Protein AF-0000000069713323 (afdb_homodimer)

Sequence (556 aa):
MNSSYRNFIFTSAILLILSALQPVSAADTAATATKAMDDVRQESQIATSYALSPYLRANDLKVTVQKGKAVLTGKVDEKISKELAGEIALGVSGIKDVDNKIVVDANYIPKANSNSFGDKFDDTNITAAIRSKLQWNKDVDDVVTEVITKSGRVTLNGIAENQNAKNVIHRLALNTRGVKSVTNNLKVESSAINKEEKEKRKNETEIHNISDSWITAKIKSSFMYSNNINGSDIDVSTNNGVVILTGKVNSGIEQSLAVETAQNIRGVKSVISKSLTFMNSSYRNFIFTSAILLILSALQPVSAADTAATATKAMDDVRQESQIATSYALSPYLRANDLKVTVQKGKAVLTGKVDEKISKELAGEIALGVSGIKDVDNKIVVDANYIPKANSNSFGDKFDDTNITAAIRSKLQWNKDVDDVVTEVITKSGRVTLNGIAENQNAKNVIHRLALNTRGVKSVTNNLKVESSAINKEEKEKRKNETEIHNISDSWITAKIKSSFMYSNNINGSDIDVSTNNGVVILTGKVNSGIEQSLAVETAQNIRGVKSVISKSLTF

Structure (mmCIF, N/CA/C/O backbone):
data_AF-0000000069713323-model_v1
#
loop_
_entity.id
_entity.type
_entity.pdbx_description
1 polymer 'Bon domain-containing protein'
#
loop_
_atom_site.group_PDB
_atom_site.id
_atom_site.type_symbol
_atom_site.label_atom_id
_atom_site.label_alt_id
_atom_site.label_comp_id
_atom_site.label_asym_id
_atom_site.label_entity_id
_atom_site.label_seq_id
_atom_site.pdbx_PDB_ins_code
_atom_site.Cartn_x
_atom_site.Cartn_y
_atom_site.Cartn_z
_atom_site.occupancy
_atom_site.B_iso_or_equiv
_atom_site.auth_seq_id
_atom_site.auth_comp_id
_atom_site.auth_asym_id
_atom_site.auth_atom_id
_atom_site.pdbx_PDB_model_num
ATOM 1 N N . MET A 1 1 ? -94.812 17.25 40.156 1 27.72 1 MET A N 1
ATOM 2 C CA . MET A 1 1 ? -94.75 16.766 38.781 1 27.72 1 MET A CA 1
ATOM 3 C C . MET A 1 1 ? -93.375 16.25 38.438 1 27.72 1 MET A C 1
ATOM 5 O O . MET A 1 1 ? -92.375 16.984 38.562 1 27.72 1 MET A O 1
ATOM 9 N N . ASN A 1 2 ? -93.188 14.883 38.562 1 29.31 2 ASN A N 1
ATOM 10 C CA . ASN A 1 2 ? -92 13.977 38.594 1 29.31 2 ASN A CA 1
ATOM 11 C C . ASN A 1 2 ? -91.312 13.922 37.219 1 29.31 2 ASN A C 1
ATOM 13 O O . ASN A 1 2 ? -91.875 13.328 36.281 1 29.31 2 ASN A O 1
ATOM 17 N N . SER A 1 3 ? -90.875 15.055 36.719 1 32.66 3 SER A N 1
ATOM 18 C CA . SER A 1 3 ? -90.25 15.07 35.375 1 32.66 3 SER A CA 1
ATOM 19 C C . SER A 1 3 ? -89.062 14.125 35.312 1 32.66 3 SER A C 1
ATOM 21 O O . SER A 1 3 ? -88.188 14.188 36.156 1 32.66 3 SER A O 1
ATOM 23 N N . SER A 1 4 ? -89.312 12.906 34.906 1 32.66 4 SER A N 1
ATOM 24 C CA . SER A 1 4 ? -88.438 11.75 34.594 1 32.66 4 SER A CA 1
ATOM 25 C C . SER A 1 4 ? -87.375 12.102 33.594 1 32.66 4 SER A C 1
ATOM 27 O O . SER A 1 4 ? -87.688 12.469 32.438 1 32.66 4 SER A O 1
ATOM 29 N N . TYR A 1 5 ? -86.438 12.977 33.969 1 30.39 5 TYR A N 1
ATOM 30 C CA . TYR A 1 5 ? -85.375 13.289 33.031 1 30.39 5 TYR A CA 1
ATOM 31 C C . TYR A 1 5 ? -84.688 12.016 32.531 1 30.39 5 TYR A C 1
ATOM 33 O O . TYR A 1 5 ? -84.312 11.156 33.312 1 30.39 5 TYR A O 1
ATOM 41 N N . ARG A 1 6 ? -85.188 11.438 31.391 1 32.41 6 ARG A N 1
ATOM 42 C CA . ARG A 1 6 ? -84.688 10.32 30.609 1 32.41 6 ARG A CA 1
ATOM 43 C C . ARG A 1 6 ? -83.188 10.508 30.281 1 32.41 6 ARG A C 1
ATOM 45 O O . ARG A 1 6 ? -82.812 11.508 29.672 1 32.41 6 ARG A O 1
ATOM 52 N N . ASN A 1 7 ? -82.375 9.969 31.141 1 29.03 7 ASN A N 1
ATOM 53 C CA . ASN A 1 7 ? -80.875 9.914 30.969 1 29.03 7 ASN A CA 1
ATOM 54 C C . ASN A 1 7 ? -80.5 9.375 29.594 1 29.03 7 ASN A C 1
ATOM 56 O O . ASN A 1 7 ? -80.875 8.258 29.234 1 29.03 7 ASN A O 1
ATOM 60 N N . PHE A 1 8 ? -80.625 10.164 28.531 1 35.12 8 PHE A N 1
ATOM 61 C CA . PHE A 1 8 ? -80.125 9.75 27.219 1 35.12 8 PHE A CA 1
ATOM 62 C C . PHE A 1 8 ? -78.75 9.25 27.297 1 35.12 8 PHE A C 1
ATOM 64 O O . PHE A 1 8 ? -77.812 9.953 27.797 1 35.12 8 PHE A O 1
ATOM 71 N N . ILE A 1 9 ? -78.562 7.949 27.562 1 36.25 9 ILE A N 1
ATOM 72 C CA . ILE A 1 9 ? -77.312 7.223 27.5 1 36.25 9 ILE A CA 1
ATOM 73 C C . ILE A 1 9 ? -76.688 7.418 26.125 1 36.25 9 ILE A C 1
ATOM 75 O O . ILE A 1 9 ? -77.312 7.172 25.094 1 36.25 9 ILE A O 1
ATOM 79 N N . PHE A 1 10 ? -75.938 8.531 25.875 1 35.97 10 PHE A N 1
ATOM 80 C CA . PHE A 1 10 ? -75.188 8.695 24.656 1 35.97 10 PHE A CA 1
ATOM 81 C C . PHE A 1 10 ? -74.188 7.531 24.484 1 35.97 10 PHE A C 1
ATOM 83 O O . PHE A 1 10 ? -73.375 7.262 25.375 1 35.97 10 PHE A O 1
ATOM 90 N N . THR A 1 11 ? -74.688 6.391 23.938 1 38.31 11 THR A N 1
ATOM 91 C CA . THR A 1 11 ? -73.75 5.324 23.5 1 38.31 11 THR A CA 1
ATOM 92 C C . THR A 1 11 ? -72.75 5.855 22.531 1 38.31 11 THR A C 1
ATOM 94 O O . THR A 1 11 ? -73.062 6.41 21.484 1 38.31 11 THR A O 1
ATOM 97 N N . SER A 1 12 ? -71.625 6.523 23.016 1 36.91 12 SER A N 1
ATOM 98 C CA . SER A 1 12 ? -70.5 6.887 22.156 1 36.91 12 SER A CA 1
ATOM 99 C C . SER A 1 12 ? -70.062 5.688 21.359 1 36.91 12 SER A C 1
ATOM 101 O O . SER A 1 12 ? -69.688 4.641 21.922 1 36.91 12 SER A O 1
ATOM 103 N N . ALA A 1 13 ? -70.625 5.477 20.172 1 35.19 13 ALA A N 1
ATOM 104 C CA . ALA A 1 13 ? -70.125 4.523 19.172 1 35.19 13 ALA A CA 1
ATOM 105 C C . ALA A 1 13 ? -68.625 4.73 18.922 1 35.19 13 ALA A C 1
ATOM 107 O O . ALA A 1 13 ? -68.188 5.82 18.531 1 35.19 13 ALA A O 1
ATOM 108 N N . ILE A 1 14 ? -67.75 4.156 19.75 1 36.88 14 ILE A N 1
ATOM 109 C CA . ILE A 1 14 ? -66.312 4.059 19.422 1 36.88 14 ILE A CA 1
ATOM 110 C C . ILE A 1 14 ? -66.125 3.492 18.016 1 36.88 14 ILE A C 1
ATOM 112 O O . ILE A 1 14 ? -66.562 2.371 17.734 1 36.88 14 ILE A O 1
ATOM 116 N N . LEU A 1 15 ? -66.312 4.332 16.953 1 35 15 LEU A N 1
ATOM 117 C CA . LEU A 1 15 ? -65.875 3.936 15.602 1 35 15 LEU A CA 1
ATOM 118 C C . LEU A 1 15 ? -64.5 3.365 15.617 1 35 15 LEU A C 1
ATOM 120 O O . LEU A 1 15 ? -63.531 4.062 15.969 1 35 15 LEU A O 1
ATOM 124 N N . LEU A 1 16 ? -64.375 2.068 15.938 1 35.75 16 LEU A N 1
ATOM 125 C CA . LEU A 1 16 ? -63.125 1.343 15.648 1 35.75 16 LEU A CA 1
ATOM 126 C C . LEU A 1 16 ? -62.625 1.636 14.234 1 35.75 16 LEU A C 1
ATOM 128 O O . LEU A 1 16 ? -63.344 1.356 13.266 1 35.75 16 LEU A O 1
ATOM 132 N N . ILE A 1 17 ? -61.938 2.768 14.07 1 38.16 17 ILE A N 1
ATOM 133 C CA . ILE A 1 17 ? -61.188 2.955 12.844 1 38.16 17 ILE A CA 1
ATOM 134 C C . ILE A 1 17 ? -60.375 1.7 12.539 1 38.16 17 ILE A C 1
ATOM 136 O O . ILE A 1 17 ? -59.469 1.331 13.312 1 38.16 17 ILE A O 1
ATOM 140 N N . LEU A 1 18 ? -60.969 0.642 12.047 1 38.53 18 LEU A N 1
ATOM 141 C CA . LEU A 1 18 ? -60.156 -0.36 11.336 1 38.53 18 LEU A CA 1
ATOM 142 C C . LEU A 1 18 ? -59.219 0.3 10.336 1 38.53 18 LEU A C 1
ATOM 144 O O . LEU A 1 18 ? -59.656 0.833 9.32 1 38.53 18 LEU A O 1
ATOM 148 N N . SER A 1 19 ? -58.25 1.02 10.828 1 39.44 19 SER A N 1
ATOM 149 C CA . SER A 1 19 ? -57.219 1.297 9.844 1 39.44 19 SER A CA 1
ATOM 150 C C . SER A 1 19 ? -56.875 0.054 9.031 1 39.44 19 SER A C 1
ATOM 152 O O . SER A 1 19 ? -56.625 -1.011 9.594 1 39.44 19 SER A O 1
ATOM 154 N N . ALA A 1 20 ? -57.438 -0.11 7.922 1 41.62 20 ALA A N 1
ATOM 155 C CA . ALA A 1 20 ? -57 -1.045 6.887 1 41.62 20 ALA A CA 1
ATOM 156 C C . ALA A 1 20 ? -55.469 -1.206 6.883 1 41.62 20 ALA A C 1
ATOM 158 O O . ALA A 1 20 ? -54.75 -0.247 6.625 1 41.62 20 ALA A O 1
ATOM 159 N N . LEU A 1 21 ? -54.906 -2.051 7.656 1 42.88 21 LEU A N 1
ATOM 160 C CA . LEU A 1 21 ? -53.562 -2.525 7.324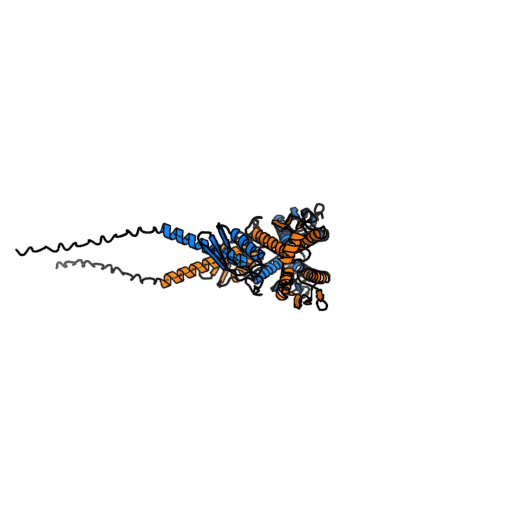 1 42.88 21 LEU A CA 1
ATOM 161 C C . LEU A 1 21 ? -53.375 -2.625 5.816 1 42.88 21 LEU A C 1
ATOM 163 O O . LEU A 1 21 ? -54 -3.48 5.168 1 42.88 21 LEU A O 1
ATOM 167 N N . GLN A 1 22 ? -53.25 -1.558 5.18 1 47.12 22 GLN A N 1
ATOM 168 C CA . GLN A 1 22 ? -52.812 -1.763 3.812 1 47.12 22 GLN A CA 1
ATOM 169 C C . GLN A 1 22 ? -51.719 -2.848 3.754 1 47.12 22 GLN A C 1
ATOM 171 O O . GLN A 1 22 ? -50.781 -2.838 4.547 1 47.12 22 GLN A O 1
ATOM 176 N N . PRO A 1 23 ? -51.969 -3.945 3.27 1 46.84 23 PRO A N 1
ATOM 177 C CA . PRO A 1 23 ? -50.875 -4.891 3.076 1 46.84 23 PRO A CA 1
ATOM 178 C C . PRO A 1 23 ? -49.625 -4.223 2.539 1 46.84 23 PRO A C 1
ATOM 180 O O . PRO A 1 23 ? -49.656 -3.531 1.519 1 46.84 23 PRO A O 1
ATOM 183 N N . VAL A 1 24 ? -48.75 -3.672 3.418 1 51.72 24 VAL A N 1
ATOM 184 C CA . VAL A 1 24 ? -47.469 -3.385 2.836 1 51.72 24 VAL A CA 1
ATOM 185 C C . VAL A 1 24 ? -47.094 -4.465 1.817 1 51.72 24 VAL A C 1
ATOM 187 O O . VAL A 1 24 ? -47.031 -5.648 2.154 1 51.72 24 VAL A O 1
ATOM 190 N N . SER A 1 25 ? -47.281 -4.172 0.635 1 56.41 25 SER A N 1
ATOM 191 C CA . SER A 1 25 ? -47.031 -5.145 -0.419 1 56.41 25 SER A CA 1
ATOM 192 C C . SER A 1 25 ? -45.656 -5.801 -0.235 1 56.41 25 SER A C 1
ATOM 194 O O . SER A 1 25 ? -44.719 -5.156 0.234 1 56.41 25 SER A O 1
ATOM 196 N N . ALA A 1 26 ? -45.625 -7.09 -0.403 1 54.28 26 ALA A N 1
ATOM 197 C CA . ALA A 1 26 ? -44.375 -7.875 -0.389 1 54.28 26 ALA A CA 1
ATOM 198 C C . ALA A 1 26 ? -43.25 -7.148 -1.125 1 54.28 26 ALA A C 1
ATOM 200 O O . ALA A 1 26 ? -42.094 -7.266 -0.755 1 54.28 26 ALA A O 1
ATOM 201 N N . ALA A 1 27 ? -43.656 -6.141 -1.991 1 55.81 27 ALA A N 1
ATOM 202 C CA . ALA A 1 27 ? -42.688 -5.398 -2.783 1 55.81 27 ALA A CA 1
ATOM 203 C C . ALA A 1 27 ? -42.031 -4.289 -1.959 1 55.81 27 ALA A C 1
ATOM 205 O O . ALA A 1 27 ? -40.844 -4.043 -2.072 1 55.81 27 ALA A O 1
ATOM 206 N N . ASP A 1 28 ? -42.812 -3.539 -1.155 1 53.47 28 ASP A N 1
ATOM 207 C CA . ASP A 1 28 ? -42.281 -2.484 -0.297 1 53.47 28 ASP A CA 1
ATOM 208 C C . ASP A 1 28 ? -41.375 -3.057 0.771 1 53.47 28 ASP A C 1
ATOM 210 O O . ASP A 1 28 ? -40.344 -2.455 1.097 1 53.47 28 ASP A O 1
ATOM 214 N N . THR A 1 29 ? -41.688 -4.262 1.23 1 53.16 29 THR A N 1
ATOM 215 C CA . THR A 1 29 ? -40.844 -4.926 2.23 1 53.16 29 THR A CA 1
ATOM 216 C C . THR A 1 29 ? -39.531 -5.402 1.614 1 53.16 29 THR A C 1
ATOM 218 O O . THR A 1 29 ? -38.469 -5.27 2.223 1 53.16 29 THR A O 1
ATOM 221 N N . ALA A 1 30 ? -39.719 -5.875 0.404 1 52.19 30 ALA A N 1
ATOM 222 C CA . ALA A 1 30 ? -38.531 -6.336 -0.283 1 52.19 30 ALA A CA 1
ATOM 223 C C . ALA A 1 30 ? -37.594 -5.164 -0.608 1 52.19 30 ALA A C 1
ATOM 225 O O . ALA A 1 30 ? -36.375 -5.273 -0.467 1 52.19 30 ALA A O 1
ATOM 226 N N . ALA A 1 31 ? -38.125 -4.008 -1.025 1 54.66 31 ALA A N 1
ATOM 227 C CA . ALA A 1 31 ? -37.344 -2.82 -1.333 1 54.66 31 ALA A CA 1
ATOM 228 C C . ALA A 1 31 ? -36.656 -2.285 -0.083 1 54.66 31 ALA A C 1
ATOM 230 O O . ALA A 1 31 ? -35.469 -1.885 -0.135 1 54.66 31 ALA A O 1
ATOM 231 N N . THR A 1 32 ? -37.406 -2.359 0.979 1 61.12 32 THR A N 1
ATOM 232 C CA . THR A 1 32 ? -36.812 -1.907 2.232 1 61.12 32 THR A CA 1
ATOM 233 C C . THR A 1 32 ? -35.688 -2.846 2.67 1 61.12 32 THR A C 1
ATOM 235 O O . THR A 1 32 ? -34.656 -2.395 3.15 1 61.12 32 THR A O 1
ATOM 238 N N . ALA A 1 33 ? -35.875 -4.137 2.439 1 64.38 33 ALA A N 1
ATOM 239 C CA . ALA A 1 33 ? -34.875 -5.125 2.805 1 64.38 33 ALA A CA 1
ATOM 240 C C . ALA A 1 33 ? -33.625 -4.965 1.946 1 64.38 33 ALA A C 1
ATOM 242 O O . ALA A 1 33 ? -32.5 -5.051 2.451 1 64.38 33 ALA A O 1
ATOM 243 N N . THR A 1 34 ? -33.844 -4.68 0.69 1 70.94 34 THR A N 1
ATOM 244 C CA . THR A 1 34 ? -32.688 -4.512 -0.214 1 70.94 34 THR A CA 1
ATOM 245 C C . THR A 1 34 ? -31.891 -3.266 0.148 1 70.94 34 THR A C 1
ATOM 247 O O . THR A 1 34 ? -30.672 -3.291 0.143 1 70.94 34 THR A O 1
ATOM 250 N N . LYS A 1 35 ? -32.656 -2.268 0.487 1 75.5 35 LYS A N 1
ATOM 251 C CA . LYS A 1 35 ? -31.984 -1.035 0.884 1 75.5 35 LYS A CA 1
ATOM 252 C C . LYS A 1 35 ? -31.172 -1.238 2.16 1 75.5 35 LYS A C 1
ATOM 254 O O . LYS A 1 35 ? -30.062 -0.71 2.289 1 75.5 35 LYS A O 1
ATOM 259 N N . ALA A 1 36 ? -31.703 -2.068 3.02 1 79.94 36 ALA A N 1
ATOM 260 C CA . ALA A 1 36 ? -31 -2.367 4.266 1 79.94 36 ALA A CA 1
ATOM 261 C C . ALA A 1 36 ? -29.719 -3.154 3.998 1 79.94 36 ALA A C 1
ATOM 263 O O . ALA A 1 36 ? -28.703 -2.912 4.633 1 79.94 36 ALA A O 1
ATOM 264 N N . MET A 1 37 ? -29.766 -3.941 2.992 1 87.94 37 MET A N 1
ATOM 265 C CA . MET A 1 37 ? -28.578 -4.723 2.66 1 87.94 37 MET A CA 1
ATOM 266 C C . MET A 1 37 ? -27.516 -3.844 2.01 1 87.94 37 MET A C 1
ATOM 268 O O . MET A 1 37 ? -26.328 -4.051 2.223 1 87.94 37 MET A O 1
ATOM 272 N N . ASP A 1 38 ? -27.969 -2.877 1.253 1 91.81 38 ASP A N 1
ATOM 273 C CA . ASP A 1 38 ? -27.031 -1.951 0.625 1 91.81 38 ASP A CA 1
ATOM 274 C C . ASP A 1 38 ? -26.297 -1.115 1.674 1 91.81 38 ASP A C 1
ATOM 276 O O . ASP A 1 38 ? -25.094 -0.855 1.543 1 91.81 38 ASP A O 1
ATOM 280 N N . ASP A 1 39 ? -27.016 -0.728 2.66 1 94.62 39 ASP A N 1
ATOM 281 C CA . ASP A 1 39 ? -26.406 0.046 3.732 1 94.62 39 ASP A CA 1
ATOM 282 C C . ASP A 1 39 ? -25.328 -0.771 4.453 1 94.62 39 ASP A C 1
ATOM 284 O O . ASP A 1 39 ? -24.266 -0.253 4.781 1 94.62 39 ASP A O 1
ATOM 288 N N . VAL A 1 40 ? -25.641 -2.027 4.695 1 94.38 40 VAL A N 1
ATOM 289 C CA . VAL A 1 40 ? -24.688 -2.906 5.359 1 94.38 40 VAL A CA 1
ATOM 290 C C . VAL A 1 40 ? -23.453 -3.086 4.484 1 94.38 40 VAL A C 1
ATOM 292 O O . VAL A 1 40 ? -22.328 -3.094 4.984 1 94.38 40 VAL A O 1
ATOM 295 N N . ARG A 1 41 ? -23.672 -3.199 3.207 1 95.88 41 ARG A N 1
ATOM 296 C CA . ARG A 1 41 ? -22.562 -3.346 2.271 1 95.88 41 ARG A CA 1
ATOM 297 C C . ARG A 1 41 ? -21.672 -2.107 2.275 1 95.88 41 ARG A C 1
ATOM 299 O O . ARG A 1 41 ? -20.453 -2.217 2.344 1 95.88 41 ARG A O 1
ATOM 306 N N . GLN A 1 42 ? -22.312 -0.999 2.215 1 97.12 42 GLN A N 1
ATOM 307 C CA . GLN A 1 42 ? -21.562 0.256 2.201 1 97.12 42 GLN A CA 1
ATOM 308 C C . GLN A 1 42 ? -20.812 0.463 3.514 1 97.12 42 GLN A C 1
ATOM 310 O O . GLN A 1 42 ? -19.656 0.866 3.51 1 97.12 42 GLN A O 1
ATOM 315 N N . GLU A 1 43 ? -21.438 0.15 4.574 1 97.62 43 GLU A N 1
ATOM 316 C CA . GLU A 1 43 ? -20.797 0.236 5.883 1 97.62 43 GLU A CA 1
ATOM 317 C C . GLU A 1 43 ? -19.562 -0.657 5.953 1 97.62 43 GLU A C 1
ATOM 319 O O . GLU A 1 43 ? -18.516 -0.228 6.418 1 97.62 43 GLU A O 1
ATOM 324 N N . SER A 1 44 ? -19.734 -1.835 5.504 1 97.25 44 SER A N 1
ATOM 325 C CA . SER A 1 44 ? -18.625 -2.787 5.527 1 97.25 44 SER A CA 1
ATOM 326 C C . SER A 1 44 ? -17.5 -2.34 4.609 1 97.25 44 SER A C 1
ATOM 328 O O . SER A 1 44 ? -16.328 -2.504 4.941 1 97.25 44 SER A O 1
ATOM 330 N N . GLN A 1 45 ? -17.828 -1.817 3.5 1 97.88 45 GLN A N 1
ATOM 331 C CA . GLN A 1 45 ? -16.812 -1.336 2.572 1 97.88 45 GLN A CA 1
ATOM 332 C C . GLN A 1 45 ? -15.992 -0.203 3.191 1 97.88 45 GLN A C 1
ATOM 334 O O . GLN A 1 45 ? -14.766 -0.2 3.111 1 97.88 45 GLN A O 1
ATOM 339 N N . ILE A 1 46 ? -16.656 0.71 3.828 1 98.62 46 ILE A N 1
ATOM 340 C CA . ILE A 1 46 ? -15.969 1.83 4.461 1 98.62 46 ILE A CA 1
ATOM 341 C C . ILE A 1 46 ? -15.102 1.319 5.609 1 98.62 46 ILE A C 1
ATOM 343 O O . ILE A 1 46 ? -13.914 1.644 5.691 1 98.62 46 ILE A O 1
ATOM 347 N N . ALA A 1 47 ? -15.648 0.477 6.434 1 97.75 47 ALA A N 1
ATOM 348 C CA . ALA A 1 47 ? -14.922 -0.05 7.582 1 97.75 47 ALA A CA 1
ATOM 349 C C . ALA A 1 47 ? -13.695 -0.842 7.137 1 97.75 47 ALA A C 1
ATOM 351 O O . ALA A 1 47 ? -12.625 -0.729 7.734 1 97.75 47 ALA A O 1
ATOM 352 N N . THR A 1 48 ? -13.883 -1.621 6.133 1 97.88 48 THR A N 1
ATOM 353 C CA . THR A 1 48 ? -12.766 -2.393 5.609 1 97.88 48 THR A CA 1
ATOM 354 C C . THR A 1 48 ? -11.688 -1.47 5.043 1 97.88 48 THR A C 1
ATOM 356 O O . THR A 1 48 ? -10.492 -1.71 5.23 1 97.88 48 THR A O 1
ATOM 359 N N . SER A 1 49 ? -12.117 -0.436 4.355 1 98.31 49 SER A N 1
ATOM 360 C CA . SER A 1 49 ? -11.164 0.534 3.826 1 98.31 49 SER A CA 1
ATOM 361 C C . SER A 1 49 ? -10.336 1.163 4.941 1 98.31 49 SER A C 1
ATOM 363 O O . SER A 1 49 ? -9.125 1.328 4.801 1 98.31 49 SER A O 1
ATOM 365 N N . TYR A 1 50 ? -10.977 1.483 6.023 1 97.69 50 TYR A N 1
ATOM 366 C CA . TYR A 1 50 ? -10.242 2.02 7.164 1 97.69 50 TYR A CA 1
ATOM 367 C C . TYR A 1 50 ? -9.242 0.998 7.699 1 97.69 50 TYR A C 1
ATOM 369 O O . TYR A 1 50 ? -8.102 1.339 8 1 97.69 50 TYR A O 1
ATOM 377 N N . ALA A 1 51 ? -9.688 -0.24 7.754 1 95.56 51 ALA A N 1
ATOM 378 C CA . ALA A 1 51 ? -8.836 -1.305 8.289 1 95.56 51 ALA A CA 1
ATOM 379 C C . ALA A 1 51 ? -7.617 -1.532 7.398 1 95.56 51 ALA A C 1
ATOM 381 O O . ALA A 1 51 ? -6.582 -2.008 7.867 1 95.56 51 ALA A O 1
ATOM 382 N N . LEU A 1 52 ? -7.781 -1.154 6.145 1 96 52 LEU A N 1
ATOM 383 C CA . LEU A 1 52 ? -6.703 -1.438 5.199 1 96 52 LEU A CA 1
ATOM 384 C C . LEU A 1 52 ? -5.887 -0.182 4.914 1 96 52 LEU A C 1
ATOM 386 O O . LEU A 1 52 ? -4.871 -0.242 4.219 1 96 52 LEU A O 1
ATOM 390 N N . SER A 1 53 ? -6.328 0.902 5.434 1 94.62 53 SER A N 1
ATOM 391 C CA . SER A 1 53 ? -5.543 2.127 5.336 1 94.62 53 SER A CA 1
ATOM 392 C C . SER A 1 53 ? -4.41 2.141 6.355 1 94.62 53 SER A C 1
ATOM 394 O O . SER A 1 53 ? -4.648 2.064 7.562 1 94.62 53 SER A O 1
ATOM 396 N N . PRO A 1 54 ? -3.205 2.301 5.898 1 88.12 54 PRO A N 1
ATOM 397 C CA . PRO A 1 54 ? -2.092 2.32 6.852 1 88.12 54 PRO A CA 1
ATOM 398 C C . PRO A 1 54 ? -2.158 3.506 7.812 1 88.12 54 PRO A C 1
ATOM 400 O O . PRO A 1 54 ? -1.516 3.49 8.867 1 88.12 54 PRO A O 1
ATOM 403 N N . TYR A 1 55 ? -2.971 4.414 7.527 1 89.25 55 TYR A N 1
ATOM 404 C CA . TYR A 1 55 ? -2.98 5.652 8.297 1 89.25 55 TYR A CA 1
ATOM 405 C C . TYR A 1 55 ? -4.184 5.703 9.234 1 89.25 55 TYR A C 1
ATOM 407 O O . TYR A 1 55 ? -4.227 6.516 10.156 1 89.25 55 TYR A O 1
ATOM 415 N N . LEU A 1 56 ? -5.086 4.832 8.945 1 94.5 56 LEU A N 1
ATOM 416 C CA . LEU A 1 56 ? -6.297 4.895 9.75 1 94.5 56 LEU A CA 1
ATOM 417 C C . LEU A 1 56 ? -6.469 3.621 10.578 1 94.5 56 LEU A C 1
ATOM 419 O O . LEU A 1 56 ? -7.223 3.604 11.555 1 94.5 56 LEU A O 1
ATOM 423 N N . ARG A 1 57 ? -5.805 2.555 10.211 1 92.38 57 ARG A N 1
ATOM 424 C CA . ARG A 1 57 ? -6.125 1.224 10.719 1 92.38 57 ARG A CA 1
ATOM 425 C C . ARG A 1 57 ? -5.852 1.126 12.219 1 92.38 57 ARG A C 1
ATOM 427 O O . ARG A 1 57 ? -6.41 0.267 12.898 1 92.38 57 ARG A O 1
ATOM 434 N N . ALA A 1 58 ? -5.031 1.987 12.68 1 89.25 58 ALA A N 1
ATOM 435 C CA . ALA A 1 58 ? -4.711 1.923 14.102 1 89.25 58 ALA A CA 1
ATOM 436 C C . ALA A 1 58 ? -5.797 2.59 14.945 1 89.25 58 ALA A C 1
ATOM 438 O O . ALA A 1 58 ? -5.836 2.43 16.172 1 89.25 58 ALA A O 1
ATOM 439 N N . ASN A 1 59 ? -6.633 3.346 14.273 1 92.56 59 ASN A N 1
ATOM 440 C CA . ASN A 1 59 ? -7.684 4.078 14.977 1 92.56 59 ASN A CA 1
ATOM 441 C C . ASN A 1 59 ? -8.969 3.266 15.062 1 92.56 59 ASN A C 1
ATOM 443 O O . ASN A 1 59 ? -9.289 2.496 14.156 1 92.56 59 ASN A O 1
ATOM 447 N N . ASP A 1 60 ? -9.672 3.35 16.125 1 92.25 60 ASP A N 1
ATOM 448 C CA . ASP A 1 60 ? -10.945 2.654 16.312 1 92.25 60 ASP A CA 1
ATOM 449 C C . ASP A 1 60 ? -12.109 3.484 15.766 1 92.25 60 ASP A C 1
ATOM 451 O O . ASP A 1 60 ? -12.938 3.977 16.531 1 92.25 60 ASP A O 1
ATOM 455 N N . LEU A 1 61 ? -12.172 3.543 14.484 1 97.12 61 LEU A N 1
ATOM 456 C CA . LEU A 1 61 ? -13.219 4.316 13.836 1 97.12 61 LEU A CA 1
ATOM 457 C C . LEU A 1 61 ? -14.453 3.455 13.578 1 97.12 61 LEU A C 1
ATOM 459 O O . LEU A 1 61 ? -14.328 2.283 13.211 1 97.12 61 LEU A O 1
ATOM 463 N N . LYS A 1 62 ? -15.625 4.023 13.82 1 97.88 62 LYS A N 1
ATOM 464 C CA . LYS A 1 62 ? -16.891 3.354 13.578 1 97.88 62 LYS A CA 1
ATOM 465 C C . LYS A 1 62 ? -17.688 4.047 12.469 1 97.88 62 LYS A C 1
ATOM 467 O O . LYS A 1 62 ? -17.609 5.27 12.32 1 97.88 62 LYS A O 1
ATOM 472 N N . VAL A 1 63 ? -18.406 3.215 11.758 1 98.31 63 VAL A N 1
ATOM 473 C CA . VAL A 1 63 ? -19.172 3.725 10.633 1 98.31 63 VAL A CA 1
ATOM 474 C C . VAL A 1 63 ? -20.594 3.158 10.664 1 98.31 63 VAL A C 1
ATOM 476 O O . VAL A 1 63 ? -20.781 1.98 10.977 1 98.31 63 VAL A O 1
ATOM 479 N N . THR A 1 64 ? -21.562 3.998 10.438 1 97.81 64 THR A N 1
ATOM 480 C CA . THR A 1 64 ? -22.938 3.59 10.172 1 97.81 64 THR A CA 1
ATOM 481 C C . THR A 1 64 ? -23.453 4.238 8.898 1 97.81 64 THR A C 1
ATOM 483 O O . THR A 1 64 ? -23.094 5.375 8.578 1 97.81 64 THR A O 1
ATOM 486 N N . VAL A 1 65 ? -24.234 3.469 8.195 1 97.62 65 VAL A N 1
ATOM 487 C CA . VAL A 1 65 ? -24.828 3.994 6.969 1 97.62 65 VAL A CA 1
ATOM 488 C C . VAL A 1 65 ? -26.344 3.791 6.996 1 97.62 65 VAL A C 1
ATOM 490 O O . VAL A 1 65 ? -26.828 2.705 7.324 1 97.62 65 VAL A O 1
ATOM 493 N N . GLN A 1 66 ? -27.016 4.852 6.715 1 95.56 66 GLN A N 1
ATOM 494 C CA . GLN A 1 66 ? -28.469 4.809 6.547 1 95.56 66 GLN A CA 1
ATOM 495 C C . GLN A 1 66 ? -28.891 5.582 5.301 1 95.56 66 GLN A C 1
ATOM 497 O O . GLN A 1 66 ? -28.719 6.801 5.227 1 95.56 66 GLN A O 1
ATOM 502 N N . LYS A 1 67 ? -29.453 4.855 4.34 1 94.5 67 LYS A N 1
ATOM 503 C CA . LYS A 1 67 ? -29.953 5.426 3.092 1 94.5 67 LYS A CA 1
ATOM 504 C C . LYS A 1 67 ? -28.875 6.246 2.391 1 94.5 67 LYS A C 1
ATOM 506 O O . LYS A 1 67 ? -29.125 7.379 1.975 1 94.5 67 LYS A O 1
ATOM 511 N N . GLY A 1 68 ? -27.672 5.777 2.447 1 94.5 68 GLY A N 1
ATOM 512 C CA . GLY A 1 68 ? -26.578 6.387 1.707 1 94.5 68 GLY A CA 1
ATOM 513 C C . GLY A 1 68 ? -25.906 7.516 2.459 1 94.5 68 GLY A C 1
ATOM 514 O O . GLY A 1 68 ? -25.016 8.188 1.923 1 94.5 68 GLY A O 1
ATOM 515 N N . LYS A 1 69 ? -26.375 7.746 3.637 1 97.44 69 LYS A N 1
ATOM 516 C CA . LYS A 1 69 ? -25.703 8.727 4.492 1 97.44 69 LYS A CA 1
ATOM 517 C C . LYS A 1 69 ? -24.797 8.039 5.512 1 97.44 69 LYS A C 1
ATOM 519 O O . LYS A 1 69 ? -25.266 7.242 6.324 1 97.44 69 LYS A O 1
ATOM 524 N N . ALA A 1 70 ? -23.547 8.398 5.504 1 98.5 70 ALA A N 1
ATOM 525 C CA . ALA A 1 70 ? -22.594 7.781 6.418 1 98.5 70 ALA A CA 1
ATOM 526 C C . ALA A 1 70 ? -22.328 8.68 7.625 1 98.5 70 ALA A C 1
ATOM 528 O O . ALA A 1 70 ? -22.188 9.891 7.484 1 98.5 70 ALA A O 1
ATOM 529 N N . VAL A 1 71 ? -22.312 8.086 8.742 1 98.81 71 VAL A N 1
ATOM 530 C CA . VAL A 1 71 ? -21.922 8.758 9.969 1 98.81 71 VAL A CA 1
ATOM 531 C C . VAL A 1 71 ? -20.641 8.117 10.516 1 98.81 71 VAL A C 1
ATOM 533 O O . VAL A 1 71 ? -20.594 6.906 10.742 1 98.81 71 VAL A O 1
ATOM 536 N N . LEU A 1 72 ? -19.641 8.93 10.664 1 98.81 72 LEU A N 1
ATOM 537 C CA . LEU A 1 72 ? -18.344 8.469 11.148 1 98.81 72 LEU A CA 1
ATOM 538 C C . LEU A 1 72 ? -18.094 8.922 12.578 1 98.81 72 LEU A C 1
ATOM 540 O O . LEU A 1 72 ? -18.281 10.102 12.898 1 98.81 72 LEU A O 1
ATOM 544 N N . THR A 1 73 ? -17.672 7.992 13.438 1 98.62 73 THR A N 1
ATOM 545 C CA . THR A 1 73 ? -17.359 8.336 14.82 1 98.62 73 THR A CA 1
ATOM 546 C C . THR A 1 73 ? -16.047 7.691 15.25 1 98.62 73 THR A C 1
ATOM 548 O O . THR A 1 73 ? -15.539 6.793 14.578 1 98.62 73 THR A O 1
ATOM 551 N N . GLY A 1 74 ? -15.539 8.234 16.375 1 97.94 74 GLY A N 1
ATOM 552 C CA . GLY A 1 74 ? -14.258 7.801 16.906 1 97.94 74 GLY A CA 1
ATOM 553 C C . GLY A 1 74 ? -13.305 8.953 17.172 1 97.94 74 GLY A C 1
ATOM 554 O O . GLY A 1 74 ? -13.727 10.109 17.25 1 97.94 74 GLY A O 1
ATOM 555 N N . LYS A 1 75 ? -12.055 8.578 17.453 1 96.19 75 LYS A N 1
ATOM 556 C CA . LYS A 1 75 ? -11.055 9.586 17.781 1 96.19 75 LYS A CA 1
ATOM 557 C C . LYS A 1 75 ? -9.805 9.406 16.922 1 96.19 75 LYS A C 1
ATOM 559 O O . LYS A 1 75 ? -9.414 8.281 16.594 1 96.19 75 LYS A O 1
ATOM 564 N N . VAL A 1 76 ? -9.297 10.508 16.5 1 94.56 76 VAL A N 1
ATOM 565 C CA . VAL A 1 76 ? -8.008 10.555 15.82 1 94.56 76 VAL A CA 1
ATOM 566 C C . VAL A 1 76 ? -7.129 11.633 16.453 1 94.56 76 VAL A C 1
ATOM 568 O O . VAL A 1 76 ? -7.617 12.492 17.188 1 94.56 76 VAL A O 1
ATOM 571 N N . ASP A 1 77 ? -5.875 11.562 16.094 1 89.06 77 ASP A N 1
ATOM 572 C CA . ASP A 1 77 ? -4.949 12.5 16.734 1 89.06 77 ASP A CA 1
ATOM 573 C C . ASP A 1 77 ? -4.754 13.742 15.859 1 89.06 77 ASP A C 1
ATOM 575 O O . ASP A 1 77 ? -4.285 14.773 16.344 1 89.06 77 ASP A O 1
ATOM 579 N N . GLU A 1 78 ? -5.148 13.648 14.586 1 89.69 78 GLU A N 1
ATOM 580 C CA . GLU A 1 78 ? -4.906 14.758 13.672 1 89.69 78 GLU A CA 1
ATOM 581 C C . GLU A 1 78 ? -6.129 15.031 12.797 1 89.69 78 GLU A C 1
ATOM 583 O O . GLU A 1 78 ? -6.848 14.102 12.422 1 89.69 78 GLU A O 1
ATOM 588 N N . LYS A 1 79 ? -6.223 16.25 12.453 1 92.88 79 LYS A N 1
ATOM 589 C CA . LYS A 1 79 ? -7.312 16.672 11.57 1 92.88 79 LYS A CA 1
ATOM 590 C C . LYS A 1 79 ? -7.215 15.984 10.211 1 92.88 79 LYS A C 1
ATOM 592 O O . LYS A 1 79 ? -8.234 15.656 9.602 1 92.88 79 LYS A O 1
ATOM 597 N N . ILE A 1 80 ? -6.031 15.805 9.758 1 92.94 80 ILE A N 1
ATOM 598 C CA . ILE A 1 80 ? -5.816 15.195 8.453 1 92.94 80 ILE A CA 1
ATOM 599 C C . ILE A 1 80 ? -6.414 13.789 8.438 1 92.94 80 ILE A C 1
ATOM 601 O O . ILE A 1 80 ? -6.98 13.367 7.426 1 92.94 80 ILE A O 1
ATOM 605 N N . SER A 1 81 ? -6.281 13.055 9.5 1 95.31 81 SER A N 1
ATOM 606 C CA . SER A 1 81 ? -6.859 11.719 9.586 1 95.31 81 SER A CA 1
ATOM 607 C C . SER A 1 81 ? -8.383 11.766 9.5 1 95.31 81 SER A C 1
ATOM 609 O O . SER A 1 81 ? -9 10.898 8.883 1 95.31 81 SER A O 1
ATOM 611 N N . LYS A 1 82 ? -8.977 12.758 10.172 1 97.44 82 LYS A N 1
ATOM 612 C CA . LYS A 1 82 ? -10.414 12.969 10.086 1 97.44 82 LYS A CA 1
ATOM 613 C C . LYS A 1 82 ? -10.844 13.234 8.641 1 97.44 82 LYS A C 1
ATOM 615 O O . LYS A 1 82 ? -11.812 12.641 8.156 1 97.44 82 LYS A O 1
ATOM 620 N N . GLU A 1 83 ? -10.141 14.055 8 1 96.75 83 GLU A N 1
ATOM 621 C CA . GLU A 1 83 ? -10.43 14.391 6.609 1 96.75 83 GLU A CA 1
ATOM 622 C C . GLU A 1 83 ? -10.266 13.172 5.703 1 96.75 83 GLU A C 1
ATOM 624 O O . GLU A 1 83 ? -11.07 12.938 4.805 1 96.75 83 GLU A O 1
ATOM 629 N N . LEU A 1 84 ? -9.18 12.422 5.969 1 97.12 84 LEU A N 1
ATOM 630 C CA . LEU A 1 84 ? -8.93 11.203 5.203 1 97.12 84 LEU A CA 1
ATOM 631 C C . LEU A 1 84 ? -10.102 10.234 5.324 1 97.12 84 LEU A C 1
ATOM 633 O O . LEU A 1 84 ? -10.578 9.695 4.32 1 97.12 84 LEU A O 1
ATOM 637 N N . ALA A 1 85 ? -10.57 10.07 6.527 1 98.56 85 ALA A N 1
ATOM 638 C CA . ALA A 1 85 ? -11.703 9.188 6.758 1 98.56 85 ALA A CA 1
ATOM 639 C C . ALA A 1 85 ? -12.922 9.641 5.961 1 98.56 85 ALA A C 1
ATOM 641 O O . ALA A 1 85 ? -13.617 8.82 5.352 1 98.56 85 ALA A O 1
ATOM 642 N N . GLY A 1 86 ? -13.141 10.883 5.984 1 98.5 86 GLY A N 1
ATOM 643 C CA . GLY A 1 86 ? -14.258 11.422 5.223 1 98.5 86 GLY A CA 1
ATOM 644 C C . GLY A 1 86 ? -14.125 11.188 3.73 1 98.5 86 GLY A C 1
ATOM 645 O O . GLY A 1 86 ? -15.094 10.805 3.068 1 98.5 86 GLY A O 1
ATOM 646 N N . GLU A 1 87 ? -12.977 11.414 3.197 1 97.38 87 GLU A N 1
ATOM 647 C CA . GLU A 1 87 ? -12.734 11.25 1.768 1 97.38 87 GLU A CA 1
ATOM 648 C C . GLU A 1 87 ? -12.898 9.789 1.347 1 97.38 87 GLU A C 1
ATOM 650 O O . GLU A 1 87 ? -13.453 9.508 0.285 1 97.38 87 GLU A O 1
ATOM 655 N N . ILE A 1 88 ? -12.359 8.898 2.148 1 97.81 88 ILE A N 1
ATOM 656 C CA . ILE A 1 88 ? -12.492 7.477 1.849 1 97.81 88 ILE A CA 1
ATOM 657 C C . ILE A 1 88 ? -13.961 7.09 1.817 1 97.81 88 ILE A C 1
ATOM 659 O O . ILE A 1 88 ? -14.414 6.402 0.895 1 97.81 88 ILE A O 1
ATOM 663 N N . ALA A 1 89 ? -14.727 7.566 2.809 1 98.38 89 ALA A N 1
ATOM 664 C CA . ALA A 1 89 ? -16.156 7.25 2.863 1 98.38 89 ALA A CA 1
ATOM 665 C C . ALA A 1 89 ? -16.875 7.789 1.636 1 98.38 89 ALA A C 1
ATOM 667 O O . ALA A 1 89 ? -17.703 7.098 1.044 1 98.38 89 ALA A O 1
ATOM 668 N N . LEU A 1 90 ? -16.562 8.945 1.233 1 96.38 90 LEU A N 1
ATOM 669 C CA . LEU A 1 90 ? -17.219 9.586 0.095 1 96.38 90 LEU A CA 1
ATOM 670 C C . LEU A 1 90 ? -16.891 8.844 -1.199 1 96.38 90 LEU A C 1
ATOM 672 O O . LEU A 1 90 ? -17.641 8.953 -2.182 1 96.38 90 LEU A O 1
ATOM 676 N N . GLY A 1 91 ? -15.781 8.172 -1.188 1 94.94 91 GLY A N 1
ATOM 677 C CA . GLY A 1 91 ? -15.367 7.441 -2.373 1 94.94 91 GLY A CA 1
ATOM 678 C C . GLY A 1 91 ? -16.156 6.168 -2.6 1 94.94 91 GLY A C 1
ATOM 679 O O . GLY A 1 91 ? -16.078 5.562 -3.672 1 94.94 91 GLY A O 1
ATOM 680 N N . VAL A 1 92 ? -16.906 5.746 -1.64 1 96.56 92 VAL A N 1
ATOM 681 C CA . VAL A 1 92 ? -17.688 4.52 -1.751 1 96.56 92 VAL A CA 1
ATOM 682 C C . VAL A 1 92 ? -18.953 4.781 -2.57 1 96.56 92 VAL A C 1
ATOM 684 O O . VAL A 1 92 ? -19.703 5.715 -2.283 1 96.56 92 VAL A O 1
ATOM 687 N N . SER A 1 93 ? -19.156 3.932 -3.596 1 94.5 93 SER A N 1
ATOM 688 C CA . SER A 1 93 ? -20.328 4.098 -4.465 1 94.5 93 SER A CA 1
ATOM 689 C C . SER A 1 93 ? -21.625 4.047 -3.668 1 94.5 93 SER A C 1
ATOM 691 O O . SER A 1 93 ? -21.797 3.174 -2.814 1 94.5 93 SER A O 1
ATOM 693 N N . GLY A 1 94 ? -22.516 5.008 -3.898 1 95.19 94 GLY A N 1
ATOM 694 C CA . GLY A 1 94 ? -23.812 5.035 -3.234 1 95.19 94 GLY A CA 1
ATOM 695 C C . GLY A 1 94 ? -23.859 5.988 -2.057 1 95.19 94 GLY A C 1
ATOM 696 O O . GLY A 1 94 ? -24.938 6.332 -1.572 1 95.19 94 GLY A O 1
ATOM 697 N N . ILE A 1 95 ? -22.688 6.316 -1.538 1 97.25 95 ILE A N 1
ATOM 698 C CA . ILE A 1 95 ? -22.656 7.277 -0.439 1 97.25 95 ILE A CA 1
ATOM 699 C C . ILE A 1 95 ? -22.844 8.695 -0.981 1 97.25 95 ILE A C 1
ATOM 701 O O . ILE A 1 95 ? -22.062 9.148 -1.821 1 97.25 95 ILE A O 1
ATOM 705 N N . LYS A 1 96 ? -23.781 9.352 -0.441 1 95.12 96 LYS A N 1
ATOM 706 C CA . LYS A 1 96 ? -24.141 10.68 -0.945 1 95.12 96 LYS A CA 1
ATOM 707 C C . LYS A 1 96 ? -23.688 11.773 0.02 1 95.12 96 LYS A C 1
ATOM 709 O O . LYS A 1 96 ? -23.453 12.914 -0.389 1 95.12 96 LYS A O 1
ATOM 714 N N . ASP A 1 97 ? -23.703 11.43 1.235 1 96.81 97 ASP A N 1
ATOM 715 C CA . ASP A 1 97 ? -23.359 12.391 2.275 1 96.81 97 ASP A CA 1
ATOM 716 C C . ASP A 1 97 ? -22.594 11.711 3.412 1 96.81 97 ASP A C 1
ATOM 718 O O . ASP A 1 97 ? -22.797 10.531 3.691 1 96.81 97 ASP A O 1
ATOM 722 N N . VAL A 1 98 ? -21.719 12.492 3.988 1 98.62 98 VAL A N 1
ATOM 723 C CA . VAL A 1 98 ? -20.938 11.984 5.109 1 98.62 98 VAL A CA 1
ATOM 724 C C . VAL A 1 98 ? -21.031 12.953 6.289 1 98.62 98 VAL A C 1
ATOM 726 O O . VAL A 1 98 ? -20.703 14.133 6.156 1 98.62 98 VAL A O 1
ATOM 729 N N . ASP A 1 99 ? -21.547 12.555 7.355 1 98.62 99 ASP A N 1
ATOM 730 C CA . ASP A 1 99 ? -21.5 13.273 8.625 1 98.62 99 ASP A CA 1
ATOM 731 C C . ASP A 1 99 ? -20.281 12.836 9.445 1 98.62 99 ASP A C 1
ATOM 733 O O . ASP A 1 99 ? -20.359 11.875 10.211 1 98.62 99 ASP A O 1
ATOM 737 N N . ASN A 1 100 ? -19.266 13.516 9.359 1 98.75 100 ASN A N 1
ATOM 738 C CA . ASN A 1 100 ? -18.016 13.156 10.008 1 98.75 100 ASN A CA 1
ATOM 739 C C . ASN A 1 100 ? -17.953 13.688 11.438 1 98.75 100 ASN A C 1
ATOM 741 O O . ASN A 1 100 ? -17.547 14.828 11.664 1 98.75 100 ASN A O 1
ATOM 745 N N . LYS A 1 101 ? -18.203 12.922 12.383 1 98.62 101 LYS A N 1
ATOM 746 C CA . LYS A 1 101 ? -18.25 13.289 13.797 1 98.62 101 LYS A CA 1
ATOM 747 C C . LYS A 1 101 ? -17.016 12.789 14.531 1 98.62 101 LYS A C 1
ATOM 749 O O . LYS A 1 101 ? -17 12.711 15.766 1 98.62 101 LYS A O 1
ATOM 754 N N . ILE A 1 102 ? -16.094 12.383 13.797 1 98.56 102 ILE A N 1
ATOM 755 C CA . ILE A 1 102 ? -14.82 11.977 14.398 1 98.56 102 ILE A CA 1
ATOM 756 C C . ILE A 1 102 ? -14.234 13.133 15.203 1 98.56 102 ILE A C 1
ATOM 758 O O . ILE A 1 102 ? -14.25 14.281 14.758 1 98.56 102 ILE A O 1
ATOM 762 N N . VAL A 1 103 ? -13.766 12.867 16.359 1 98.06 103 VAL A N 1
ATOM 763 C CA . VAL A 1 103 ? -13.195 13.883 17.234 1 98.06 103 VAL A CA 1
ATOM 764 C C . VAL A 1 103 ? -11.672 13.898 17.094 1 98.06 103 VAL A C 1
ATOM 766 O O . VAL A 1 103 ? -11.031 12.852 17.141 1 98.06 103 VAL A O 1
ATOM 769 N N . VAL A 1 104 ? -11.172 15.062 16.875 1 95.44 104 VAL A N 1
ATOM 770 C CA . VAL A 1 104 ? -9.719 15.234 16.812 1 95.44 104 VAL A CA 1
ATOM 771 C C . VAL A 1 104 ? -9.18 15.57 18.188 1 95.44 104 VAL A C 1
ATOM 773 O O . VAL A 1 104 ? -9.57 16.578 18.781 1 95.44 104 VAL A O 1
ATOM 776 N N . ASP A 1 105 ? -8.383 14.648 18.672 1 92.19 105 ASP A N 1
ATOM 777 C CA . ASP A 1 105 ? -7.75 14.812 19.984 1 92.19 105 ASP A CA 1
ATOM 778 C C . ASP A 1 105 ? -6.238 14.609 19.875 1 92.19 105 ASP A C 1
ATOM 780 O O . ASP A 1 105 ? -5.77 13.477 19.766 1 92.19 105 ASP A O 1
ATOM 784 N N . ALA A 1 106 ? -5.516 15.68 20.031 1 82.5 106 ALA A N 1
ATOM 785 C CA . ALA A 1 106 ? -4.062 15.656 19.859 1 82.5 106 ALA A CA 1
ATOM 786 C C . ALA A 1 106 ? -3.416 14.719 20.875 1 82.5 106 ALA A C 1
ATOM 788 O O . ALA A 1 106 ? -2.297 14.242 20.672 1 82.5 106 ALA A O 1
ATOM 789 N N . ASN A 1 107 ? -4.121 14.43 21.922 1 82.38 107 ASN A N 1
ATOM 790 C CA . ASN A 1 107 ? -3.572 13.586 22.969 1 82.38 107 ASN A CA 1
ATOM 791 C C . ASN A 1 107 ? -3.984 12.125 22.781 1 82.38 107 ASN A C 1
ATOM 793 O O . ASN A 1 107 ? -3.562 11.25 23.547 1 82.38 107 ASN A O 1
ATOM 797 N N . TYR A 1 108 ? -4.766 11.977 21.75 1 86.62 108 TYR A N 1
ATOM 798 C CA . TYR A 1 108 ? -5.199 10.617 21.453 1 86.62 108 TYR A CA 1
ATOM 799 C C . TYR A 1 108 ? -4.039 9.773 20.938 1 86.62 108 TYR A C 1
ATOM 801 O O . TYR A 1 108 ? -3.268 10.219 20.094 1 86.62 108 TYR A O 1
ATOM 809 N N . ILE A 1 109 ? -3.846 8.586 21.547 1 78.81 109 ILE A N 1
ATOM 810 C CA . ILE A 1 109 ? -2.832 7.645 21.094 1 78.81 109 ILE A CA 1
ATOM 811 C C . ILE A 1 109 ? -3.504 6.402 20.516 1 78.81 109 ILE A C 1
ATOM 813 O O . ILE A 1 109 ? -4.113 5.621 21.25 1 78.81 109 ILE A O 1
ATOM 817 N N . PRO A 1 110 ? -3.338 6.281 19.234 1 81.5 110 PRO A N 1
ATOM 818 C CA . PRO A 1 110 ? -3.938 5.086 18.625 1 81.5 110 PRO A CA 1
ATOM 819 C C . PRO A 1 110 ? -3.312 3.791 19.141 1 81.5 110 PRO A C 1
ATOM 821 O O . PRO A 1 110 ? -2.164 3.787 19.578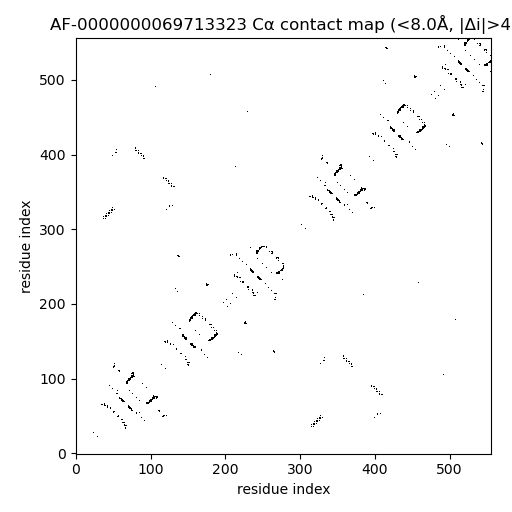 1 81.5 110 PRO A O 1
ATOM 824 N N . LYS A 1 111 ? -4.051 2.82 19.234 1 76.75 111 LYS A N 1
ATOM 825 C CA . LYS A 1 111 ? -3.561 1.502 19.625 1 76.75 111 LYS A CA 1
ATOM 826 C C . LYS A 1 111 ? -3.289 0.63 18.406 1 76.75 111 LYS A C 1
ATOM 828 O O . LYS A 1 111 ? -4.195 -0.021 17.891 1 76.75 111 LYS A O 1
ATOM 833 N N . ALA A 1 112 ? -2 0.721 17.984 1 69.19 112 ALA A N 1
ATOM 834 C CA . ALA A 1 112 ? -1.653 -0.061 16.797 1 69.19 112 ALA A CA 1
ATOM 835 C C . ALA A 1 112 ? -1.55 -1.546 17.141 1 69.19 112 ALA A C 1
ATOM 837 O O . ALA A 1 112 ? -1.069 -1.915 18.203 1 69.19 112 ALA A O 1
ATOM 838 N N . ASN A 1 113 ? -2.232 -2.387 16.375 1 69.19 113 ASN A N 1
ATOM 839 C CA . ASN A 1 113 ? -2.135 -3.838 16.484 1 69.19 113 ASN A CA 1
ATOM 840 C C . ASN A 1 113 ? -1.324 -4.43 15.328 1 69.19 113 ASN A C 1
ATOM 842 O O . ASN A 1 113 ? -1.633 -4.188 14.156 1 69.19 113 ASN A O 1
ATOM 846 N N . SER A 1 114 ? -0.251 -5.102 15.672 1 66.75 114 SER A N 1
ATOM 847 C CA . SER A 1 114 ? 0.644 -5.652 14.656 1 66.75 114 SER A CA 1
ATOM 848 C C . SER A 1 114 ? 0.017 -6.855 13.961 1 66.75 114 SER A C 1
ATOM 850 O O . SER A 1 114 ? 0.509 -7.305 12.922 1 66.75 114 SER A O 1
ATOM 852 N N . ASN A 1 115 ? -1.01 -7.293 14.398 1 74.5 115 ASN A N 1
ATOM 853 C CA . ASN A 1 115 ? -1.644 -8.453 13.781 1 74.5 115 ASN A CA 1
ATOM 854 C C . ASN A 1 115 ? -3.061 -8.133 13.312 1 74.5 115 ASN A C 1
ATOM 856 O O . ASN A 1 115 ? -3.938 -8.992 13.336 1 74.5 115 ASN A O 1
ATOM 860 N N . SER A 1 116 ? -3.123 -6.992 12.875 1 87.31 116 SER A N 1
ATOM 861 C CA . SER A 1 116 ? -4.438 -6.57 12.398 1 87.31 116 SER A CA 1
ATOM 862 C C . SER A 1 116 ? -4.762 -7.188 11.039 1 87.31 116 SER A C 1
ATOM 864 O O . SER A 1 116 ? -3.891 -7.781 10.406 1 87.31 116 SER A O 1
ATOM 866 N N . PHE A 1 117 ? -5.984 -7.176 10.68 1 93.38 117 PHE A N 1
ATOM 867 C CA . PHE A 1 117 ? -6.418 -7.613 9.359 1 93.38 117 PHE A CA 1
ATOM 868 C C . PHE A 1 117 ? -5.645 -6.883 8.266 1 93.38 117 PHE A C 1
ATOM 870 O O . PHE A 1 117 ? -5.23 -7.492 7.281 1 93.38 117 PHE A O 1
ATOM 877 N N . GLY A 1 118 ? -5.441 -5.625 8.453 1 93.81 118 GLY A N 1
ATOM 878 C CA . GLY A 1 118 ? -4.68 -4.84 7.492 1 93.81 118 GLY A CA 1
ATOM 879 C C . GLY A 1 118 ? -3.25 -5.32 7.332 1 93.81 118 GLY A C 1
ATOM 880 O O . GLY A 1 118 ? -2.738 -5.395 6.211 1 93.81 118 GLY A O 1
ATOM 881 N N . ASP A 1 119 ? -2.617 -5.656 8.422 1 90.81 119 ASP A N 1
ATOM 882 C CA . ASP A 1 119 ? -1.248 -6.156 8.375 1 90.81 119 ASP A CA 1
ATOM 883 C C . ASP A 1 119 ? -1.176 -7.484 7.621 1 90.81 119 ASP A C 1
ATOM 885 O O . ASP A 1 119 ? -0.285 -7.688 6.797 1 90.81 119 ASP A O 1
ATOM 889 N N . LYS A 1 120 ? -2.064 -8.297 7.949 1 93.44 120 LYS A N 1
ATOM 890 C CA . LYS A 1 120 ? -2.109 -9.594 7.285 1 93.44 120 LYS A CA 1
ATOM 891 C C . LYS A 1 120 ? -2.398 -9.445 5.793 1 93.44 120 LYS A C 1
ATOM 893 O O . LYS A 1 120 ? -1.81 -10.141 4.969 1 93.44 120 LYS A O 1
ATOM 898 N N . PHE A 1 121 ? -3.299 -8.586 5.477 1 96.19 121 PHE A N 1
ATOM 899 C CA . PHE A 1 121 ? -3.633 -8.273 4.094 1 96.19 121 PHE A CA 1
ATOM 900 C C . PHE A 1 121 ? -2.396 -7.824 3.324 1 96.19 121 PHE A C 1
ATOM 902 O O . PHE A 1 121 ? -2.125 -8.32 2.229 1 96.19 121 PHE A O 1
ATOM 909 N N . ASP A 1 122 ? -1.647 -6.906 3.9 1 94.12 122 ASP A N 1
ATOM 910 C CA . ASP A 1 122 ? -0.434 -6.41 3.258 1 94.12 122 ASP A CA 1
ATOM 911 C C . ASP A 1 122 ? 0.579 -7.535 3.057 1 94.12 122 ASP A C 1
ATOM 913 O O . ASP A 1 122 ? 1.143 -7.684 1.97 1 94.12 122 ASP A O 1
ATOM 917 N N . ASP A 1 123 ? 0.789 -8.312 4.078 1 95.5 123 ASP A N 1
ATOM 918 C CA . ASP A 1 123 ? 1.776 -9.383 4.02 1 95.5 123 ASP A CA 1
ATOM 919 C C . ASP A 1 123 ? 1.382 -10.438 2.986 1 95.5 123 ASP A C 1
ATOM 921 O O . ASP A 1 123 ? 2.238 -10.977 2.281 1 95.5 123 ASP A O 1
ATOM 925 N N . THR A 1 124 ? 0.153 -10.75 2.932 1 97.06 124 THR A N 1
ATOM 926 C CA . THR A 1 124 ? -0.337 -11.711 1.951 1 97.06 124 THR A CA 1
ATOM 927 C C . THR A 1 124 ? -0.094 -11.203 0.532 1 97.06 124 THR A C 1
ATOM 929 O O . THR A 1 124 ? 0.319 -11.969 -0.342 1 97.06 124 THR A O 1
ATOM 932 N N . ASN A 1 125 ? -0.349 -9.953 0.312 1 96.75 125 ASN A N 1
ATOM 933 C CA . ASN A 1 125 ? -0.082 -9.352 -0.99 1 96.75 125 ASN A CA 1
ATOM 934 C C . ASN A 1 125 ? 1.405 -9.383 -1.331 1 96.75 125 ASN A C 1
ATOM 936 O O . ASN A 1 125 ? 1.779 -9.711 -2.459 1 96.75 125 ASN A O 1
ATOM 940 N N . ILE A 1 126 ? 2.225 -9.047 -0.388 1 96 126 ILE A N 1
ATOM 941 C CA . ILE A 1 126 ? 3.67 -9.055 -0.595 1 96 126 ILE A CA 1
ATOM 942 C C . ILE A 1 126 ? 4.125 -10.453 -0.986 1 96 126 ILE A C 1
ATOM 944 O O . ILE A 1 126 ? 4.871 -10.625 -1.956 1 96 126 ILE A O 1
ATOM 948 N N . THR A 1 127 ? 3.67 -11.43 -0.251 1 97.12 127 THR A N 1
ATOM 949 C CA . THR A 1 127 ? 4.027 -12.82 -0.531 1 97.12 127 THR A CA 1
ATOM 950 C C . THR A 1 127 ? 3.619 -13.203 -1.949 1 97.12 127 THR A C 1
ATOM 952 O O . THR A 1 127 ? 4.414 -13.781 -2.693 1 97.12 127 THR A O 1
ATOM 955 N N . ALA A 1 128 ? 2.482 -12.82 -2.301 1 96 128 ALA A N 1
ATOM 956 C CA . ALA A 1 128 ? 1.994 -13.148 -3.639 1 96 128 ALA A CA 1
ATOM 957 C C . ALA A 1 128 ? 2.842 -12.477 -4.711 1 96 128 ALA A C 1
ATOM 959 O O . ALA A 1 128 ? 3.18 -13.094 -5.727 1 96 128 ALA A O 1
ATOM 960 N N . ALA A 1 129 ? 3.158 -11.273 -4.488 1 95.31 129 ALA A N 1
ATOM 961 C CA . ALA A 1 129 ? 3.957 -10.523 -5.457 1 95.31 129 ALA A CA 1
ATOM 962 C C . ALA A 1 129 ? 5.324 -11.172 -5.66 1 95.31 129 ALA A C 1
ATOM 964 O O . ALA A 1 129 ? 5.773 -11.344 -6.793 1 95.31 129 ALA A O 1
ATOM 965 N N . ILE A 1 130 ? 5.934 -11.508 -4.574 1 95.94 130 ILE A N 1
ATOM 966 C CA . ILE A 1 130 ? 7.25 -12.125 -4.652 1 95.94 130 ILE A CA 1
ATOM 967 C C . ILE A 1 130 ? 7.152 -13.453 -5.395 1 95.94 130 ILE A C 1
ATOM 969 O O . ILE A 1 130 ? 7.941 -13.727 -6.305 1 95.94 130 ILE A O 1
ATOM 973 N N . ARG A 1 131 ? 6.207 -14.234 -5.062 1 94.81 131 ARG A N 1
ATOM 974 C CA . ARG A 1 131 ? 6.031 -15.523 -5.719 1 94.81 131 ARG A CA 1
ATOM 975 C C . ARG A 1 131 ? 5.797 -15.352 -7.215 1 94.81 131 ARG A C 1
ATOM 977 O O . ARG A 1 131 ? 6.32 -16.125 -8.023 1 94.81 131 ARG A O 1
ATOM 984 N N . SER A 1 132 ? 5.047 -14.383 -7.562 1 93.31 132 SER A N 1
ATOM 985 C CA . SER A 1 132 ? 4.801 -14.102 -8.977 1 93.31 132 SER A CA 1
ATOM 986 C C . SER A 1 132 ? 6.094 -13.727 -9.695 1 93.31 132 SER A C 1
ATOM 988 O O . SER A 1 132 ? 6.398 -14.273 -10.758 1 93.31 132 SER A O 1
ATOM 990 N N . LYS A 1 133 ? 6.793 -12.875 -9.094 1 93.12 133 LYS A N 1
ATOM 991 C CA . LYS A 1 133 ? 8.055 -12.438 -9.688 1 93.12 133 LYS A CA 1
ATOM 992 C C . LYS A 1 133 ? 9.008 -13.609 -9.883 1 93.12 133 LYS A C 1
ATOM 994 O O . LYS A 1 133 ? 9.68 -13.703 -10.906 1 93.12 133 LYS A O 1
ATOM 999 N N . LEU A 1 134 ? 9.055 -14.445 -8.922 1 92.56 134 LEU A N 1
ATOM 1000 C CA . LEU A 1 134 ? 9.914 -15.625 -9.016 1 92.56 134 LEU A CA 1
ATOM 1001 C C . LEU A 1 134 ? 9.469 -16.531 -10.156 1 92.56 134 LEU A C 1
ATOM 1003 O O . LEU A 1 134 ? 10.297 -17.047 -10.906 1 92.56 134 LEU A O 1
ATOM 1007 N N . GLN A 1 135 ? 8.219 -16.672 -10.273 1 89.88 135 GLN A N 1
ATOM 1008 C CA . GLN A 1 135 ? 7.652 -17.562 -11.281 1 89.88 135 GLN A CA 1
ATOM 1009 C C . GLN A 1 135 ? 7.945 -17.047 -12.688 1 89.88 135 GLN A C 1
ATOM 1011 O O . GLN A 1 135 ? 8.141 -17.844 -13.617 1 89.88 135 GLN A O 1
ATOM 1016 N N . TRP A 1 136 ? 8.016 -15.758 -12.867 1 90.88 136 TRP A N 1
ATOM 1017 C CA . TRP A 1 136 ? 8.156 -15.156 -14.188 1 90.88 136 TRP A CA 1
ATOM 1018 C C . TRP A 1 136 ? 9.625 -15.023 -14.562 1 90.88 136 TRP A C 1
ATOM 1020 O O . TRP A 1 136 ? 9.953 -14.75 -15.727 1 90.88 136 TRP A O 1
ATOM 1030 N N . ASN A 1 137 ? 10.445 -15.219 -13.672 1 91.94 137 ASN A N 1
ATOM 1031 C CA . ASN A 1 137 ? 11.859 -14.953 -13.914 1 91.94 137 ASN A CA 1
ATOM 1032 C C . ASN A 1 137 ? 12.539 -16.125 -14.617 1 91.94 137 ASN A C 1
ATOM 1034 O O . ASN A 1 137 ? 12.312 -17.281 -14.258 1 91.94 137 ASN A O 1
ATOM 1038 N N . LYS A 1 138 ? 13.406 -15.867 -15.57 1 88.25 138 LYS A N 1
ATOM 1039 C CA . LYS A 1 138 ? 14.016 -16.906 -16.391 1 88.25 138 LYS A CA 1
ATOM 1040 C C . LYS A 1 138 ? 15.156 -17.594 -15.633 1 88.25 138 LYS A C 1
ATOM 1042 O O . LYS A 1 138 ? 15.547 -18.719 -15.977 1 88.25 138 LYS A O 1
ATOM 1047 N N . ASP A 1 139 ? 15.719 -16.875 -14.727 1 83.94 139 ASP A N 1
ATOM 1048 C CA . ASP A 1 139 ? 16.891 -17.406 -14.047 1 83.94 139 ASP A CA 1
ATOM 1049 C C . ASP A 1 139 ? 16.5 -18.25 -12.828 1 83.94 139 ASP A C 1
ATOM 1051 O O . ASP A 1 139 ? 17.344 -18.812 -12.156 1 83.94 139 ASP A O 1
ATOM 1055 N N . VAL A 1 140 ? 15.297 -18.141 -12.5 1 82.75 140 VAL A N 1
ATOM 1056 C CA . VAL A 1 140 ? 14.812 -18.859 -11.328 1 82.75 140 VAL A CA 1
ATOM 1057 C C . VAL A 1 140 ? 13.969 -20.047 -11.766 1 82.75 140 VAL A C 1
ATOM 1059 O O . VAL A 1 140 ? 13.023 -19.891 -12.555 1 82.75 140 VAL A O 1
ATOM 1062 N N . ASP A 1 141 ? 14.523 -21.172 -11.633 1 67.62 141 ASP A N 1
ATOM 1063 C CA . ASP A 1 141 ? 13.789 -22.375 -12.008 1 67.62 141 ASP A CA 1
ATOM 1064 C C . ASP A 1 141 ? 12.719 -22.719 -10.969 1 67.62 141 ASP A C 1
ATOM 1066 O O . ASP A 1 141 ? 12.617 -22.047 -9.93 1 67.62 141 ASP A O 1
ATOM 1070 N N . ASP A 1 142 ? 11.914 -23.734 -11.312 1 58.31 142 ASP A N 1
ATOM 1071 C CA . ASP A 1 142 ? 10.836 -24.25 -10.469 1 58.31 142 ASP A CA 1
ATOM 1072 C C . ASP A 1 142 ? 11.312 -24.453 -9.031 1 58.31 142 ASP A C 1
ATOM 1074 O O . ASP A 1 142 ? 11.188 -25.547 -8.477 1 58.31 142 ASP A O 1
ATOM 1078 N N . VAL A 1 143 ? 12.25 -23.672 -8.664 1 57.97 143 VAL A N 1
ATOM 1079 C CA . VAL A 1 143 ? 12.773 -23.781 -7.309 1 57.97 143 VAL A CA 1
ATOM 1080 C C . VAL A 1 143 ? 11.648 -23.562 -6.301 1 57.97 143 VAL A C 1
ATOM 1082 O O . VAL A 1 143 ? 10.812 -22.672 -6.469 1 57.97 143 VAL A O 1
ATOM 1085 N N . VAL A 1 144 ? 11.633 -24.547 -5.492 1 67.25 144 VAL A N 1
ATOM 1086 C CA . VAL A 1 144 ? 10.672 -24.516 -4.391 1 67.25 144 VAL A CA 1
ATOM 1087 C C . VAL A 1 144 ? 11.094 -23.469 -3.363 1 67.25 144 VAL A C 1
ATOM 1089 O O . VAL A 1 144 ? 12.016 -23.703 -2.572 1 67.25 144 VAL A O 1
ATOM 1092 N N . THR A 1 145 ? 10.727 -22.344 -3.625 1 86.88 145 THR A N 1
ATOM 1093 C CA . THR A 1 145 ? 11 -21.281 -2.666 1 86.88 145 THR A CA 1
ATOM 1094 C C . THR A 1 145 ? 9.758 -20.969 -1.838 1 86.88 145 THR A C 1
ATOM 1096 O O . THR A 1 145 ? 8.688 -20.688 -2.391 1 86.88 145 THR A O 1
ATOM 1099 N N . GLU A 1 146 ? 9.93 -21.234 -0.601 1 94.44 146 GLU A N 1
ATOM 1100 C CA . GLU A 1 146 ? 8.883 -20.797 0.326 1 94.44 146 GLU A CA 1
ATOM 1101 C C . GLU A 1 146 ? 9.086 -19.344 0.737 1 94.44 146 GLU A C 1
ATOM 1103 O O . GLU A 1 146 ? 10.164 -18.969 1.194 1 94.44 146 GLU A O 1
ATOM 1108 N N . VAL A 1 147 ? 8.047 -18.609 0.546 1 97 147 VAL A N 1
ATOM 1109 C CA . VAL A 1 147 ? 8.086 -17.188 0.887 1 97 147 VAL A CA 1
ATOM 1110 C C . VAL A 1 147 ? 7.168 -16.922 2.074 1 97 147 VAL A C 1
ATOM 1112 O O . VAL A 1 147 ? 5.961 -17.156 2 1 97 147 VAL A O 1
ATOM 1115 N N . ILE A 1 148 ? 7.738 -16.438 3.182 1 97.12 148 ILE A N 1
ATOM 1116 C CA . ILE A 1 148 ? 6.977 -16.047 4.367 1 97.12 148 ILE A CA 1
ATOM 1117 C C . ILE A 1 148 ? 7.184 -14.57 4.66 1 97.12 148 ILE A C 1
ATOM 1119 O O . ILE A 1 148 ? 8.32 -14.094 4.734 1 97.12 148 ILE A O 1
ATOM 1123 N N . THR A 1 149 ? 6.082 -13.914 4.797 1 96.5 149 THR A N 1
ATOM 1124 C CA . THR A 1 149 ? 6.152 -12.484 5.078 1 96.5 149 THR A CA 1
ATOM 1125 C C . THR A 1 149 ? 5.48 -12.164 6.41 1 96.5 149 THR A C 1
ATOM 1127 O O . THR A 1 149 ? 4.352 -12.586 6.66 1 96.5 149 THR A O 1
ATOM 1130 N N . LYS A 1 150 ? 6.121 -11.445 7.27 1 92.56 150 LYS A N 1
ATOM 1131 C CA . LYS A 1 150 ? 5.594 -10.914 8.523 1 92.56 150 LYS A CA 1
ATOM 1132 C C . LYS A 1 150 ? 5.957 -9.445 8.703 1 92.56 150 LYS A C 1
ATOM 1134 O O . LYS A 1 150 ? 7.129 -9.109 8.906 1 92.56 150 LYS A O 1
ATOM 1139 N N . SER A 1 151 ? 4.98 -8.57 8.641 1 87.75 151 SER A N 1
ATOM 1140 C CA . SER A 1 151 ? 5.164 -7.129 8.789 1 87.75 151 SER A CA 1
ATOM 1141 C C . SER A 1 151 ? 6.18 -6.602 7.781 1 87.75 151 SER A C 1
ATOM 1143 O O . SER A 1 151 ? 7.078 -5.832 8.141 1 87.75 151 SER A O 1
ATOM 1145 N N . GLY A 1 152 ? 6.098 -7.148 6.586 1 89.88 152 GLY A N 1
ATOM 1146 C CA . GLY A 1 152 ? 6.949 -6.688 5.5 1 89.88 152 GLY A CA 1
ATOM 1147 C C . GLY A 1 152 ? 8.328 -7.316 5.512 1 89.88 152 GLY A C 1
ATOM 1148 O O . GLY A 1 152 ? 9.148 -7.047 4.633 1 89.88 152 GLY A O 1
ATOM 1149 N N . ARG A 1 153 ? 8.656 -8.094 6.516 1 91.38 153 ARG A N 1
ATOM 1150 C CA . ARG A 1 153 ? 9.922 -8.82 6.566 1 91.38 153 ARG A CA 1
ATOM 1151 C C . ARG A 1 153 ? 9.781 -10.203 5.945 1 91.38 153 ARG A C 1
ATOM 1153 O O . ARG A 1 153 ? 8.984 -11.023 6.414 1 91.38 153 ARG A O 1
ATOM 1160 N N . VAL A 1 154 ? 10.625 -10.484 4.949 1 96.62 154 VAL A N 1
ATOM 1161 C CA . VAL A 1 154 ? 10.453 -11.672 4.121 1 96.62 154 VAL A CA 1
ATOM 1162 C C . VAL A 1 154 ? 11.516 -12.711 4.473 1 96.62 154 VAL A C 1
ATOM 1164 O O . VAL A 1 154 ? 12.695 -12.367 4.613 1 96.62 154 VAL A O 1
ATOM 1167 N N . THR A 1 155 ? 11.055 -13.867 4.637 1 97.94 155 THR A N 1
ATOM 1168 C CA . THR A 1 155 ? 11.945 -15 4.797 1 97.94 155 THR A CA 1
ATOM 1169 C C . THR A 1 155 ? 11.805 -15.977 3.627 1 97.94 155 THR A C 1
ATOM 1171 O O . THR A 1 155 ? 10.688 -16.375 3.275 1 97.94 155 THR A O 1
ATOM 1174 N N . LEU A 1 156 ? 12.961 -16.281 3.094 1 96.94 156 LEU A N 1
ATOM 1175 C CA . LEU A 1 156 ? 13.023 -17.234 1.988 1 96.94 156 LEU A CA 1
ATOM 1176 C C . LEU A 1 156 ? 13.625 -18.562 2.441 1 96.94 156 LEU A C 1
ATOM 1178 O O . LEU A 1 156 ? 14.727 -18.594 2.994 1 96.94 156 LEU A O 1
ATOM 1182 N N . ASN A 1 157 ? 12.812 -19.578 2.221 1 96.38 157 ASN A N 1
ATOM 1183 C CA . ASN A 1 157 ? 13.281 -20.922 2.529 1 96.38 157 ASN A CA 1
ATOM 1184 C C . ASN A 1 157 ? 13.188 -21.844 1.314 1 96.38 157 ASN A C 1
ATOM 1186 O O . ASN A 1 157 ? 12.336 -21.656 0.451 1 96.38 157 ASN A O 1
ATOM 1190 N N . GLY A 1 158 ? 14.125 -22.844 1.283 1 93.5 158 GLY A N 1
ATOM 1191 C CA . GLY A 1 158 ? 14.117 -23.812 0.208 1 93.5 158 GLY A CA 1
ATOM 1192 C C . GLY A 1 158 ? 15.469 -24 -0.449 1 93.5 158 GLY A C 1
ATOM 1193 O O . GLY A 1 158 ? 16.5 -24 0.228 1 93.5 158 GLY A O 1
ATOM 1194 N N . ILE A 1 159 ? 15.422 -24.25 -1.798 1 89.62 159 ILE A N 1
ATOM 1195 C CA . ILE A 1 159 ? 16.641 -24.594 -2.516 1 89.62 159 ILE A CA 1
ATOM 1196 C C . ILE A 1 159 ? 16.797 -23.703 -3.74 1 89.62 159 ILE A C 1
ATOM 1198 O O . ILE A 1 159 ? 15.82 -23.422 -4.441 1 89.62 159 ILE A O 1
ATOM 1202 N N . ALA A 1 160 ? 17.984 -23.25 -3.91 1 90.19 160 ALA A N 1
ATOM 1203 C CA . ALA A 1 160 ? 18.375 -22.578 -5.141 1 90.19 160 ALA A CA 1
ATOM 1204 C C . ALA A 1 160 ? 19.344 -23.422 -5.965 1 90.19 160 ALA A C 1
ATOM 1206 O O . ALA A 1 160 ? 20.203 -24.109 -5.41 1 90.19 160 ALA A O 1
ATOM 1207 N N . GLU A 1 161 ? 19.188 -23.328 -7.219 1 85.81 161 GLU A N 1
ATOM 1208 C CA . GLU A 1 161 ? 19.969 -24.172 -8.109 1 85.81 161 GLU A CA 1
ATOM 1209 C C . GLU A 1 161 ? 21.453 -23.844 -8.008 1 85.81 161 GLU A C 1
ATOM 1211 O O . GLU A 1 161 ? 22.312 -24.719 -8.188 1 85.81 161 GLU A O 1
ATOM 1216 N N . ASN A 1 162 ? 21.812 -22.625 -7.883 1 89.31 162 ASN A N 1
ATOM 1217 C CA . ASN A 1 162 ? 23.172 -22.125 -7.746 1 89.31 162 ASN A CA 1
ATOM 1218 C C . ASN A 1 162 ? 23.203 -20.781 -7.012 1 89.31 162 ASN A C 1
ATOM 1220 O O . ASN A 1 162 ? 22.156 -20.25 -6.641 1 89.31 162 ASN A O 1
ATOM 1224 N N . GLN A 1 163 ? 24.359 -20.375 -6.82 1 91.5 163 GLN A N 1
ATOM 1225 C CA . GLN A 1 163 ? 24.531 -19.156 -6.051 1 91.5 163 GLN A CA 1
ATOM 1226 C C . GLN A 1 163 ? 23.906 -17.953 -6.777 1 91.5 163 GLN A C 1
ATOM 1228 O O . GLN A 1 163 ? 23.359 -17.062 -6.148 1 91.5 163 GLN A O 1
ATOM 1233 N N . ASN A 1 164 ? 24.031 -17.984 -8.039 1 90.19 164 ASN A N 1
ATOM 1234 C CA . ASN A 1 164 ? 23.438 -16.891 -8.812 1 90.19 164 ASN A CA 1
ATOM 1235 C C . ASN A 1 164 ? 21.922 -16.844 -8.641 1 90.19 164 ASN A C 1
ATOM 1237 O O . ASN A 1 164 ? 21.344 -15.773 -8.453 1 90.19 164 ASN A O 1
ATOM 1241 N N . ALA A 1 165 ? 21.359 -17.938 -8.719 1 89.88 165 ALA A N 1
ATOM 1242 C CA . ALA A 1 165 ? 19.906 -18.016 -8.523 1 89.88 165 ALA A CA 1
ATOM 1243 C C . ALA A 1 165 ? 19.516 -17.5 -7.141 1 89.88 165 ALA A C 1
ATOM 1245 O O . ALA A 1 165 ? 18.547 -16.75 -7.004 1 89.88 165 ALA A O 1
ATOM 1246 N N . LYS A 1 166 ? 20.234 -17.906 -6.156 1 93.19 166 LYS A N 1
ATOM 1247 C CA . LYS A 1 166 ? 19.984 -17.438 -4.797 1 93.19 166 LYS A CA 1
ATOM 1248 C C . LYS A 1 166 ? 20.047 -15.914 -4.719 1 93.19 166 LYS A C 1
ATOM 1250 O O . LYS A 1 166 ? 19.188 -15.281 -4.094 1 93.19 166 LYS A O 1
ATOM 1255 N N . ASN A 1 167 ? 21.062 -15.375 -5.41 1 93 167 ASN A N 1
ATOM 1256 C CA . ASN A 1 167 ? 21.219 -13.93 -5.406 1 93 167 ASN A CA 1
ATOM 1257 C C . ASN A 1 167 ? 20.078 -13.234 -6.145 1 93 167 ASN A C 1
ATOM 1259 O O . ASN A 1 167 ? 19.594 -12.188 -5.707 1 93 167 ASN A O 1
ATOM 1263 N N . VAL A 1 168 ? 19.688 -13.805 -7.211 1 91.38 168 VAL A N 1
ATOM 1264 C CA . VAL A 1 168 ? 18.609 -13.234 -8.008 1 91.38 168 VAL A CA 1
ATOM 1265 C C . VAL A 1 168 ? 17.312 -13.266 -7.211 1 91.38 168 VAL A C 1
ATOM 1267 O O . VAL A 1 168 ? 16.578 -12.281 -7.176 1 91.38 168 VAL A O 1
ATOM 1270 N N . ILE A 1 169 ? 17.094 -14.367 -6.574 1 93.69 169 ILE A N 1
ATOM 1271 C CA . ILE A 1 169 ? 15.883 -14.516 -5.77 1 93.69 169 ILE A CA 1
ATOM 1272 C C . ILE A 1 169 ? 15.867 -13.469 -4.656 1 93.69 169 ILE A C 1
ATOM 1274 O O . ILE A 1 169 ? 14.844 -12.828 -4.41 1 93.69 169 ILE A O 1
ATOM 1278 N N . HIS A 1 170 ? 16.969 -13.281 -4.082 1 93.75 170 HIS A N 1
ATOM 1279 C CA . HIS A 1 170 ? 17.094 -12.289 -3.025 1 93.75 170 HIS A CA 1
ATOM 1280 C C . HIS A 1 170 ? 16.766 -10.891 -3.541 1 93.75 170 HIS A C 1
ATOM 1282 O O . HIS A 1 170 ? 16 -10.156 -2.914 1 93.75 170 HIS A O 1
ATOM 1288 N N . ARG A 1 171 ? 17.297 -10.578 -4.645 1 91.19 171 ARG A N 1
ATOM 1289 C CA . ARG A 1 171 ? 17.109 -9.25 -5.215 1 91.19 171 ARG A CA 1
ATOM 1290 C C . ARG A 1 171 ? 15.656 -9.039 -5.629 1 91.19 171 ARG A C 1
ATOM 1292 O O . ARG A 1 171 ? 15.102 -7.945 -5.449 1 91.19 171 ARG A O 1
ATOM 1299 N N . LEU A 1 172 ? 15.094 -10.031 -6.176 1 91.94 172 LEU A N 1
ATOM 1300 C CA . LEU A 1 172 ? 13.695 -9.938 -6.586 1 91.94 172 LEU A CA 1
ATOM 1301 C C . LEU A 1 172 ? 12.797 -9.664 -5.383 1 91.94 172 LEU A C 1
ATOM 1303 O O . LEU A 1 172 ? 11.898 -8.828 -5.453 1 91.94 172 LEU A O 1
ATOM 1307 N N . ALA A 1 173 ? 13.07 -10.367 -4.305 1 94.5 173 ALA A N 1
ATOM 1308 C CA . ALA A 1 173 ? 12.297 -10.172 -3.086 1 94.5 173 ALA A CA 1
ATOM 1309 C C . ALA A 1 173 ? 12.523 -8.781 -2.51 1 94.5 173 ALA A C 1
ATOM 1311 O O . ALA A 1 173 ? 11.57 -8.07 -2.189 1 94.5 173 ALA A O 1
ATOM 1312 N N . LEU A 1 174 ? 13.773 -8.406 -2.531 1 89.88 174 LEU A N 1
ATOM 1313 C CA . LEU A 1 174 ? 14.148 -7.133 -1.921 1 89.88 174 LEU A CA 1
ATOM 1314 C C . LEU A 1 174 ? 13.531 -5.961 -2.676 1 89.88 174 LEU A C 1
ATOM 1316 O O . LEU A 1 174 ? 13.172 -4.949 -2.07 1 89.88 174 LEU A O 1
ATOM 1320 N N . ASN A 1 175 ? 13.406 -6.113 -3.961 1 88.12 175 ASN A N 1
ATOM 1321 C CA . ASN A 1 175 ? 12.914 -5.023 -4.801 1 88.12 175 ASN A CA 1
ATOM 1322 C C . ASN A 1 175 ? 11.414 -5.117 -5.023 1 88.12 175 ASN A C 1
ATOM 1324 O O . ASN A 1 175 ? 10.898 -4.648 -6.043 1 88.12 175 ASN A O 1
ATOM 1328 N N . THR A 1 176 ? 10.797 -5.746 -4.117 1 91.56 176 THR A N 1
ATOM 1329 C CA . THR A 1 176 ? 9.336 -5.828 -4.172 1 91.56 176 THR A CA 1
ATOM 1330 C C . THR A 1 176 ? 8.703 -4.781 -3.264 1 91.56 176 THR A C 1
ATOM 1332 O O . THR A 1 176 ? 9.172 -4.555 -2.145 1 91.56 176 THR A O 1
ATOM 1335 N N . ARG A 1 177 ? 7.641 -4.188 -3.77 1 88 177 ARG A N 1
ATOM 1336 C CA . ARG A 1 177 ? 6.961 -3.133 -3.025 1 88 177 ARG A CA 1
ATOM 1337 C C . ARG A 1 177 ? 6.477 -3.641 -1.67 1 88 177 ARG A C 1
ATOM 1339 O O . ARG A 1 177 ? 5.84 -4.691 -1.586 1 88 177 ARG A O 1
ATOM 1346 N N . GLY A 1 178 ? 6.82 -2.873 -0.628 1 86.75 178 GLY A N 1
ATOM 1347 C CA . GLY A 1 178 ? 6.348 -3.215 0.705 1 86.75 178 GLY A CA 1
ATOM 1348 C C . GLY A 1 178 ? 7.359 -4.008 1.51 1 86.75 178 GLY A C 1
ATOM 1349 O O . GLY A 1 178 ? 7.223 -4.145 2.727 1 86.75 178 GLY A O 1
ATOM 1350 N N . VAL A 1 179 ? 8.391 -4.559 0.847 1 90.69 179 VAL A N 1
ATOM 1351 C CA . VAL A 1 179 ? 9.391 -5.367 1.541 1 90.69 179 VAL A CA 1
ATOM 1352 C C . VAL A 1 179 ? 10.352 -4.461 2.305 1 90.69 179 VAL A C 1
ATOM 1354 O O . VAL A 1 179 ? 10.867 -3.49 1.749 1 90.69 179 VAL A O 1
ATOM 1357 N N . LYS A 1 180 ? 10.57 -4.891 3.52 1 84.12 180 LYS A N 1
ATOM 1358 C CA . LYS A 1 180 ? 11.453 -4.109 4.379 1 84.12 180 LYS A CA 1
ATOM 1359 C C . LYS A 1 180 ? 12.82 -4.773 4.516 1 84.12 180 LYS A C 1
ATOM 1361 O O . LYS A 1 180 ? 13.836 -4.09 4.633 1 84.12 180 LYS A O 1
ATOM 1366 N N . SER A 1 181 ? 12.758 -6.035 4.551 1 87 181 SER A N 1
ATOM 1367 C CA . SER A 1 181 ? 13.984 -6.82 4.645 1 87 181 SER A CA 1
ATOM 1368 C C . SER A 1 181 ? 13.773 -8.242 4.137 1 87 181 SER A C 1
ATOM 1370 O O . SER A 1 181 ? 12.641 -8.703 4.023 1 87 181 SER A O 1
ATOM 1372 N N . VAL A 1 182 ? 14.938 -8.844 3.803 1 93.75 182 VAL A N 1
ATOM 1373 C CA . VAL A 1 182 ? 14.875 -10.211 3.307 1 93.75 182 VAL A CA 1
ATOM 1374 C C . VAL A 1 182 ? 15.891 -11.078 4.047 1 93.75 182 VAL A C 1
ATOM 1376 O O . VAL A 1 182 ? 17.078 -10.734 4.117 1 93.75 182 VAL A O 1
ATOM 1379 N N . THR A 1 183 ? 15.383 -12.031 4.703 1 95.12 183 THR A N 1
ATOM 1380 C CA . THR A 1 183 ? 16.219 -13.117 5.203 1 95.12 183 THR A CA 1
ATOM 1381 C C . THR A 1 183 ? 16.25 -14.281 4.219 1 95.12 183 THR A C 1
ATOM 1383 O O . THR A 1 183 ? 15.234 -14.961 4.027 1 95.12 183 THR A O 1
ATOM 1386 N N . ASN A 1 184 ? 17.422 -14.516 3.658 1 96.12 184 ASN A N 1
ATOM 1387 C CA . ASN A 1 184 ? 17.562 -15.523 2.615 1 96.12 184 ASN A CA 1
ATOM 1388 C C . ASN A 1 184 ? 18.203 -16.797 3.15 1 96.12 184 ASN A C 1
ATOM 1390 O O . ASN A 1 184 ? 19.422 -16.906 3.215 1 96.12 184 ASN A O 1
ATOM 1394 N N . ASN A 1 185 ? 17.359 -17.812 3.408 1 96.38 185 ASN A N 1
ATOM 1395 C CA . ASN A 1 185 ? 17.812 -19.094 3.941 1 96.38 185 ASN A CA 1
ATOM 1396 C C . ASN A 1 185 ? 17.922 -20.156 2.85 1 96.38 185 ASN A C 1
ATOM 1398 O O . ASN A 1 185 ? 17.969 -21.344 3.143 1 96.38 185 ASN A O 1
ATOM 1402 N N . LEU A 1 186 ? 17.938 -19.75 1.69 1 94.25 186 LEU A N 1
ATOM 1403 C CA . LEU A 1 186 ? 18.016 -20.703 0.591 1 94.25 186 LEU A CA 1
ATOM 1404 C C . LEU A 1 186 ? 19.328 -21.469 0.623 1 94.25 186 LEU A C 1
ATOM 1406 O O . LEU A 1 186 ? 20.391 -20.875 0.857 1 94.25 186 LEU A O 1
ATOM 1410 N N . LYS A 1 187 ? 19.25 -22.734 0.469 1 93.56 187 LYS A N 1
ATOM 1411 C CA . LYS A 1 187 ? 20.422 -23.578 0.338 1 93.56 187 LYS A CA 1
ATOM 1412 C C . LYS A 1 187 ? 20.766 -23.844 -1.13 1 93.56 187 LYS A C 1
ATOM 1414 O O . LYS A 1 187 ? 19.875 -24.141 -1.93 1 93.56 187 LYS A O 1
ATOM 1419 N N . VAL A 1 188 ? 22.047 -23.734 -1.399 1 91.38 188 VAL A N 1
ATOM 1420 C CA . VAL A 1 188 ? 22.469 -23.969 -2.777 1 91.38 188 VAL A CA 1
ATOM 1421 C C . VAL A 1 188 ? 22.719 -25.453 -3 1 91.38 188 VAL A C 1
ATOM 1423 O O . VAL A 1 188 ? 23.609 -26.031 -2.375 1 91.38 188 VAL A O 1
ATOM 1426 N N . GLU A 1 189 ? 21.906 -25.984 -3.629 1 83.25 189 GLU A N 1
ATOM 1427 C CA . GLU A 1 189 ? 22.094 -27.391 -3.99 1 83.25 189 GLU A CA 1
ATOM 1428 C C . GLU A 1 189 ? 21.906 -27.594 -5.492 1 83.25 189 GLU A C 1
ATOM 1430 O O . GLU A 1 189 ? 20.922 -27.125 -6.074 1 83.25 189 GLU A O 1
ATOM 1435 N N . SER A 1 190 ? 23.047 -27.844 -6.047 1 66.38 190 SER A N 1
ATOM 1436 C CA . SER A 1 190 ? 23 -28.125 -7.477 1 66.38 190 SER A CA 1
ATOM 1437 C C . SER A 1 190 ? 21.969 -29.203 -7.781 1 66.38 190 SER A C 1
ATOM 1439 O O . SER A 1 190 ? 21.922 -30.234 -7.109 1 66.38 190 SER A O 1
ATOM 1441 N N . SER A 1 191 ? 20.891 -28.812 -7.824 1 55.44 191 SER A N 1
ATOM 1442 C CA . SER A 1 191 ? 19.938 -29.859 -8.195 1 55.44 191 SER A CA 1
ATOM 1443 C C . SER A 1 191 ? 20.562 -30.875 -9.133 1 55.44 191 SER A C 1
ATOM 1445 O O . SER A 1 191 ? 20.953 -30.547 -10.25 1 55.44 191 SER A O 1
ATOM 1447 N N . ALA A 1 192 ? 21.422 -31.844 -8.688 1 48.72 192 ALA A N 1
ATOM 1448 C CA . ALA A 1 192 ? 21.438 -33.062 -9.469 1 48.72 192 ALA A CA 1
ATOM 1449 C C . ALA A 1 192 ? 20.062 -33.375 -10.039 1 48.72 192 ALA A C 1
ATOM 1451 O O . ALA A 1 192 ? 19.359 -34.281 -9.547 1 48.72 192 ALA A O 1
ATOM 1452 N N . ILE A 1 193 ? 19.203 -32.469 -9.969 1 47.81 193 ILE A N 1
ATOM 1453 C CA . ILE A 1 193 ? 17.984 -32.844 -10.641 1 47.81 193 ILE A CA 1
ATOM 1454 C C . ILE A 1 193 ? 18.312 -33.625 -11.922 1 47.81 193 ILE A C 1
ATOM 1456 O O . ILE A 1 193 ? 19.141 -33.188 -12.719 1 47.81 193 ILE A O 1
ATOM 1460 N N . ASN A 1 194 ? 18.125 -34.781 -11.914 1 44.62 194 ASN A N 1
ATOM 1461 C CA . ASN A 1 194 ? 18.297 -35.688 -13.047 1 44.62 194 ASN A CA 1
ATOM 1462 C C . ASN A 1 194 ? 17.891 -35.031 -14.359 1 44.62 194 ASN A C 1
ATOM 1464 O O . ASN A 1 194 ? 16.891 -34.344 -14.422 1 44.62 194 ASN A O 1
ATOM 1468 N N . LYS A 1 195 ? 18.812 -34.688 -15.289 1 48.84 195 LYS A N 1
ATOM 1469 C CA . LYS A 1 195 ? 18.625 -34.281 -16.672 1 48.84 195 LYS A CA 1
ATOM 1470 C C . LYS A 1 195 ? 17.203 -34.625 -17.156 1 48.84 195 LYS A C 1
ATOM 1472 O O . LYS A 1 195 ? 16.641 -33.906 -17.969 1 48.84 195 LYS A O 1
ATOM 1477 N N . GLU A 1 196 ? 16.703 -35.656 -16.672 1 47.53 196 GLU A N 1
ATOM 1478 C CA . GLU A 1 196 ? 15.438 -36.188 -17.172 1 47.53 196 GLU A CA 1
ATOM 1479 C C . GLU A 1 196 ? 14.258 -35.344 -16.719 1 47.53 196 GLU A C 1
ATOM 1481 O O . GLU A 1 196 ? 13.328 -35.094 -17.484 1 47.53 196 GLU A O 1
ATOM 1486 N N . GLU A 1 197 ? 14.273 -34.812 -15.398 1 48.25 197 GLU A N 1
ATOM 1487 C CA . GLU A 1 197 ? 13.102 -34.062 -14.914 1 48.25 197 GLU A CA 1
ATOM 1488 C C . GLU A 1 197 ? 13.094 -32.625 -15.438 1 48.25 197 GLU A C 1
ATOM 1490 O O . GLU A 1 197 ? 12.031 -32.062 -15.695 1 48.25 197 GLU A O 1
ATOM 1495 N N . LYS A 1 198 ? 14.273 -32.094 -15.555 1 51.75 198 LYS A N 1
ATOM 1496 C CA . LYS A 1 198 ? 14.406 -30.797 -16.234 1 51.75 198 LYS A CA 1
ATOM 1497 C C . LYS A 1 198 ? 13.93 -30.875 -17.672 1 51.75 198 LYS A C 1
ATOM 1499 O O . LYS A 1 198 ? 13.297 -29.953 -18.188 1 51.75 198 LYS A O 1
ATOM 1504 N N . GLU A 1 199 ? 14.398 -31.953 -18.281 1 48.16 199 GLU A N 1
ATOM 1505 C CA . GLU A 1 199 ? 13.969 -32.188 -19.656 1 48.16 199 GLU A CA 1
ATOM 1506 C C . GLU A 1 199 ? 12.453 -32.344 -19.75 1 48.16 199 GLU A C 1
ATOM 1508 O O . GLU A 1 199 ? 11.836 -31.891 -20.719 1 48.16 199 GLU A O 1
ATOM 1513 N N . LYS A 1 200 ? 11.852 -33.031 -18.797 1 46.38 200 LYS A N 1
ATOM 1514 C CA . LYS A 1 200 ? 10.398 -33.188 -18.734 1 46.38 200 LYS A CA 1
ATOM 1515 C C . LYS A 1 200 ? 9.703 -31.875 -18.438 1 46.38 200 LYS A C 1
ATOM 1517 O O . LYS A 1 200 ? 8.648 -31.578 -19 1 46.38 200 LYS A O 1
ATOM 1522 N N . ARG A 1 201 ? 10.242 -31.094 -17.516 1 48.22 201 ARG A N 1
ATOM 1523 C CA . ARG A 1 201 ? 9.602 -29.812 -17.188 1 48.22 201 ARG A CA 1
ATOM 1524 C C . ARG A 1 201 ? 9.844 -28.781 -18.281 1 48.22 201 ARG A C 1
ATOM 1526 O O . ARG A 1 201 ? 9.016 -27.891 -18.5 1 48.22 201 ARG A O 1
ATOM 1533 N N . LYS A 1 202 ? 11.086 -28.703 -18.75 1 49.19 202 LYS A N 1
ATOM 1534 C CA . LYS A 1 202 ? 11.305 -27.891 -19.938 1 49.19 202 LYS A CA 1
ATOM 1535 C C . LYS A 1 202 ? 10.312 -28.266 -21.047 1 49.19 202 LYS A C 1
ATOM 1537 O O . LYS A 1 202 ? 9.828 -27.391 -21.766 1 49.19 202 LYS A O 1
ATOM 1542 N N . ASN A 1 203 ? 10.195 -29.562 -21.156 1 44.16 203 ASN A N 1
ATOM 1543 C CA . ASN A 1 203 ? 9.211 -30 -22.125 1 44.16 203 ASN A CA 1
ATOM 1544 C C . ASN A 1 203 ? 7.793 -29.594 -21.734 1 44.16 203 ASN A C 1
ATOM 1546 O O . ASN A 1 203 ? 6.961 -29.297 -22.594 1 44.16 203 ASN A O 1
ATOM 1550 N N . GLU A 1 204 ? 7.473 -29.703 -20.469 1 42.5 204 GLU A N 1
ATOM 1551 C CA . GLU A 1 204 ? 6.145 -29.281 -20.031 1 42.5 204 GLU A CA 1
ATOM 1552 C C . GLU A 1 204 ? 6.039 -27.766 -19.984 1 42.5 204 GLU A C 1
ATOM 1554 O O . GLU A 1 204 ? 4.934 -27.219 -20 1 42.5 204 GLU A O 1
ATOM 1559 N N . THR A 1 205 ? 6.977 -27.047 -19.312 1 47.34 205 THR A N 1
ATOM 1560 C CA . THR A 1 205 ? 6.926 -25.594 -19.359 1 47.34 205 THR A CA 1
ATOM 1561 C C . THR A 1 205 ? 7.059 -25.094 -20.797 1 47.34 205 THR A C 1
ATOM 1563 O O . THR A 1 205 ? 8.117 -25.219 -21.406 1 47.34 205 THR A O 1
ATOM 1566 N N . GLU A 1 206 ? 6.418 -25.469 -21.734 1 42.59 206 GLU A N 1
ATOM 1567 C CA . GLU A 1 206 ? 6.168 -25 -23.094 1 42.59 206 GLU A CA 1
ATOM 1568 C C . GLU A 1 206 ? 6.613 -23.547 -23.25 1 42.59 206 GLU A C 1
ATOM 1570 O O . GLU A 1 206 ? 5.93 -22.625 -22.812 1 42.59 206 GLU A O 1
ATOM 1575 N N . ILE A 1 207 ? 7.816 -23.188 -23.062 1 47.66 207 ILE A N 1
ATOM 1576 C CA . ILE A 1 207 ? 8.375 -21.969 -23.656 1 47.66 207 ILE A CA 1
ATOM 1577 C C . ILE A 1 207 ? 7.555 -21.562 -24.875 1 47.66 207 ILE A C 1
ATOM 1579 O O . ILE A 1 207 ? 7.316 -20.375 -25.109 1 47.66 207 ILE A O 1
ATOM 1583 N N . HIS A 1 208 ? 7.316 -22.672 -25.734 1 49.09 208 HIS A N 1
ATOM 1584 C CA . HIS A 1 208 ? 6.816 -22.406 -27.078 1 49.09 208 HIS A CA 1
ATOM 1585 C C . HIS A 1 208 ? 5.52 -21.609 -27.047 1 49.09 208 HIS A C 1
ATOM 1587 O O . HIS A 1 208 ? 5.109 -21.031 -28.062 1 49.09 208 HIS A O 1
ATOM 1593 N N . ASN A 1 209 ? 4.934 -21.453 -25.828 1 61.47 209 ASN A N 1
ATOM 1594 C CA . ASN A 1 209 ? 3.58 -20.922 -25.953 1 61.47 209 ASN A CA 1
ATOM 1595 C C . ASN A 1 209 ? 3.4 -19.656 -25.125 1 61.47 209 ASN A C 1
ATOM 1597 O O . ASN A 1 209 ? 2.277 -19.297 -24.766 1 61.47 209 ASN A O 1
ATOM 1601 N N . ILE A 1 210 ? 4.707 -19.078 -24.938 1 80.19 210 ILE A N 1
ATOM 1602 C CA . ILE A 1 210 ? 4.547 -17.797 -24.266 1 80.19 210 ILE A CA 1
ATOM 1603 C C . ILE A 1 210 ? 4.238 -16.719 -25.312 1 80.19 210 ILE A C 1
ATOM 1605 O O . ILE A 1 210 ? 5.062 -16.438 -26.188 1 80.19 210 ILE A O 1
ATOM 1609 N N . SER A 1 211 ? 3.166 -16.156 -25.266 1 87.25 211 SER A N 1
ATOM 1610 C CA . SER A 1 211 ? 2.713 -15.141 -26.203 1 87.25 211 SER A CA 1
ATOM 1611 C C . SER A 1 211 ? 3.287 -13.773 -25.844 1 87.25 211 SER A C 1
ATOM 1613 O O . SER A 1 211 ? 3.727 -13.555 -24.719 1 87.25 211 SER A O 1
ATOM 1615 N N . ASP A 1 212 ? 3.389 -12.977 -26.859 1 93.06 212 ASP A N 1
ATOM 1616 C CA . ASP A 1 212 ? 3.852 -11.609 -26.656 1 93.06 212 ASP A CA 1
ATOM 1617 C C . ASP A 1 212 ? 2.949 -10.859 -25.672 1 93.06 212 ASP A C 1
ATOM 1619 O O . ASP A 1 212 ? 3.418 -10.016 -24.906 1 93.06 212 ASP A O 1
ATOM 1623 N N . SER A 1 213 ? 1.723 -11.227 -25.734 1 88.94 213 SER A N 1
ATOM 1624 C CA . SER A 1 213 ? 0.782 -10.602 -24.812 1 88.94 213 SER A CA 1
ATOM 1625 C C . SER A 1 213 ? 1.091 -10.984 -23.359 1 88.94 213 SER A C 1
ATOM 1627 O O . SER A 1 213 ? 0.984 -10.156 -22.453 1 88.94 213 SER A O 1
ATOM 1629 N N . TRP A 1 214 ? 1.458 -12.164 -23.219 1 89.12 214 TRP A N 1
ATOM 1630 C CA . TRP A 1 214 ? 1.845 -12.617 -21.891 1 89.12 214 TRP A CA 1
ATOM 1631 C C . TRP A 1 214 ? 3.092 -11.891 -21.391 1 89.12 214 TRP A C 1
ATOM 1633 O O . TRP A 1 214 ? 3.123 -11.391 -20.266 1 89.12 214 TRP A O 1
ATOM 1643 N N . ILE A 1 215 ? 4.039 -11.867 -22.25 1 92.88 215 ILE A N 1
ATOM 1644 C CA . ILE A 1 215 ? 5.293 -11.203 -21.906 1 92.88 215 ILE A CA 1
ATOM 1645 C C . ILE A 1 215 ? 5.016 -9.75 -21.5 1 92.88 215 ILE A C 1
ATOM 1647 O O . ILE A 1 215 ? 5.461 -9.297 -20.453 1 92.88 215 ILE A O 1
ATOM 1651 N N . THR A 1 216 ? 4.238 -9.078 -22.312 1 92.69 216 THR A N 1
ATOM 1652 C CA . THR A 1 216 ? 3.912 -7.68 -22.047 1 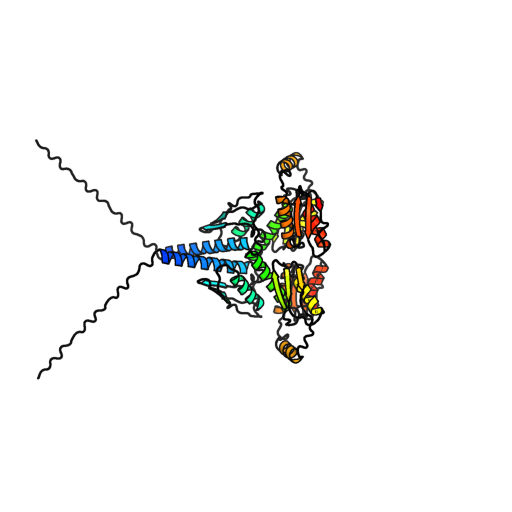92.69 216 THR A CA 1
ATOM 1653 C C . THR A 1 216 ? 3.207 -7.531 -20.703 1 92.69 216 THR A C 1
ATOM 1655 O O . THR A 1 216 ? 3.562 -6.664 -19.906 1 92.69 216 THR A O 1
ATOM 1658 N N . ALA A 1 217 ? 2.34 -8.383 -20.469 1 87.94 217 ALA A N 1
ATOM 1659 C CA . ALA A 1 217 ? 1.572 -8.328 -19.234 1 87.94 217 ALA A CA 1
ATOM 1660 C C . ALA A 1 217 ? 2.471 -8.555 -18.016 1 87.94 217 ALA A C 1
ATOM 1662 O O . ALA A 1 217 ? 2.342 -7.867 -17 1 87.94 217 ALA A O 1
ATOM 1663 N N . LYS A 1 218 ? 3.354 -9.438 -18.172 1 91.38 218 LYS A N 1
ATOM 1664 C CA . LYS A 1 218 ? 4.195 -9.781 -17.031 1 91.38 218 LYS A CA 1
ATOM 1665 C C . LYS A 1 218 ? 5.25 -8.711 -16.781 1 91.38 218 LYS A C 1
ATOM 1667 O O . LYS A 1 218 ? 5.598 -8.438 -15.633 1 91.38 218 LYS A O 1
ATOM 1672 N N . ILE A 1 219 ? 5.719 -8.133 -17.828 1 94 219 ILE A N 1
ATOM 1673 C CA . ILE A 1 219 ? 6.641 -7.016 -17.656 1 94 219 ILE A CA 1
ATOM 1674 C C . ILE A 1 219 ? 5.934 -5.867 -16.938 1 94 219 ILE A C 1
ATOM 1676 O O . ILE A 1 219 ? 6.453 -5.324 -15.953 1 94 219 ILE A O 1
ATOM 1680 N N . LYS A 1 220 ? 4.777 -5.551 -17.344 1 89.44 220 LYS A N 1
ATOM 1681 C CA . LYS A 1 220 ? 4.012 -4.48 -16.703 1 89.44 220 LYS A CA 1
ATOM 1682 C C . LYS A 1 220 ? 3.727 -4.801 -15.242 1 89.44 220 LYS A C 1
ATOM 1684 O O . LYS A 1 220 ? 3.85 -3.93 -14.383 1 89.44 220 LYS A O 1
ATOM 1689 N N . SER A 1 221 ? 3.387 -5.98 -15.016 1 89.12 221 SER A N 1
ATOM 1690 C CA . SER A 1 221 ? 3.137 -6.402 -13.648 1 89.12 221 SER A CA 1
ATOM 1691 C C . SER A 1 221 ? 4.406 -6.32 -12.805 1 89.12 221 SER A C 1
ATOM 1693 O O . SER A 1 221 ? 4.363 -5.906 -11.641 1 89.12 221 SER A O 1
ATOM 1695 N N . SER A 1 222 ? 5.438 -6.75 -13.383 1 92 222 SER A N 1
ATOM 1696 C CA . SER A 1 222 ? 6.707 -6.699 -12.664 1 92 222 SER A CA 1
ATOM 1697 C C . SER A 1 222 ? 7.059 -5.266 -12.266 1 92 222 SER A C 1
ATOM 1699 O O . SER A 1 222 ? 7.551 -5.023 -11.164 1 92 222 SER A O 1
ATOM 1701 N N . PHE A 1 223 ? 6.809 -4.367 -13.172 1 91 223 PHE A N 1
ATOM 1702 C CA . PHE A 1 223 ? 7.027 -2.961 -12.852 1 91 223 PHE A CA 1
ATOM 1703 C C . PHE A 1 223 ? 6.109 -2.516 -11.719 1 91 223 PHE A C 1
ATOM 1705 O O . PHE A 1 223 ? 6.547 -1.828 -10.789 1 91 223 PHE A O 1
ATOM 1712 N N . MET A 1 224 ? 4.938 -2.965 -11.75 1 83.81 224 MET A N 1
ATOM 1713 C CA . MET A 1 224 ? 3.945 -2.586 -10.75 1 83.81 224 MET A CA 1
ATOM 1714 C C . MET A 1 224 ? 4.324 -3.125 -9.375 1 83.81 224 MET A C 1
ATOM 1716 O O . MET A 1 224 ? 4.074 -2.477 -8.359 1 83.81 224 MET A O 1
ATOM 1720 N N . TYR A 1 225 ? 4.906 -4.25 -9.367 1 88.31 225 TYR A N 1
ATOM 1721 C CA . TYR A 1 225 ? 5.23 -4.922 -8.117 1 88.31 225 TYR A CA 1
ATOM 1722 C C . TYR A 1 225 ? 6.547 -4.41 -7.543 1 88.31 225 TYR A C 1
ATOM 1724 O O . TYR A 1 225 ? 6.871 -4.676 -6.383 1 88.31 225 TYR A O 1
ATOM 1732 N N . SER A 1 226 ? 7.199 -3.643 -8.336 1 88.44 226 SER A N 1
ATOM 1733 C CA . SER A 1 226 ? 8.531 -3.207 -7.945 1 88.44 226 SER A CA 1
ATOM 1734 C C . SER A 1 226 ? 8.477 -1.937 -7.102 1 88.44 226 SER A C 1
ATOM 1736 O O . SER A 1 226 ? 7.637 -1.067 -7.34 1 88.44 226 SER A O 1
ATOM 1738 N N . ASN A 1 227 ? 9.391 -1.826 -6.168 1 81.81 227 ASN A N 1
ATOM 1739 C CA . ASN A 1 227 ? 9.445 -0.641 -5.316 1 81.81 227 ASN A CA 1
ATOM 1740 C C . ASN A 1 227 ? 10.281 0.466 -5.953 1 81.81 227 ASN A C 1
ATOM 1742 O O . ASN A 1 227 ? 10.234 1.617 -5.516 1 81.81 227 ASN A O 1
ATOM 1746 N N . ASN A 1 228 ? 10.969 0.167 -7.031 1 78.94 228 ASN A N 1
ATOM 1747 C CA . ASN A 1 228 ? 11.922 1.148 -7.539 1 78.94 228 ASN A CA 1
ATOM 1748 C C . ASN A 1 228 ? 11.656 1.482 -9 1 78.94 228 ASN A C 1
ATOM 1750 O O . ASN A 1 228 ? 12.5 2.084 -9.672 1 78.94 228 ASN A O 1
ATOM 1754 N N . ILE A 1 229 ? 10.578 0.965 -9.5 1 84.69 229 ILE A N 1
ATOM 1755 C CA . ILE A 1 229 ? 10.188 1.258 -10.875 1 84.69 229 ILE A CA 1
ATOM 1756 C C . ILE A 1 229 ? 8.773 1.833 -10.898 1 84.69 229 ILE A C 1
ATOM 1758 O O . ILE A 1 229 ? 7.852 1.259 -10.312 1 84.69 229 ILE A O 1
ATOM 1762 N N . ASN A 1 230 ? 8.672 2.912 -11.555 1 81.69 230 ASN A N 1
ATOM 1763 C CA . ASN A 1 230 ? 7.336 3.447 -11.805 1 81.69 230 ASN A CA 1
ATOM 1764 C C . ASN A 1 230 ? 6.781 2.959 -13.141 1 81.69 230 ASN A C 1
ATOM 1766 O O . ASN A 1 230 ? 6.965 3.609 -14.172 1 81.69 230 ASN A O 1
ATOM 1770 N N . GLY A 1 231 ? 6.051 1.973 -13.125 1 82.56 231 GLY A N 1
ATOM 1771 C CA . GLY A 1 231 ? 5.59 1.299 -14.328 1 82.56 231 GLY A CA 1
ATOM 1772 C C . GLY A 1 231 ? 4.707 2.174 -15.195 1 82.56 231 GLY A C 1
ATOM 1773 O O . GLY A 1 231 ? 4.625 1.968 -16.406 1 82.56 231 GLY A O 1
ATOM 1774 N N . SER A 1 232 ? 4.062 3.15 -14.578 1 78.06 232 SER A N 1
ATOM 1775 C CA . SER A 1 232 ? 3.143 4 -15.328 1 78.06 232 SER A CA 1
ATOM 1776 C C . SER A 1 232 ? 3.889 4.875 -16.328 1 78.06 232 SER A C 1
ATOM 1778 O O . SER A 1 232 ? 3.295 5.383 -17.281 1 78.06 232 SER A O 1
ATOM 1780 N N . ASP A 1 233 ? 5.117 5 -16.141 1 86.56 233 ASP A N 1
ATOM 1781 C CA . ASP A 1 233 ? 5.918 5.871 -17 1 86.56 233 ASP A CA 1
ATOM 1782 C C . ASP A 1 233 ? 6.547 5.086 -18.156 1 86.56 233 ASP A C 1
ATOM 1784 O O . ASP A 1 233 ? 7.254 5.656 -18.984 1 86.56 233 ASP A O 1
ATOM 1788 N N . ILE A 1 234 ? 6.266 3.85 -18.141 1 92.5 234 ILE A N 1
ATOM 1789 C CA . ILE A 1 234 ? 6.938 2.994 -19.109 1 92.5 234 ILE A CA 1
ATOM 1790 C C . ILE A 1 234 ? 5.902 2.273 -19.969 1 92.5 234 ILE A C 1
ATOM 1792 O O . ILE A 1 234 ? 5.082 1.51 -19.453 1 92.5 234 ILE A O 1
ATOM 1796 N N . ASP A 1 235 ? 5.934 2.521 -21.203 1 94.88 235 ASP A N 1
ATOM 1797 C CA . ASP A 1 235 ? 5.145 1.74 -22.156 1 94.88 235 ASP A CA 1
ATOM 1798 C C . ASP A 1 235 ? 5.898 0.487 -22.594 1 94.88 235 ASP A C 1
ATOM 1800 O O . ASP A 1 235 ? 7.102 0.539 -22.844 1 94.88 235 ASP A O 1
ATOM 1804 N N . VAL A 1 236 ? 5.188 -0.578 -22.656 1 96.44 236 VAL A N 1
ATOM 1805 C CA . VAL A 1 236 ? 5.793 -1.865 -23 1 96.44 236 VAL A CA 1
ATOM 1806 C C . VAL A 1 236 ? 5.125 -2.445 -24.234 1 96.44 236 VAL A C 1
ATOM 1808 O O . VAL A 1 236 ? 3.898 -2.551 -24.297 1 96.44 236 VAL A O 1
ATOM 1811 N N . SER A 1 237 ? 5.902 -2.775 -25.203 1 96.81 237 SER A N 1
ATOM 1812 C CA . SER A 1 237 ? 5.453 -3.521 -26.375 1 96.81 237 SER A CA 1
ATOM 1813 C C . SER A 1 237 ? 6.383 -4.695 -26.672 1 96.81 237 SER A C 1
ATOM 1815 O O . SER A 1 237 ? 7.59 -4.609 -26.438 1 96.81 237 SER A O 1
ATOM 1817 N N . THR A 1 238 ? 5.73 -5.75 -27.109 1 96.56 238 THR A N 1
ATOM 1818 C CA . THR A 1 238 ? 6.504 -6.953 -27.391 1 96.56 238 THR A CA 1
ATOM 1819 C C . THR A 1 238 ? 6.168 -7.488 -28.781 1 96.56 238 THR A C 1
ATOM 1821 O O . THR A 1 238 ? 5 -7.516 -29.188 1 96.56 238 THR A O 1
ATOM 1824 N N . ASN A 1 239 ? 7.199 -7.812 -29.516 1 96.25 239 ASN A N 1
ATOM 1825 C CA . ASN A 1 239 ? 7.078 -8.469 -30.812 1 96.25 239 ASN A CA 1
ATOM 1826 C C . ASN A 1 239 ? 8.055 -9.641 -30.938 1 96.25 239 ASN A C 1
ATOM 1828 O O . ASN A 1 239 ? 9.258 -9.438 -31.125 1 96.25 239 ASN A O 1
ATOM 1832 N N . ASN A 1 240 ? 7.531 -10.82 -30.953 1 94.88 240 ASN A N 1
ATOM 1833 C CA . ASN A 1 240 ? 8.305 -12.055 -31.062 1 94.88 240 ASN A CA 1
ATOM 1834 C C . ASN A 1 240 ? 9.43 -12.094 -30.016 1 94.88 240 ASN A C 1
ATOM 1836 O O . ASN A 1 240 ? 10.586 -12.336 -30.359 1 94.88 240 ASN A O 1
ATOM 1840 N N . GLY A 1 241 ? 9.062 -11.719 -28.828 1 95.06 241 GLY A N 1
ATOM 1841 C CA . GLY A 1 241 ? 9.984 -11.82 -27.719 1 95.06 241 GLY A CA 1
ATOM 1842 C C . GLY A 1 241 ? 10.914 -10.625 -27.594 1 95.06 241 GLY A C 1
ATOM 1843 O O . GLY A 1 241 ? 11.688 -10.531 -26.641 1 95.06 241 GLY A O 1
ATOM 1844 N N . VAL A 1 242 ? 10.867 -9.766 -28.594 1 97.38 242 VAL A N 1
ATOM 1845 C CA . VAL A 1 242 ? 11.656 -8.539 -28.516 1 97.38 242 VAL A CA 1
ATOM 1846 C C . VAL A 1 242 ? 10.836 -7.434 -27.859 1 97.38 242 VAL A C 1
ATOM 1848 O O . VAL A 1 242 ? 9.805 -7.012 -28.391 1 97.38 242 VAL A O 1
ATOM 1851 N N . VAL A 1 243 ? 11.305 -6.891 -26.719 1 98.12 243 VAL A N 1
ATOM 1852 C CA . VAL A 1 243 ? 10.562 -5.941 -25.906 1 98.12 243 VAL A CA 1
ATOM 1853 C C . VAL A 1 243 ? 11.07 -4.523 -26.172 1 98.12 243 VAL A C 1
ATOM 1855 O O . VAL A 1 243 ? 12.273 -4.281 -26.188 1 98.12 243 VAL A O 1
ATOM 1858 N N . ILE A 1 244 ? 10.148 -3.664 -26.422 1 97.94 244 ILE A N 1
ATOM 1859 C CA . ILE A 1 244 ? 10.477 -2.25 -26.562 1 97.94 244 ILE A CA 1
ATOM 1860 C C . ILE A 1 244 ? 9.922 -1.468 -25.375 1 97.94 244 ILE A C 1
ATOM 1862 O O . ILE A 1 244 ? 8.727 -1.528 -25.078 1 97.94 244 ILE A O 1
ATOM 1866 N N . LEU A 1 245 ? 10.82 -0.796 -24.703 1 97.75 245 LEU A N 1
ATOM 1867 C CA . LEU A 1 245 ? 10.453 0.092 -23.609 1 97.75 245 LEU A CA 1
ATOM 1868 C C . LEU A 1 245 ? 10.555 1.553 -24.031 1 97.75 245 LEU A C 1
ATOM 1870 O O . LEU A 1 245 ? 11.594 1.984 -24.531 1 97.75 245 LEU A O 1
ATOM 1874 N N . THR A 1 246 ? 9.453 2.262 -23.828 1 96.94 246 THR A N 1
ATOM 1875 C CA . THR A 1 246 ? 9.438 3.682 -2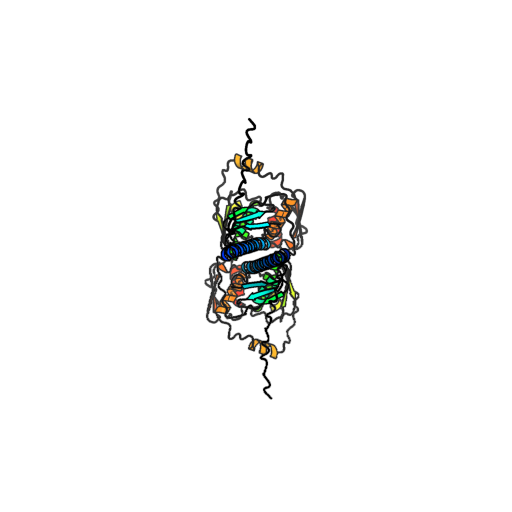4.172 1 96.94 246 THR A CA 1
ATOM 1876 C C . THR A 1 246 ? 8.898 4.508 -23 1 96.94 246 THR A C 1
ATOM 1878 O O . THR A 1 246 ? 8.07 4.031 -22.219 1 96.94 246 THR A O 1
ATOM 1881 N N . GLY A 1 247 ? 9.461 5.691 -22.875 1 94.94 247 GLY A N 1
ATOM 1882 C CA . GLY A 1 247 ? 9.016 6.59 -21.828 1 94.94 247 GLY A CA 1
ATOM 1883 C C . GLY A 1 247 ? 10.141 7.363 -21.188 1 94.94 247 GLY A C 1
ATOM 1884 O O . GLY A 1 247 ? 11.25 7.434 -21.734 1 94.94 247 GLY A O 1
ATOM 1885 N N . LYS A 1 248 ? 9.797 8.086 -20.141 1 90.69 248 LYS A N 1
ATOM 1886 C CA . LYS A 1 248 ? 10.758 8.867 -19.359 1 90.69 248 LYS A CA 1
ATOM 1887 C C . LYS A 1 248 ? 10.727 8.469 -17.891 1 90.69 248 LYS A C 1
ATOM 1889 O O . LYS A 1 248 ? 9.688 8.562 -17.234 1 90.69 248 LYS A O 1
ATOM 1894 N N . VAL A 1 249 ? 11.867 7.984 -17.453 1 89.94 249 VAL A N 1
ATOM 1895 C CA . VAL A 1 249 ? 11.961 7.566 -16.047 1 89.94 249 VAL A CA 1
ATOM 1896 C C . VAL A 1 249 ? 12.758 8.594 -15.258 1 89.94 249 VAL A C 1
ATOM 1898 O O . VAL A 1 249 ? 13.242 9.578 -15.812 1 89.94 249 VAL A O 1
ATOM 1901 N N . ASN A 1 250 ? 12.844 8.359 -13.945 1 80.44 250 ASN A N 1
ATOM 1902 C CA . ASN A 1 250 ? 13.336 9.414 -13.055 1 80.44 250 ASN A CA 1
ATOM 1903 C C . ASN A 1 250 ? 14.859 9.406 -12.961 1 80.44 250 ASN A C 1
ATOM 1905 O O . ASN A 1 250 ? 15.461 10.398 -12.547 1 80.44 250 ASN A O 1
ATOM 1909 N N . SER A 1 251 ? 15.484 8.281 -13.289 1 83.44 251 SER A N 1
ATOM 1910 C CA . SER A 1 251 ? 16.938 8.188 -13.141 1 83.44 251 SER A CA 1
ATOM 1911 C C . SER A 1 251 ? 17.516 7.094 -14.031 1 83.44 251 SER A C 1
ATOM 1913 O O . SER A 1 251 ? 16.766 6.258 -14.555 1 83.44 251 SER A O 1
ATOM 1915 N N . GLY A 1 252 ? 18.828 7.191 -14.164 1 89.75 252 GLY A N 1
ATOM 1916 C CA . GLY A 1 252 ? 19.516 6.145 -14.898 1 89.75 252 GLY A CA 1
ATOM 1917 C C . GLY A 1 252 ? 19.453 4.793 -14.219 1 89.75 252 GLY A C 1
ATOM 1918 O O . GLY A 1 252 ? 19.359 3.76 -14.883 1 89.75 252 GLY A O 1
ATOM 1919 N N . ILE A 1 253 ? 19.469 4.863 -13.008 1 85.94 253 ILE A N 1
ATOM 1920 C CA . ILE A 1 253 ? 19.375 3.637 -12.219 1 85.94 253 ILE A CA 1
ATOM 1921 C C . ILE A 1 253 ? 18.016 2.971 -12.461 1 85.94 253 ILE A C 1
ATOM 1923 O O . ILE A 1 253 ? 17.953 1.759 -12.688 1 85.94 253 ILE A O 1
ATOM 1927 N N . GLU A 1 254 ? 16.953 3.752 -12.445 1 87.75 254 GLU A N 1
ATOM 1928 C CA . GLU A 1 254 ? 15.617 3.217 -12.719 1 87.75 254 GLU A CA 1
ATOM 1929 C C . GLU A 1 254 ? 15.531 2.639 -14.125 1 87.75 254 GLU A C 1
ATOM 1931 O O . GLU A 1 254 ? 14.914 1.596 -14.344 1 87.75 254 GLU A O 1
ATOM 1936 N N . GLN A 1 255 ? 16.125 3.328 -15.055 1 93.19 255 GLN A N 1
ATOM 1937 C CA . GLN A 1 255 ? 16.125 2.854 -16.438 1 93.19 255 GLN A CA 1
ATOM 1938 C C . GLN A 1 255 ? 16.781 1.479 -16.547 1 93.19 255 GLN A C 1
ATOM 1940 O O . GLN A 1 255 ? 16.234 0.566 -17.156 1 93.19 255 GLN A O 1
ATOM 1945 N N . SER A 1 256 ? 17.953 1.383 -15.953 1 92.75 256 SER A N 1
ATOM 1946 C CA . SER A 1 256 ? 18.703 0.128 -16 1 92.75 256 SER A CA 1
ATOM 1947 C C . SER A 1 256 ? 17.938 -0.996 -15.32 1 92.75 256 SER A C 1
ATOM 1949 O O . SER A 1 256 ? 17.938 -2.135 -15.789 1 92.75 256 SER A O 1
ATOM 1951 N N . LEU A 1 257 ? 17.312 -0.625 -14.281 1 90.31 257 LEU A N 1
ATOM 1952 C CA . LEU A 1 257 ? 16.531 -1.614 -13.547 1 90.31 257 LEU A CA 1
ATOM 1953 C C . LEU A 1 257 ? 15.336 -2.094 -14.375 1 90.31 257 LEU A C 1
ATOM 1955 O O . LEU A 1 257 ? 15.016 -3.281 -14.375 1 90.31 257 LEU A O 1
ATOM 1959 N N . ALA A 1 258 ? 14.688 -1.177 -15.008 1 94.62 258 ALA A N 1
ATOM 1960 C CA . ALA A 1 258 ? 13.562 -1.531 -15.867 1 94.62 258 ALA A CA 1
ATOM 1961 C C . ALA A 1 258 ? 14 -2.486 -16.969 1 94.62 258 ALA A C 1
ATOM 1963 O O . ALA A 1 258 ? 13.328 -3.488 -17.234 1 94.62 258 ALA A O 1
ATOM 1964 N N . VAL A 1 259 ? 15.125 -2.191 -17.562 1 95.5 259 VAL A N 1
ATOM 1965 C CA . VAL A 1 259 ? 15.648 -3.02 -18.641 1 95.5 259 VAL A CA 1
ATOM 1966 C C . VAL A 1 259 ? 16 -4.406 -18.109 1 95.5 259 VAL A C 1
ATOM 1968 O O . VAL A 1 259 ? 15.625 -5.422 -18.703 1 95.5 259 VAL A O 1
ATOM 1971 N N . GLU A 1 260 ? 16.625 -4.383 -17.031 1 93.19 260 GLU A N 1
ATOM 1972 C CA . GLU A 1 260 ? 17.016 -5.652 -16.406 1 93.19 260 GLU A CA 1
ATOM 1973 C C . GLU A 1 260 ? 15.797 -6.484 -16.047 1 93.19 260 GLU A C 1
ATOM 1975 O O . GLU A 1 260 ? 15.766 -7.695 -16.281 1 93.19 260 GLU A O 1
ATOM 1980 N N . THR A 1 261 ? 14.852 -5.848 -15.453 1 93.69 261 THR A N 1
ATOM 1981 C CA . THR A 1 261 ? 13.625 -6.527 -15.062 1 93.69 261 THR A CA 1
ATOM 1982 C C . THR A 1 261 ? 12.938 -7.148 -16.281 1 93.69 261 THR A C 1
ATOM 1984 O O . THR A 1 261 ? 12.555 -8.32 -16.25 1 93.69 261 THR A O 1
ATOM 1987 N N . ALA A 1 262 ? 12.875 -6.406 -17.297 1 96.06 262 ALA A N 1
ATOM 1988 C CA . ALA A 1 262 ? 12.242 -6.895 -18.531 1 96.06 262 ALA A CA 1
ATOM 1989 C C . ALA A 1 262 ? 13.047 -8.039 -19.141 1 96.06 262 ALA A C 1
ATOM 1991 O O . ALA A 1 262 ? 12.477 -9.047 -19.562 1 96.06 262 ALA A O 1
ATOM 1992 N N . GLN A 1 263 ? 14.328 -7.91 -19.156 1 95.19 263 GLN A N 1
ATOM 1993 C CA . GLN A 1 263 ? 15.211 -8.883 -19.781 1 95.19 263 GLN A CA 1
ATOM 1994 C C . GLN A 1 263 ? 15.102 -10.25 -19.094 1 95.19 263 GLN A C 1
ATOM 1996 O O . GLN A 1 263 ? 15.312 -11.281 -19.734 1 95.19 263 GLN A O 1
ATOM 2001 N N . ASN A 1 264 ? 14.688 -10.203 -17.859 1 93.06 264 ASN A N 1
ATOM 2002 C CA . ASN A 1 264 ? 14.75 -11.43 -17.078 1 93.06 264 ASN A CA 1
ATOM 2003 C C . ASN A 1 264 ? 13.398 -12.141 -17.031 1 93.06 264 ASN A C 1
ATOM 2005 O O . ASN A 1 264 ? 13.242 -13.141 -16.344 1 93.06 264 ASN A O 1
ATOM 2009 N N . ILE A 1 265 ? 12.492 -11.641 -17.766 1 93.5 265 ILE A N 1
ATOM 2010 C CA . ILE A 1 265 ? 11.195 -12.297 -17.859 1 93.5 265 ILE A CA 1
ATOM 2011 C C . ILE A 1 265 ? 11.273 -13.445 -18.859 1 93.5 265 ILE A C 1
ATOM 2013 O O . ILE A 1 265 ? 11.867 -13.305 -19.938 1 93.5 265 ILE A O 1
ATOM 2017 N N . ARG A 1 266 ? 10.703 -14.547 -18.453 1 91.06 266 ARG A N 1
ATOM 2018 C CA . ARG A 1 266 ? 10.672 -15.688 -19.359 1 91.06 266 ARG A CA 1
ATOM 2019 C C . ARG A 1 266 ? 10.125 -15.297 -20.734 1 91.06 266 ARG A C 1
ATOM 2021 O O . ARG A 1 266 ? 9.156 -14.539 -20.828 1 91.06 266 ARG A O 1
ATOM 2028 N N . GLY A 1 267 ? 10.789 -15.75 -21.781 1 92.06 267 GLY A N 1
ATOM 2029 C CA . GLY A 1 267 ? 10.305 -15.508 -23.125 1 92.06 267 GLY A CA 1
ATOM 2030 C C . GLY A 1 267 ? 10.953 -14.297 -23.781 1 92.06 267 GLY A C 1
ATOM 2031 O O . GLY A 1 267 ? 10.906 -14.141 -25 1 92.06 267 GLY A O 1
ATOM 2032 N N . VAL A 1 268 ? 11.539 -13.477 -22.984 1 95.69 268 VAL A N 1
ATOM 2033 C CA . VAL A 1 268 ? 12.164 -12.281 -23.547 1 95.69 268 VAL A CA 1
ATOM 2034 C C . VAL A 1 268 ? 13.5 -12.641 -24.188 1 95.69 268 VAL A C 1
ATOM 2036 O O . VAL A 1 268 ? 14.336 -13.312 -23.578 1 95.69 268 VAL A O 1
ATOM 2039 N N . LYS A 1 269 ? 13.633 -12.227 -25.406 1 95.62 269 LYS A N 1
ATOM 2040 C CA . LYS A 1 269 ? 14.867 -12.469 -26.141 1 95.62 269 LYS A CA 1
ATOM 2041 C C . LYS A 1 269 ? 15.812 -11.273 -26.047 1 95.62 269 LYS A C 1
ATOM 2043 O O . LYS A 1 269 ? 17.016 -11.445 -25.891 1 95.62 269 LYS A O 1
ATOM 2048 N N . SER A 1 270 ? 15.188 -10.117 -26.203 1 96.44 270 SER A N 1
ATOM 2049 C CA . SER A 1 270 ? 15.961 -8.883 -26.094 1 96.44 270 SER A CA 1
ATOM 2050 C C . SER A 1 270 ? 15.07 -7.703 -25.719 1 96.44 270 SER A C 1
ATOM 2052 O O . SER A 1 270 ? 13.844 -7.781 -25.828 1 96.44 270 SER A O 1
ATOM 2054 N N . VAL A 1 271 ? 15.773 -6.645 -25.188 1 97.69 271 VAL A N 1
ATOM 2055 C CA . VAL A 1 271 ? 15.062 -5.434 -24.797 1 97.69 271 VAL A CA 1
ATOM 2056 C C . VAL A 1 271 ? 15.656 -4.223 -25.5 1 97.69 271 VAL A C 1
ATOM 2058 O O . VAL A 1 271 ? 16.875 -4.016 -25.469 1 97.69 271 VAL A O 1
ATOM 2061 N N . ILE A 1 272 ? 14.844 -3.561 -26.25 1 96 272 ILE A N 1
ATOM 2062 C CA . ILE A 1 272 ? 15.219 -2.299 -26.875 1 96 272 ILE A CA 1
ATOM 2063 C C . ILE A 1 272 ? 14.758 -1.132 -26.016 1 96 272 ILE A C 1
ATOM 2065 O O . ILE A 1 272 ? 13.562 -1 -25.734 1 96 272 ILE A O 1
ATOM 2069 N N . SER A 1 273 ? 15.656 -0.26 -25.594 1 94.44 273 SER A N 1
ATOM 2070 C CA . SER A 1 273 ? 15.305 0.794 -24.641 1 94.44 273 SER A CA 1
ATOM 2071 C C . SER A 1 273 ? 15.805 2.154 -25.125 1 94.44 273 SER A C 1
ATOM 2073 O O . SER A 1 273 ? 16.031 3.057 -24.312 1 94.44 273 SER A O 1
ATOM 2075 N N . LYS A 1 274 ? 16.016 2.375 -26.375 1 92.19 274 LYS A N 1
ATOM 2076 C CA . LYS A 1 274 ? 16.531 3.629 -26.922 1 92.19 274 LYS A CA 1
ATOM 2077 C C . LYS A 1 274 ? 15.586 4.785 -26.641 1 92.19 274 LYS A C 1
ATOM 2079 O O . LYS A 1 274 ? 16.031 5.922 -26.438 1 92.19 274 LYS A O 1
ATOM 2084 N N . SER A 1 275 ? 14.359 4.5 -26.531 1 93.25 275 SER A N 1
ATOM 2085 C CA . SER A 1 275 ? 13.344 5.531 -26.344 1 93.25 275 SER A CA 1
ATOM 2086 C C . SER A 1 275 ? 12.914 5.613 -24.875 1 93.25 275 SER A C 1
ATOM 2088 O O . SER A 1 275 ? 11.914 6.262 -24.562 1 93.25 275 SER A O 1
ATOM 2090 N N . LEU A 1 276 ? 13.602 4.844 -24.062 1 94.06 276 LEU A N 1
ATOM 2091 C CA . LEU A 1 276 ? 13.422 4.984 -22.609 1 94.06 276 LEU A CA 1
ATOM 2092 C C . LEU A 1 276 ? 14.477 5.918 -22.031 1 94.06 276 LEU A C 1
ATOM 2094 O O . LEU A 1 276 ? 15.594 5.492 -21.719 1 94.06 276 LEU A O 1
ATOM 2098 N N . THR A 1 277 ? 14.062 7.148 -21.75 1 91.88 277 THR A N 1
ATOM 2099 C CA . THR A 1 277 ? 15.023 8.18 -21.359 1 91.88 277 THR A CA 1
ATOM 2100 C C . THR A 1 277 ? 14.859 8.555 -19.891 1 91.88 277 THR A C 1
ATOM 2102 O O . THR A 1 277 ? 13.938 8.086 -19.234 1 91.88 277 THR A O 1
ATOM 2105 N N . PHE A 1 278 ? 15.844 9.266 -19.391 1 87.19 278 PHE A N 1
ATOM 2106 C CA . PHE A 1 278 ? 15.758 9.789 -18.031 1 87.19 278 PHE A CA 1
ATOM 2107 C C . PHE A 1 278 ? 16.281 11.227 -17.969 1 87.19 278 PHE A C 1
ATOM 2109 O O . PHE A 1 278 ? 17.047 11.648 -18.844 1 87.19 278 PHE A O 1
ATOM 2116 N N . MET B 1 1 ? -79.625 -66.688 -5.133 1 29.92 1 MET B N 1
ATOM 2117 C CA . MET B 1 1 ? -79.438 -66.062 -3.844 1 29.92 1 MET B CA 1
ATOM 2118 C C . MET B 1 1 ? -78.688 -64.688 -4.02 1 29.92 1 MET B C 1
ATOM 2120 O O . MET B 1 1 ? -77.625 -64.625 -4.629 1 29.92 1 MET B O 1
ATOM 2124 N N . ASN B 1 2 ? -79.5 -63.531 -4.105 1 29.97 2 ASN B N 1
ATOM 2125 C CA . ASN B 1 2 ? -79.312 -62.188 -4.621 1 29.97 2 ASN B CA 1
ATOM 2126 C C . ASN B 1 2 ? -78.25 -61.406 -3.785 1 29.97 2 ASN B C 1
ATOM 2128 O O . ASN B 1 2 ? -78.562 -61.031 -2.643 1 29.97 2 ASN B O 1
ATOM 2132 N N . SER B 1 3 ? -77 -61.75 -3.779 1 34.34 3 SER B N 1
ATOM 2133 C CA . SER B 1 3 ? -75.938 -61.25 -2.959 1 34.34 3 SER B CA 1
ATOM 2134 C C . SER B 1 3 ? -75.625 -59.781 -3.271 1 34.34 3 SER B C 1
ATOM 2136 O O . SER B 1 3 ? -75.312 -59.438 -4.402 1 34.34 3 SER B O 1
ATOM 2138 N N . SER B 1 4 ? -76.5 -58.844 -2.803 1 33.41 4 SER B N 1
ATOM 2139 C CA . SER B 1 4 ? -76.438 -57.406 -2.959 1 33.41 4 SER B CA 1
ATOM 2140 C C . SER B 1 4 ? -75.125 -56.844 -2.43 1 33.41 4 SER B C 1
ATOM 2142 O O . SER B 1 4 ? -74.688 -57.188 -1.313 1 33.41 4 SER B O 1
ATOM 2144 N N . TYR B 1 5 ? -74.125 -56.625 -3.309 1 30.22 5 TYR B N 1
ATOM 2145 C CA . TYR B 1 5 ? -72.812 -56 -3.203 1 30.22 5 TYR B CA 1
ATOM 2146 C C . TYR B 1 5 ? -72.938 -54.625 -2.594 1 30.22 5 TYR B C 1
ATOM 2148 O O . TYR B 1 5 ? -73.5 -53.719 -3.178 1 30.22 5 TYR B O 1
ATOM 2156 N N . ARG B 1 6 ? -73.188 -54.438 -1.274 1 33.28 6 ARG B N 1
ATOM 2157 C CA . ARG B 1 6 ? -73.188 -53.125 -0.605 1 33.28 6 ARG B CA 1
ATOM 2158 C C . ARG B 1 6 ? -71.938 -52.344 -0.844 1 33.28 6 ARG B C 1
ATOM 2160 O O . ARG B 1 6 ? -70.812 -52.844 -0.545 1 33.28 6 ARG B O 1
ATOM 2167 N N . ASN B 1 7 ? -71.938 -51.438 -1.777 1 29.23 7 ASN B N 1
ATOM 2168 C CA . ASN B 1 7 ? -70.875 -50.469 -2.164 1 29.23 7 ASN B CA 1
ATOM 2169 C C . ASN B 1 7 ? -70.375 -49.688 -0.966 1 29.23 7 ASN B C 1
ATOM 2171 O O . ASN B 1 7 ? -71.188 -49 -0.303 1 29.23 7 ASN B O 1
ATOM 2175 N N . PHE B 1 8 ? -69.562 -50.219 -0.072 1 34.66 8 PHE B N 1
ATOM 2176 C CA . PHE B 1 8 ? -68.938 -49.469 1.023 1 34.66 8 PHE B CA 1
ATOM 2177 C C . PHE B 1 8 ? -68.25 -48.25 0.501 1 34.66 8 PHE B C 1
ATOM 2179 O O . PHE B 1 8 ? -67.312 -48.375 -0.33 1 34.66 8 PHE B O 1
ATOM 2186 N N . ILE B 1 9 ? -68.938 -47.125 0.335 1 36.62 9 ILE B N 1
ATOM 2187 C CA . ILE B 1 9 ? -68.375 -45.844 0.01 1 36.62 9 ILE B CA 1
ATOM 2188 C C . ILE B 1 9 ? -67.312 -45.469 1.059 1 36.62 9 ILE B C 1
ATOM 2190 O O . ILE B 1 9 ? -67.562 -45.469 2.258 1 36.62 9 ILE B O 1
ATOM 2194 N N . PHE B 1 10 ? -66 -45.812 0.904 1 35.66 10 PHE B N 1
ATOM 2195 C CA . PHE B 1 10 ? -64.875 -45.406 1.7 1 35.66 10 PHE B CA 1
ATOM 2196 C C . PHE B 1 10 ? -64.75 -43.875 1.695 1 35.66 10 PHE B C 1
ATOM 2198 O O . PHE B 1 10 ? -64.625 -43.281 0.634 1 35.66 10 PHE B O 1
ATOM 2205 N N . THR B 1 11 ? -65.5 -43.188 2.561 1 38.28 11 THR B N 1
ATOM 2206 C CA . THR B 1 11 ? -65.25 -41.75 2.799 1 38.28 11 THR B CA 1
ATOM 2207 C C . THR B 1 11 ? -63.812 -41.5 3.213 1 38.28 11 THR B C 1
ATOM 2209 O O . THR B 1 11 ? -63.344 -42.094 4.195 1 38.28 11 THR B O 1
ATOM 2212 N N . SER B 1 12 ? -62.875 -41.281 2.268 1 36.53 12 SER B N 1
ATOM 2213 C CA . SER B 1 12 ? -61.5 -40.875 2.488 1 36.53 12 SER B CA 1
ATOM 2214 C C . SER B 1 12 ? -61.469 -39.594 3.324 1 36.53 12 SER B C 1
ATOM 2216 O O . SER B 1 12 ? -62.031 -38.562 2.941 1 36.53 12 SER B O 1
ATOM 2218 N N . ALA B 1 13 ? -61.562 -39.688 4.641 1 34.47 13 ALA B N 1
ATOM 2219 C CA . ALA B 1 13 ? -61.312 -38.562 5.547 1 34.47 13 ALA B CA 1
ATOM 2220 C C . ALA B 1 13 ? -59.938 -37.906 5.262 1 34.47 13 ALA B C 1
ATOM 2222 O O . ALA B 1 13 ? -58.906 -38.562 5.332 1 34.47 13 ALA B O 1
ATOM 2223 N N . ILE B 1 14 ? -59.875 -37 4.32 1 36.69 14 ILE B N 1
ATOM 2224 C CA . ILE B 1 14 ? -58.719 -36.125 4.141 1 36.69 14 ILE B CA 1
ATOM 2225 C C . ILE B 1 14 ? -58.375 -35.438 5.469 1 36.69 14 ILE B C 1
ATOM 2227 O O . ILE B 1 14 ? -59.188 -34.719 6.031 1 36.69 14 ILE B O 1
ATOM 2231 N N . LEU B 1 15 ? -57.75 -36.125 6.43 1 35.19 15 LEU B N 1
ATOM 2232 C CA . LEU B 1 15 ? -57.156 -35.5 7.598 1 35.19 15 LEU B CA 1
ATOM 2233 C C . LEU B 1 15 ? -56.281 -34.312 7.184 1 35.19 15 LEU B C 1
ATOM 2235 O O . LEU B 1 15 ? -55.281 -34.5 6.484 1 35.19 15 LEU B O 1
ATOM 2239 N N . LEU B 1 16 ? -56.906 -33.156 6.953 1 36.03 16 LEU B N 1
ATOM 2240 C CA . LEU B 1 16 ? -56.125 -31.906 6.875 1 36.03 16 LEU B CA 1
ATOM 2241 C C . LEU B 1 16 ? -55.156 -31.797 8.031 1 36.03 16 LEU B C 1
ATOM 2243 O O . LEU B 1 16 ? -55.562 -31.797 9.195 1 36.03 16 LEU B O 1
ATOM 2247 N N . ILE B 1 17 ? -53.969 -32.406 7.883 1 38.19 17 ILE B N 1
ATOM 2248 C CA . ILE B 1 17 ? -52.844 -32.125 8.766 1 38.19 17 ILE B CA 1
ATOM 2249 C C . ILE B 1 17 ? -52.688 -30.609 8.914 1 38.19 17 ILE B C 1
ATOM 2251 O O . ILE B 1 17 ? -52.406 -29.906 7.945 1 38.19 17 ILE B O 1
ATOM 2255 N N . LEU B 1 18 ? -53.531 -29.938 9.68 1 39.25 18 LEU B N 1
ATOM 2256 C CA . LEU B 1 18 ? -53.125 -28.625 10.188 1 39.25 18 LEU B CA 1
ATOM 2257 C C . LEU B 1 18 ? -51.688 -28.672 10.75 1 39.25 18 LEU B C 1
ATOM 2259 O O . LEU B 1 18 ? -51.469 -29.281 11.797 1 39.25 18 LEU B O 1
ATOM 2263 N N . SER B 1 19 ? -50.719 -28.859 9.883 1 39.59 19 SER B N 1
ATOM 2264 C CA . SER B 1 19 ? -49.406 -28.531 10.406 1 39.59 19 SER B CA 1
ATOM 2265 C C . SER B 1 19 ? -49.438 -27.234 11.227 1 39.59 19 SER B C 1
ATOM 2267 O O . SER B 1 19 ? -49.938 -26.219 10.758 1 39.59 19 SER B O 1
ATOM 2269 N N . ALA B 1 20 ? -49.531 -27.328 12.469 1 42.25 20 ALA B N 1
ATOM 2270 C CA . ALA B 1 20 ? -49.25 -26.25 13.414 1 42.25 20 ALA B CA 1
ATOM 2271 C C . ALA B 1 20 ? -48.125 -25.359 12.906 1 42.25 20 ALA B C 1
ATOM 2273 O O . ALA B 1 20 ? -46.969 -25.812 12.766 1 42.25 20 ALA B O 1
ATOM 2274 N N . LEU B 1 21 ? -48.375 -24.391 12.117 1 43.84 21 LEU B N 1
ATOM 2275 C CA . LEU B 1 21 ? -47.406 -23.297 12.016 1 43.84 21 LEU B CA 1
ATOM 2276 C C . LEU B 1 21 ? -46.781 -23 13.375 1 43.84 21 LEU B C 1
ATOM 2278 O O . LEU B 1 21 ? -47.438 -22.484 14.273 1 43.84 21 LEU B O 1
ATOM 2282 N N . GLN B 1 22 ? -45.938 -23.828 13.828 1 47.41 22 GLN B N 1
ATOM 2283 C CA . GLN B 1 22 ? -45.188 -23.312 14.953 1 47.41 22 GLN B CA 1
ATOM 2284 C C . GLN B 1 22 ? -44.781 -21.859 14.734 1 47.41 22 GLN B C 1
ATOM 2286 O O . GLN B 1 22 ? -44.281 -21.5 13.656 1 47.41 22 GLN B O 1
ATOM 2291 N N . PRO B 1 23 ? -45.344 -20.969 15.375 1 47.28 23 PRO B N 1
ATOM 2292 C CA . PRO B 1 23 ? -44.812 -19.609 15.25 1 47.28 23 PRO B CA 1
ATOM 2293 C C . PRO B 1 23 ? -43.281 -19.562 15.266 1 47.28 23 PRO B C 1
ATOM 2295 O O . PRO B 1 23 ? -42.656 -20.094 16.188 1 47.28 23 PRO B O 1
ATOM 2298 N N . VAL B 1 24 ? -42.625 -19.719 14.094 1 52.56 24 VAL B N 1
ATOM 2299 C CA . VAL B 1 24 ? -41.219 -19.328 14.156 1 52.56 24 VAL B CA 1
ATOM 2300 C C . VAL B 1 24 ? -41.062 -18.125 15.078 1 52.56 24 VAL B C 1
ATOM 2302 O O . VAL B 1 24 ? -41.688 -17.078 14.852 1 52.56 24 VAL B O 1
ATOM 2305 N N . SER B 1 25 ? -40.688 -18.375 16.234 1 56.72 25 SER B N 1
ATOM 2306 C CA . SER B 1 25 ? -40.531 -17.297 17.203 1 56.72 25 SER B CA 1
ATOM 2307 C C . SER B 1 25 ? -39.781 -16.109 16.609 1 56.72 25 SER B C 1
ATOM 2309 O O . SER B 1 25 ? -38.875 -16.297 15.789 1 56.72 25 SER B O 1
ATOM 2311 N N . ALA B 1 26 ? -40.281 -14.945 16.859 1 54.38 26 ALA B N 1
ATOM 2312 C CA . ALA B 1 26 ? -39.656 -13.688 16.484 1 54.38 26 ALA B CA 1
ATOM 2313 C C . ALA B 1 26 ? -38.156 -13.742 16.719 1 54.38 26 ALA B C 1
ATOM 2315 O O . ALA B 1 26 ? -37.375 -13.141 15.969 1 54.38 26 ALA B O 1
ATOM 2316 N N . ALA B 1 27 ? -37.688 -14.688 17.594 1 55.97 27 ALA B N 1
ATOM 2317 C CA . ALA B 1 27 ? -36.281 -14.828 17.922 1 55.97 27 ALA B CA 1
ATOM 2318 C C . ALA B 1 27 ? -35.531 -15.586 16.828 1 55.97 27 ALA B C 1
ATOM 2320 O O . ALA B 1 27 ? -34.406 -15.234 16.484 1 55.97 27 ALA B O 1
ATOM 2321 N N . ASP B 1 28 ? -36.094 -16.688 16.297 1 53.72 28 ASP B N 1
ATOM 2322 C CA . ASP B 1 28 ? -35.5 -17.453 15.211 1 53.72 28 ASP B CA 1
ATOM 2323 C C . ASP B 1 28 ? -35.375 -16.625 13.938 1 53.72 28 ASP B C 1
ATOM 2325 O O . ASP B 1 28 ? -34.375 -16.703 13.227 1 53.72 28 ASP B O 1
ATOM 2329 N N . THR B 1 29 ? -36.344 -15.742 13.719 1 53.41 29 THR B N 1
ATOM 2330 C CA . THR B 1 29 ? -36.344 -14.867 12.555 1 53.41 29 THR B CA 1
ATOM 2331 C C . THR B 1 29 ? -35.25 -13.789 12.703 1 53.41 29 THR B C 1
ATOM 2333 O O . THR B 1 29 ? -34.562 -13.477 11.75 1 53.41 29 THR B O 1
ATOM 2336 N N . ALA B 1 30 ? -35.188 -13.336 13.945 1 53.69 30 ALA B N 1
ATOM 2337 C CA . ALA B 1 30 ? -34.156 -12.32 14.195 1 53.69 30 ALA B CA 1
ATOM 2338 C C . ALA B 1 30 ? -32.75 -12.914 14.07 1 53.69 30 ALA B C 1
ATOM 2340 O O . ALA B 1 30 ? -31.859 -12.281 13.516 1 53.69 30 ALA B O 1
ATOM 2341 N N . ALA B 1 31 ? -32.531 -14.141 14.562 1 55.5 31 ALA B N 1
ATOM 2342 C CA . ALA B 1 31 ? -31.234 -14.805 14.469 1 55.5 31 ALA B CA 1
ATOM 2343 C C . ALA B 1 31 ? -30.859 -15.07 13.008 1 55.5 31 ALA B C 1
ATOM 2345 O O . ALA B 1 31 ? -29.719 -14.891 12.617 1 55.5 31 ALA B O 1
ATOM 2346 N N . THR B 1 32 ? -31.875 -15.477 12.258 1 61.38 32 THR B N 1
ATOM 2347 C CA . THR B 1 32 ? -31.625 -15.711 10.836 1 61.38 32 THR B CA 1
ATOM 2348 C C . THR B 1 32 ? -31.297 -14.414 10.117 1 61.38 32 THR B C 1
ATOM 2350 O O . THR B 1 32 ? -30.422 -14.375 9.258 1 61.38 32 THR B O 1
ATOM 2353 N N . ALA B 1 33 ? -31.969 -13.359 10.539 1 66.06 33 ALA B N 1
ATOM 2354 C CA . ALA B 1 33 ? -31.719 -12.055 9.938 1 66.06 33 ALA B CA 1
ATOM 2355 C C . ALA B 1 33 ? -30.328 -11.547 10.266 1 66.06 33 ALA B C 1
ATOM 2357 O O . ALA B 1 33 ? -29.625 -11 9.406 1 66.06 33 ALA B O 1
ATOM 2358 N N . THR B 1 34 ? -29.922 -11.789 11.477 1 70.62 34 THR B N 1
ATOM 2359 C CA . THR B 1 34 ? -28.594 -11.344 11.898 1 70.62 34 THR B CA 1
ATOM 2360 C C . THR B 1 34 ? -27.5 -12.117 11.164 1 70.62 34 THR B C 1
ATOM 2362 O O . THR B 1 34 ? -26.5 -11.539 10.742 1 70.62 34 THR B O 1
ATOM 2365 N N . LYS B 1 35 ? -27.812 -13.398 11.039 1 76.06 35 LYS B N 1
ATOM 2366 C CA . LYS B 1 35 ? -26.859 -14.227 10.32 1 76.06 35 LYS B CA 1
ATOM 2367 C C . LYS B 1 35 ? -26.75 -13.797 8.859 1 76.06 35 LYS B C 1
ATOM 2369 O O . LYS B 1 35 ? -25.656 -13.789 8.289 1 76.06 35 LYS B O 1
ATOM 2374 N N . ALA B 1 36 ? -27.812 -13.359 8.344 1 79.31 36 ALA B N 1
ATOM 2375 C CA . ALA B 1 36 ? -27.828 -12.883 6.961 1 79.31 36 ALA B CA 1
ATOM 2376 C C . ALA B 1 36 ? -27.047 -11.586 6.82 1 79.31 36 ALA B C 1
ATOM 2378 O O . ALA B 1 36 ? -26.328 -11.391 5.84 1 79.31 36 ALA B O 1
ATOM 2379 N N . MET B 1 37 ? -27.094 -10.805 7.824 1 88 37 MET B N 1
ATOM 2380 C CA . MET B 1 37 ? -26.359 -9.539 7.777 1 88 37 MET B CA 1
ATOM 2381 C C . MET B 1 37 ? -24.859 -9.773 7.922 1 88 37 MET B C 1
ATOM 2383 O O . MET B 1 37 ? -24.062 -9.062 7.312 1 88 37 MET B O 1
ATOM 2387 N N . ASP B 1 38 ? -24.516 -10.781 8.688 1 91.81 38 ASP B N 1
ATOM 2388 C CA . ASP B 1 38 ? -23.094 -11.117 8.852 1 91.81 38 ASP B CA 1
ATOM 2389 C C . ASP B 1 38 ? -22.5 -11.617 7.543 1 91.81 38 ASP B C 1
ATOM 2391 O O . ASP B 1 38 ? -21.359 -11.297 7.207 1 91.81 38 ASP B O 1
ATOM 2395 N N . ASP B 1 39 ? -23.266 -12.383 6.859 1 94.62 39 ASP B N 1
ATOM 2396 C CA . ASP B 1 39 ? -22.797 -12.883 5.57 1 94.62 39 ASP B CA 1
ATOM 2397 C C . ASP B 1 39 ? -22.562 -11.742 4.59 1 94.62 39 ASP B C 1
ATOM 2399 O O . ASP B 1 39 ? -21.562 -11.742 3.855 1 94.62 39 ASP B O 1
ATOM 2403 N N . VAL B 1 40 ? -23.469 -10.789 4.594 1 94.44 40 VAL B N 1
ATOM 2404 C CA . VAL B 1 40 ? -23.328 -9.641 3.713 1 94.44 40 VAL B CA 1
ATOM 2405 C C . VAL B 1 40 ? -22.094 -8.836 4.102 1 94.44 40 VAL B C 1
ATOM 2407 O O . VAL B 1 40 ? -21.359 -8.359 3.234 1 94.44 40 VAL B O 1
ATOM 2410 N N . ARG B 1 41 ? -21.859 -8.719 5.379 1 95.81 41 ARG B N 1
ATOM 2411 C CA . ARG B 1 41 ? -20.688 -8 5.863 1 95.81 41 ARG B CA 1
ATOM 2412 C C . ARG B 1 41 ? -19.406 -8.695 5.43 1 95.81 41 ARG B C 1
ATOM 2414 O O . ARG B 1 41 ? -18.484 -8.047 4.938 1 95.81 41 ARG B O 1
ATOM 2421 N N . GLN B 1 42 ? -19.391 -9.961 5.609 1 97.19 42 GLN B N 1
ATOM 2422 C CA . GLN B 1 42 ? -18.219 -10.734 5.246 1 97.19 42 GLN B CA 1
ATOM 2423 C C . GLN B 1 42 ? -17.969 -10.695 3.74 1 97.19 42 GLN B C 1
ATOM 2425 O O . GLN B 1 42 ? -16.844 -10.523 3.289 1 97.19 42 GLN B O 1
ATOM 2430 N N . GLU B 1 43 ? -19.016 -10.797 3.004 1 97.62 43 GLU B N 1
ATOM 2431 C CA . GLU B 1 43 ? -18.922 -10.703 1.551 1 97.62 43 GLU B CA 1
ATOM 2432 C C . GLU B 1 43 ? -18.344 -9.359 1.124 1 97.62 43 GLU B C 1
ATOM 2434 O O . GLU B 1 43 ? -17.453 -9.297 0.275 1 97.62 43 GLU B O 1
ATOM 2439 N N . SER B 1 44 ? -18.859 -8.344 1.702 1 97.25 44 SER B N 1
ATOM 2440 C CA . SER B 1 44 ? -18.391 -7 1.374 1 97.25 44 SER B CA 1
ATOM 2441 C C . SER B 1 44 ? -16.938 -6.801 1.782 1 97.25 44 SER B C 1
ATOM 2443 O O . SER B 1 44 ? -16.172 -6.148 1.068 1 97.25 44 SER B O 1
ATOM 2445 N N . GLN B 1 45 ? -16.562 -7.316 2.893 1 97.94 45 GLN B N 1
ATOM 2446 C CA . GLN B 1 45 ? -15.188 -7.195 3.346 1 97.94 45 GLN B CA 1
ATOM 2447 C C . GLN B 1 45 ? -14.227 -7.887 2.381 1 97.94 45 GLN B C 1
ATOM 2449 O O . GLN B 1 45 ? -13.195 -7.324 2.012 1 97.94 45 GLN B O 1
ATOM 2454 N N . ILE B 1 46 ? -14.578 -9.047 1.939 1 98.62 46 ILE B N 1
ATOM 2455 C CA . ILE B 1 46 ? -13.734 -9.781 1.007 1 98.62 46 ILE B CA 1
ATOM 2456 C C . ILE B 1 46 ? -13.672 -9.039 -0.326 1 98.62 46 ILE B C 1
ATOM 2458 O O . ILE B 1 46 ? -12.586 -8.797 -0.855 1 98.62 46 ILE B O 1
ATOM 2462 N N . ALA B 1 47 ? -14.797 -8.625 -0.827 1 97.75 47 ALA B N 1
ATOM 2463 C CA . ALA B 1 47 ? -14.852 -7.934 -2.109 1 97.75 47 ALA B CA 1
ATOM 2464 C C . ALA B 1 47 ? -14.055 -6.633 -2.062 1 97.75 47 ALA B C 1
ATOM 2466 O O . ALA B 1 47 ? -13.344 -6.297 -3.014 1 97.75 47 ALA B O 1
ATOM 2467 N N . THR B 1 48 ? -14.203 -5.934 -0.989 1 97.94 48 THR B N 1
ATOM 2468 C CA . THR B 1 48 ? -13.453 -4.691 -0.832 1 97.94 48 THR B CA 1
ATOM 2469 C C . THR B 1 48 ? -11.953 -4.969 -0.772 1 97.94 48 THR B C 1
ATOM 2471 O O . THR B 1 48 ? -11.156 -4.23 -1.354 1 97.94 48 THR B O 1
ATOM 2474 N N . SER B 1 49 ? -11.586 -6.016 -0.079 1 98.31 49 SER B N 1
ATOM 2475 C CA . SER B 1 49 ? -10.18 -6.395 -0.011 1 98.31 49 SER B CA 1
ATOM 2476 C C . SER B 1 49 ? -9.617 -6.676 -1.398 1 98.31 49 SER B C 1
ATOM 2478 O O . SER B 1 49 ? -8.5 -6.254 -1.72 1 98.31 49 SER B O 1
ATOM 2480 N N . TYR B 1 50 ? -10.391 -7.352 -2.207 1 97.69 50 TYR B N 1
ATOM 2481 C CA . TYR B 1 50 ? -9.945 -7.594 -3.576 1 97.69 50 TYR B CA 1
ATOM 2482 C C . TYR B 1 50 ? -9.789 -6.281 -4.34 1 97.69 50 TYR B C 1
ATOM 2484 O O . TYR B 1 50 ? -8.805 -6.09 -5.059 1 97.69 50 TYR B O 1
ATOM 2492 N N . ALA B 1 51 ? -10.727 -5.395 -4.125 1 95.62 51 ALA B N 1
ATOM 2493 C CA . ALA B 1 51 ? -10.711 -4.113 -4.828 1 95.62 51 ALA B CA 1
ATOM 2494 C C . ALA B 1 51 ? -9.5 -3.277 -4.418 1 95.62 51 ALA B C 1
ATOM 2496 O O . ALA B 1 51 ? -9.039 -2.428 -5.18 1 95.62 51 ALA B O 1
ATOM 2497 N N . LEU B 1 52 ? -9.016 -3.576 -3.215 1 96 52 LEU B N 1
ATOM 2498 C CA . LEU B 1 52 ? -7.934 -2.752 -2.697 1 96 52 LEU B CA 1
ATOM 2499 C C . LEU B 1 52 ? -6.594 -3.469 -2.83 1 96 52 LEU B C 1
ATOM 2501 O O . LEU B 1 52 ? -5.543 -2.898 -2.52 1 96 52 LEU B O 1
ATOM 2505 N N . SER B 1 53 ? -6.648 -4.676 -3.273 1 94.69 53 SER B N 1
ATOM 2506 C CA . SER B 1 53 ? -5.414 -5.395 -3.572 1 94.69 53 SER B CA 1
ATOM 2507 C C . SER B 1 53 ? -4.848 -4.98 -4.926 1 94.69 53 SER B C 1
ATOM 2509 O O . SER B 1 53 ? -5.508 -5.141 -5.957 1 94.69 53 SER B O 1
ATOM 2511 N N . PRO B 1 54 ? -3.631 -4.523 -4.945 1 88.19 54 PRO B N 1
ATOM 2512 C CA . PRO B 1 54 ? -3.059 -4.121 -6.23 1 88.19 54 PRO B CA 1
ATOM 2513 C C . PRO B 1 54 ? -2.912 -5.289 -7.203 1 88.19 54 PRO B C 1
ATOM 2515 O O . PRO B 1 54 ? -2.779 -5.082 -8.414 1 88.19 54 PRO B O 1
ATOM 2518 N N . TYR B 1 55 ? -3.055 -6.441 -6.723 1 89.38 55 TYR B N 1
ATOM 2519 C CA . TYR B 1 55 ? -2.775 -7.613 -7.543 1 89.38 55 TYR B CA 1
ATOM 2520 C C . TYR B 1 55 ? -4.066 -8.289 -7.98 1 89.38 55 TYR B C 1
ATOM 2522 O O . TYR B 1 55 ? -4.059 -9.125 -8.891 1 89.38 55 TYR B O 1
ATOM 2530 N N . LEU B 1 56 ? -5.098 -7.906 -7.324 1 94.56 56 LEU B N 1
ATOM 2531 C CA . LEU B 1 56 ? -6.352 -8.586 -7.645 1 94.56 56 LEU B CA 1
ATOM 2532 C C . LEU B 1 56 ? -7.359 -7.605 -8.242 1 94.56 56 LEU B C 1
ATOM 2534 O O . LEU B 1 56 ? -8.328 -8.023 -8.875 1 94.56 56 LEU B O 1
ATOM 2538 N N . ARG B 1 57 ? -7.176 -6.324 -8.047 1 92.62 57 ARG B N 1
ATOM 2539 C CA . ARG B 1 57 ? -8.219 -5.336 -8.281 1 92.62 57 ARG B CA 1
ATOM 2540 C C . ARG B 1 57 ? -8.578 -5.262 -9.766 1 92.62 57 ARG B C 1
ATOM 2542 O O . ARG B 1 57 ? -9.664 -4.812 -10.125 1 92.62 57 ARG B O 1
ATOM 2549 N N . ALA B 1 58 ? -7.676 -5.695 -10.57 1 89.38 58 ALA B N 1
ATOM 2550 C CA . ALA B 1 58 ? -7.953 -5.621 -12.008 1 89.38 58 ALA B CA 1
ATOM 2551 C C . ALA B 1 58 ? -8.836 -6.781 -12.453 1 89.38 58 ALA B C 1
ATOM 2553 O O . ALA B 1 58 ? -9.375 -6.77 -13.562 1 89.38 58 ALA B O 1
ATOM 2554 N N . ASN B 1 59 ? -8.938 -7.773 -11.594 1 92.69 59 ASN B N 1
ATOM 2555 C CA . ASN B 1 59 ? -9.711 -8.961 -11.938 1 92.69 59 ASN B CA 1
ATOM 2556 C C . ASN B 1 59 ? -11.164 -8.828 -11.484 1 92.69 59 ASN B C 1
ATOM 2558 O O . ASN B 1 59 ? -11.445 -8.219 -10.453 1 92.69 59 ASN B O 1
ATOM 2562 N N . ASP B 1 60 ? -12.078 -9.32 -12.227 1 92.25 60 ASP B N 1
ATOM 2563 C CA . ASP B 1 60 ? -13.5 -9.289 -11.883 1 92.25 60 ASP B CA 1
ATOM 2564 C C . ASP B 1 60 ? -13.875 -10.508 -11.031 1 92.25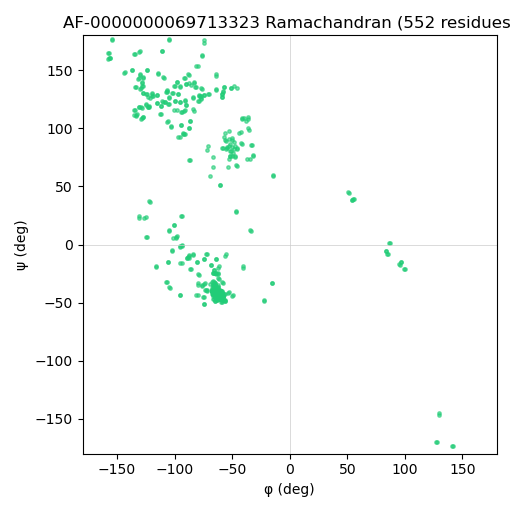 60 ASP B C 1
ATOM 2566 O O . ASP B 1 60 ? -14.609 -11.383 -11.492 1 92.25 60 ASP B O 1
ATOM 2570 N N . LEU B 1 61 ? -13.445 -10.477 -9.828 1 97.12 61 LEU B N 1
ATOM 2571 C CA . LEU B 1 61 ? -13.711 -11.578 -8.914 1 97.12 61 LEU B CA 1
ATOM 2572 C C . LEU B 1 61 ? -15.016 -11.352 -8.156 1 97.12 61 LEU B C 1
ATOM 2574 O O . LEU B 1 61 ? -15.32 -10.227 -7.758 1 97.12 61 LEU B O 1
ATOM 2578 N N . LYS B 1 62 ? -15.797 -12.406 -8.008 1 97.88 62 LYS B N 1
ATOM 2579 C CA . LYS B 1 62 ? -17.062 -12.367 -7.273 1 97.88 62 LYS B CA 1
ATOM 2580 C C . LYS B 1 62 ? -16.984 -13.242 -6.02 1 97.88 62 LYS B C 1
ATOM 2582 O O . LYS B 1 62 ? -16.312 -14.281 -6.016 1 97.88 62 LYS B O 1
ATOM 2587 N N . VAL B 1 63 ? -17.703 -12.773 -5.035 1 98.31 63 VAL B N 1
ATOM 2588 C CA . VAL B 1 63 ? -17.703 -13.477 -3.754 1 98.31 63 VAL B CA 1
ATOM 2589 C C . VAL B 1 63 ? -19.125 -13.617 -3.23 1 98.31 63 VAL B C 1
ATOM 2591 O O . VAL B 1 63 ? -19.922 -12.695 -3.344 1 98.31 63 VAL B O 1
ATOM 2594 N N . THR B 1 64 ? -19.453 -14.789 -2.754 1 97.88 64 THR B N 1
ATOM 2595 C CA . THR B 1 64 ? -20.656 -15.023 -1.979 1 97.88 64 THR B CA 1
ATOM 2596 C C . THR B 1 64 ? -20.328 -15.719 -0.661 1 97.88 64 THR B C 1
ATOM 2598 O O . THR B 1 64 ? -19.406 -16.531 -0.596 1 97.88 64 THR B O 1
ATOM 2601 N N . VAL B 1 65 ? -21.062 -15.336 0.338 1 97.69 65 VAL B N 1
ATOM 2602 C CA . VAL B 1 65 ? -20.875 -15.953 1.644 1 97.69 65 VAL B CA 1
ATOM 2603 C C . VAL B 1 65 ? -22.203 -16.469 2.18 1 97.69 65 VAL B C 1
ATOM 2605 O O . VAL B 1 65 ? -23.203 -15.75 2.145 1 97.69 65 VAL B O 1
ATOM 2608 N N . GLN B 1 66 ? -22.172 -17.672 2.594 1 95.62 66 GLN B N 1
ATOM 2609 C CA . GLN B 1 66 ? -23.312 -18.281 3.27 1 95.62 66 GLN B CA 1
ATOM 2610 C C . GLN B 1 66 ? -22.859 -19.062 4.508 1 95.62 66 GLN B C 1
ATOM 2612 O O . GLN B 1 66 ? -22.141 -20.047 4.402 1 95.62 66 GLN B O 1
ATOM 2617 N N . LYS B 1 67 ? -23.297 -18.594 5.672 1 94.56 67 LYS B N 1
ATOM 2618 C CA . LYS B 1 67 ? -23 -19.219 6.961 1 94.56 67 LYS B CA 1
ATOM 2619 C C . LYS B 1 67 ? -21.5 -19.391 7.148 1 94.56 67 LYS B C 1
ATOM 2621 O O . LYS B 1 67 ? -21.031 -20.469 7.516 1 94.56 67 LYS B O 1
ATOM 2626 N N . GLY B 1 68 ? -20.766 -18.422 6.711 1 94.56 68 GLY B N 1
ATOM 2627 C CA . GLY B 1 68 ? -19.328 -18.406 6.949 1 94.56 68 GLY B CA 1
ATOM 2628 C C . GLY B 1 68 ? -18.531 -19.172 5.906 1 94.56 68 GLY B C 1
ATOM 2629 O O . GLY B 1 68 ? -17.312 -19.312 6.023 1 94.56 68 GLY B O 1
ATOM 2630 N N . LYS B 1 69 ? -19.234 -19.688 4.957 1 97.5 69 LYS B N 1
ATOM 2631 C CA . LYS B 1 69 ? -18.562 -20.328 3.836 1 97.5 69 LYS B CA 1
ATOM 2632 C C . LYS B 1 69 ? -18.5 -19.391 2.627 1 97.5 69 LYS B C 1
ATOM 2634 O O . LYS B 1 69 ? -19.531 -18.969 2.109 1 97.5 69 LYS B O 1
ATOM 2639 N N . ALA B 1 70 ? -17.312 -19.141 2.148 1 98.5 70 ALA B N 1
ATOM 2640 C CA . ALA B 1 70 ? -17.141 -18.25 1.014 1 98.5 70 ALA B CA 1
ATOM 2641 C C . ALA B 1 70 ? -16.953 -19.031 -0.283 1 98.5 70 ALA B C 1
ATOM 2643 O O . ALA B 1 70 ? -16.234 -20.031 -0.31 1 98.5 70 ALA B O 1
ATOM 2644 N N . VAL B 1 71 ? -17.594 -18.609 -1.271 1 98.81 71 VAL B N 1
ATOM 2645 C CA . VAL B 1 71 ? -17.406 -19.125 -2.619 1 98.81 71 VAL B CA 1
ATOM 2646 C C . VAL B 1 71 ? -16.844 -18.031 -3.525 1 98.81 71 VAL B C 1
ATOM 2648 O O . VAL B 1 71 ? -17.438 -16.953 -3.643 1 98.81 71 VAL B O 1
ATOM 2651 N N . LEU B 1 72 ? -15.711 -18.312 -4.102 1 98.81 72 LEU B N 1
ATOM 2652 C CA . LEU B 1 72 ? -15.031 -17.344 -4.969 1 98.81 72 LEU B CA 1
ATOM 2653 C C . LEU B 1 72 ? -15.141 -17.766 -6.43 1 98.81 72 LEU B C 1
ATOM 2655 O O . LEU B 1 72 ? -14.867 -18.922 -6.77 1 98.81 72 LEU B O 1
ATOM 2659 N N . THR B 1 73 ? -15.531 -16.828 -7.293 1 98.62 73 THR B N 1
ATOM 2660 C CA . THR B 1 73 ? -15.617 -17.109 -8.719 1 98.62 73 THR B CA 1
ATOM 2661 C C . THR B 1 73 ? -14.992 -15.984 -9.531 1 98.62 73 THR B C 1
ATOM 2663 O O . THR B 1 73 ? -14.742 -14.891 -9.008 1 98.62 73 THR B O 1
ATOM 2666 N N . GLY B 1 74 ? -14.734 -16.328 -10.805 1 97.94 74 GLY B N 1
ATOM 2667 C CA . GLY B 1 74 ? -14.07 -15.406 -11.727 1 97.94 74 GLY B CA 1
ATOM 2668 C C . GLY B 1 74 ? -12.859 -16.016 -12.406 1 97.94 74 GLY B C 1
ATOM 2669 O O . GLY B 1 74 ? -12.711 -17.234 -12.43 1 97.94 74 GLY B O 1
ATOM 2670 N N . LYS B 1 75 ? -12.117 -15.141 -13.078 1 96.25 75 LYS B N 1
ATOM 2671 C CA . LYS B 1 75 ? -10.953 -15.609 -13.82 1 96.25 75 LYS B CA 1
ATOM 2672 C C . LYS B 1 75 ? -9.703 -14.805 -13.453 1 96.25 75 LYS B C 1
ATOM 2674 O O . LYS B 1 75 ? -9.789 -13.602 -13.195 1 96.25 75 LYS B O 1
ATOM 2679 N N . VAL B 1 76 ? -8.641 -15.531 -13.352 1 94.69 76 VAL B N 1
ATOM 2680 C CA . VAL B 1 76 ? -7.324 -14.922 -13.188 1 94.69 76 VAL B CA 1
ATOM 2681 C C . VAL B 1 76 ? -6.336 -15.531 -14.172 1 94.69 76 VAL B C 1
ATOM 2683 O O . VAL B 1 76 ? -6.605 -16.578 -14.758 1 94.69 76 VAL B O 1
ATOM 2686 N N . ASP B 1 77 ? -5.23 -14.852 -14.305 1 89.25 77 ASP B N 1
ATOM 2687 C CA . ASP B 1 77 ? -4.273 -15.32 -15.305 1 89.25 77 ASP B CA 1
ATOM 2688 C C . ASP B 1 77 ? -3.242 -16.25 -14.68 1 89.25 77 ASP B C 1
ATOM 2690 O O . ASP B 1 77 ? -2.562 -17 -15.391 1 89.25 77 ASP B O 1
ATOM 2694 N N . GLU B 1 78 ? -3.148 -16.234 -13.336 1 89.81 78 GLU B N 1
ATOM 2695 C CA . GLU B 1 78 ? -2.121 -17.031 -12.672 1 89.81 78 GLU B CA 1
ATOM 2696 C C . GLU B 1 78 ? -2.686 -17.75 -11.445 1 89.81 78 GLU B C 1
ATOM 2698 O O . GLU B 1 78 ? -3.561 -17.219 -10.758 1 89.81 78 GLU B O 1
ATOM 2703 N N . LYS B 1 79 ? -2.086 -18.859 -11.203 1 93.06 79 LYS B N 1
ATOM 2704 C CA . LYS B 1 79 ? -2.471 -19.641 -10.031 1 93.06 79 LYS B CA 1
ATOM 2705 C C . LYS B 1 79 ? -2.217 -18.875 -8.742 1 93.06 79 LYS B C 1
ATOM 2707 O O . LYS B 1 79 ? -2.986 -18.984 -7.785 1 93.06 79 LYS B O 1
ATOM 2712 N N . ILE B 1 80 ? -1.169 -18.141 -8.734 1 93.19 80 ILE B N 1
ATOM 2713 C CA . ILE B 1 80 ? -0.803 -17.375 -7.539 1 93.19 80 ILE B CA 1
ATOM 2714 C C . ILE B 1 80 ? -1.924 -16.406 -7.18 1 93.19 80 ILE B C 1
ATOM 2716 O O . ILE B 1 80 ? -2.219 -16.188 -6 1 93.19 80 ILE B O 1
ATOM 2720 N N . SER B 1 81 ? -2.529 -15.781 -8.148 1 95.44 81 SER B N 1
ATOM 2721 C CA . SER B 1 81 ? -3.637 -14.867 -7.902 1 95.44 81 SER B CA 1
ATOM 2722 C C . SER B 1 81 ? -4.828 -15.594 -7.285 1 95.44 81 SER B C 1
ATOM 2724 O O . SER B 1 81 ? -5.508 -15.047 -6.41 1 95.44 81 SER B O 1
ATOM 2726 N N . LYS B 1 82 ? -5.098 -16.797 -7.785 1 97.56 82 LYS B N 1
ATOM 2727 C CA . LYS B 1 82 ? -6.145 -17.625 -7.203 1 97.56 82 LYS B CA 1
ATOM 2728 C C . LYS B 1 82 ? -5.859 -17.922 -5.734 1 97.56 82 LYS B C 1
ATOM 2730 O O . LYS B 1 82 ? -6.742 -17.797 -4.883 1 97.56 82 LYS B O 1
ATOM 2735 N N . GLU B 1 83 ? -4.68 -18.281 -5.461 1 96.88 83 GLU B N 1
ATOM 2736 C CA . GLU B 1 83 ? -4.27 -18.578 -4.09 1 96.88 83 GLU B CA 1
ATOM 2737 C C . GLU B 1 83 ? -4.363 -17.344 -3.205 1 96.88 83 GLU B C 1
ATOM 2739 O O . GLU B 1 83 ? -4.805 -17.422 -2.057 1 96.88 83 GLU B O 1
ATOM 2744 N N . LEU B 1 84 ? -3.916 -16.203 -3.779 1 97.25 84 LEU B N 1
ATOM 2745 C CA . LEU B 1 84 ? -3.996 -14.945 -3.051 1 97.25 84 LEU B CA 1
ATOM 2746 C C . LEU B 1 84 ? -5.438 -14.633 -2.656 1 97.25 84 LEU B C 1
ATOM 2748 O O . LEU B 1 84 ? -5.711 -14.281 -1.506 1 97.25 84 LEU B O 1
ATOM 2752 N N . ALA B 1 85 ? -6.32 -14.812 -3.586 1 98.62 85 ALA B N 1
ATOM 2753 C CA . ALA B 1 85 ? -7.734 -14.562 -3.314 1 98.62 85 ALA B CA 1
ATOM 2754 C C . ALA B 1 85 ? -8.242 -15.453 -2.18 1 98.62 85 ALA B C 1
ATOM 2756 O O . ALA B 1 85 ? -8.961 -14.984 -1.294 1 98.62 85 ALA B O 1
ATOM 2757 N N . GLY B 1 86 ? -7.852 -16.656 -2.238 1 98.5 86 GLY B N 1
ATOM 2758 C CA . GLY B 1 86 ? -8.242 -17.578 -1.181 1 98.5 86 GLY B CA 1
ATOM 2759 C C . GLY B 1 86 ? -7.711 -17.172 0.182 1 98.5 86 GLY B C 1
ATOM 2760 O O . GLY B 1 86 ? -8.445 -17.219 1.176 1 98.5 86 GLY B O 1
ATOM 2761 N N . GLU B 1 87 ? -6.48 -16.812 0.239 1 97.38 87 GLU B N 1
ATOM 2762 C CA . GLU B 1 87 ? -5.848 -16.422 1.498 1 97.38 87 GLU B CA 1
ATOM 2763 C C . GLU B 1 87 ? -6.496 -15.172 2.078 1 97.38 87 GLU B C 1
ATOM 2765 O O . GLU B 1 87 ? -6.703 -15.078 3.291 1 97.38 87 GLU B O 1
ATOM 2770 N N . ILE B 1 88 ? -6.754 -14.203 1.229 1 97.88 88 ILE B N 1
ATOM 2771 C CA . ILE B 1 88 ? -7.398 -12.977 1.681 1 97.88 88 ILE B CA 1
ATOM 2772 C C . ILE B 1 88 ? -8.766 -13.297 2.271 1 97.88 88 ILE B C 1
ATOM 2774 O O . ILE B 1 88 ? -9.117 -12.812 3.352 1 97.88 88 ILE B O 1
ATOM 2778 N N . ALA B 1 89 ? -9.516 -14.156 1.585 1 98.44 89 ALA B N 1
ATOM 2779 C CA . ALA B 1 89 ? -10.844 -14.531 2.07 1 98.44 89 ALA B CA 1
ATOM 2780 C C . ALA B 1 89 ? -10.758 -15.234 3.424 1 98.44 89 ALA B C 1
ATOM 2782 O O . ALA B 1 89 ? -11.539 -14.945 4.332 1 98.44 89 ALA B O 1
ATOM 2783 N N . LEU B 1 90 ? -9.836 -16.078 3.574 1 96.5 90 LEU B N 1
ATOM 2784 C CA . LEU B 1 90 ? -9.672 -16.828 4.809 1 96.5 90 LEU B CA 1
ATOM 2785 C C . LEU B 1 90 ? -9.281 -15.914 5.961 1 96.5 90 LEU B C 1
ATOM 2787 O O . LEU B 1 90 ? -9.477 -16.266 7.129 1 96.5 90 LEU B O 1
ATOM 2791 N N . GLY B 1 91 ? -8.688 -14.82 5.609 1 95.06 91 GLY B N 1
ATOM 2792 C CA . GLY B 1 91 ? -8.25 -13.875 6.629 1 95.06 91 GLY B CA 1
ATOM 2793 C C . GLY B 1 91 ? -9.391 -13.094 7.238 1 95.06 91 GLY B C 1
ATOM 2794 O O . GLY B 1 91 ? -9.219 -12.422 8.258 1 95.06 91 GLY B O 1
ATOM 2795 N N . VAL B 1 92 ? -10.539 -13.141 6.656 1 96.69 92 VAL B N 1
ATOM 2796 C CA . VAL B 1 92 ? -11.688 -12.391 7.152 1 96.69 92 VAL B CA 1
ATOM 2797 C C . VAL B 1 92 ? -12.305 -13.125 8.344 1 96.69 92 VAL B C 1
ATOM 2799 O O . VAL B 1 92 ? -12.594 -14.32 8.258 1 96.69 92 VAL B O 1
ATOM 2802 N N . SER B 1 93 ? -12.5 -12.375 9.453 1 94.69 93 SER B N 1
ATOM 2803 C CA . SER B 1 93 ? -13.055 -12.969 10.656 1 94.69 93 SER B CA 1
ATOM 2804 C C . SER B 1 93 ? -14.422 -13.586 10.391 1 94.69 93 SER B C 1
ATOM 2806 O O . SER B 1 93 ? -15.273 -12.977 9.734 1 94.69 93 SER B O 1
ATOM 2808 N N . GLY B 1 94 ? -14.625 -14.828 10.836 1 95.25 94 GLY B N 1
ATOM 2809 C CA . GLY B 1 94 ? -15.906 -15.508 10.68 1 95.25 94 GLY B CA 1
ATOM 2810 C C . GLY B 1 94 ? -15.93 -16.469 9.516 1 95.25 94 GLY B C 1
ATOM 2811 O O . GLY B 1 94 ? -16.828 -17.312 9.414 1 95.25 94 GLY B O 1
ATOM 2812 N N . ILE B 1 95 ? -15.031 -16.281 8.578 1 97.31 95 ILE B N 1
ATOM 2813 C CA . ILE B 1 95 ? -14.953 -17.219 7.457 1 97.31 95 ILE B CA 1
ATOM 2814 C C . ILE B 1 95 ? -14.266 -18.5 7.898 1 97.31 95 ILE B C 1
ATOM 2816 O O . ILE B 1 95 ? -13.117 -18.484 8.359 1 97.31 95 ILE B O 1
ATOM 2820 N N . LYS B 1 96 ? -14.922 -19.578 7.688 1 95.06 96 LYS B N 1
ATOM 2821 C CA . LYS B 1 96 ? -14.43 -20.859 8.156 1 95.06 96 LYS B CA 1
ATOM 2822 C C . LYS B 1 96 ? -13.906 -21.703 7.004 1 95.06 96 LYS B C 1
ATOM 2824 O O . LYS B 1 96 ? -13.047 -22.578 7.195 1 95.06 96 LYS B O 1
ATOM 2829 N N . ASP B 1 97 ? -14.523 -21.516 5.898 1 96.81 97 ASP B N 1
ATOM 2830 C CA . ASP B 1 97 ? -14.164 -22.312 4.719 1 96.81 97 ASP B CA 1
ATOM 2831 C C . ASP B 1 97 ? -14.258 -21.453 3.451 1 96.81 97 ASP B C 1
ATOM 2833 O O . ASP B 1 97 ? -15.062 -20.531 3.375 1 96.81 97 ASP B O 1
ATOM 2837 N N . VAL B 1 98 ? -13.398 -21.812 2.531 1 98.62 98 VAL B N 1
ATOM 2838 C CA . VAL B 1 98 ? -13.391 -21.094 1.254 1 98.62 98 VAL B CA 1
ATOM 2839 C C . VAL B 1 98 ? -13.453 -22.109 0.108 1 98.62 98 VAL B C 1
ATOM 2841 O O . VAL B 1 98 ? -12.594 -22.984 0.004 1 98.62 98 VAL B O 1
ATOM 2844 N N . ASP B 1 99 ? -14.438 -22.078 -0.667 1 98.62 99 ASP B N 1
ATOM 2845 C CA . ASP B 1 99 ? -14.523 -22.812 -1.932 1 98.62 99 ASP B CA 1
ATOM 2846 C C . ASP B 1 99 ? -14.023 -21.953 -3.092 1 98.62 99 ASP B C 1
ATOM 2848 O O . ASP B 1 99 ? -14.797 -21.203 -3.689 1 98.62 99 ASP B O 1
ATOM 2852 N N . ASN B 1 100 ? -12.859 -22.078 -3.439 1 98.75 100 ASN B N 1
ATOM 2853 C CA . ASN B 1 100 ? -12.227 -21.25 -4.461 1 98.75 100 ASN B CA 1
ATOM 2854 C C . ASN B 1 100 ? -12.445 -21.828 -5.859 1 98.75 100 ASN B C 1
ATOM 2856 O O . ASN B 1 100 ? -11.68 -22.672 -6.316 1 98.75 100 ASN B O 1
ATOM 2860 N N . LYS B 1 101 ? -13.344 -21.328 -6.57 1 98.62 101 LYS B N 1
ATOM 2861 C CA . LYS B 1 101 ? -13.719 -21.797 -7.898 1 98.62 101 LYS B CA 1
ATOM 2862 C C . LYS B 1 101 ? -13.195 -20.859 -8.984 1 98.62 101 LYS B C 1
ATOM 2864 O O . LYS B 1 101 ? -13.664 -20.906 -10.125 1 98.62 101 LYS B O 1
ATOM 2869 N N . ILE B 1 102 ? -12.367 -20.016 -8.594 1 98.56 102 ILE B N 1
ATOM 2870 C CA . ILE B 1 102 ? -11.734 -19.141 -9.562 1 98.56 102 ILE B CA 1
ATOM 2871 C C . ILE B 1 102 ? -11.016 -19.969 -10.625 1 98.56 102 ILE B C 1
ATOM 2873 O O . ILE B 1 102 ? -10.344 -20.953 -10.305 1 98.56 102 ILE B O 1
ATOM 2877 N N . VAL B 1 103 ? -11.164 -19.609 -11.844 1 98.06 103 VAL B N 1
ATOM 2878 C CA . VAL B 1 103 ? -10.547 -20.344 -12.953 1 98.06 103 VAL B CA 1
ATOM 2879 C C . VAL B 1 103 ? -9.242 -19.656 -13.359 1 98.06 103 VAL B C 1
ATOM 2881 O O . VAL B 1 103 ? -9.211 -18.438 -13.547 1 98.06 103 VAL B O 1
ATOM 2884 N N . VAL B 1 104 ? -8.219 -20.438 -13.445 1 95.56 104 VAL B N 1
ATOM 2885 C CA . VAL B 1 104 ? -6.938 -19.922 -13.914 1 95.56 104 VAL B CA 1
ATOM 2886 C C . VAL B 1 104 ? -6.828 -20.109 -15.422 1 95.56 104 VAL B C 1
ATOM 2888 O O . VAL B 1 104 ? -6.906 -21.234 -15.93 1 95.56 104 VAL B O 1
ATOM 2891 N N . ASP B 1 105 ? -6.781 -18.969 -16.094 1 92.31 105 ASP B N 1
ATOM 2892 C CA . ASP B 1 105 ? -6.648 -18.953 -17.547 1 92.31 105 ASP B CA 1
ATOM 2893 C C . ASP B 1 105 ? -5.477 -18.062 -17.969 1 92.31 105 ASP B C 1
ATOM 2895 O O . ASP B 1 105 ? -5.57 -16.844 -17.938 1 92.31 105 ASP B O 1
ATOM 2899 N N . ALA B 1 106 ? -4.438 -18.703 -18.453 1 82.75 106 ALA B N 1
ATOM 2900 C CA . ALA B 1 106 ? -3.209 -18 -18.812 1 82.75 106 ALA B CA 1
ATOM 2901 C C . ALA B 1 106 ? -3.467 -16.984 -19.906 1 82.75 106 ALA B C 1
ATOM 2903 O O . ALA B 1 106 ? -2.697 -16.031 -20.078 1 82.75 106 ALA B O 1
ATOM 2904 N N . ASN B 1 107 ? -4.551 -17.141 -20.594 1 82.62 107 ASN B N 1
ATOM 2905 C CA . ASN B 1 107 ? -4.867 -16.234 -21.688 1 82.62 107 ASN B CA 1
ATOM 2906 C C . ASN B 1 107 ? -5.801 -15.109 -21.25 1 82.62 107 ASN B C 1
ATOM 2908 O O . ASN B 1 107 ? -6.129 -14.219 -22.031 1 82.62 107 ASN B O 1
ATOM 2912 N N . TYR B 1 108 ? -6.133 -15.234 -19.969 1 86.69 108 TYR B N 1
ATOM 2913 C CA . TYR B 1 108 ? -7.004 -14.203 -19.438 1 86.69 108 TYR B CA 1
ATOM 2914 C C . TYR B 1 108 ? -6.262 -12.875 -19.297 1 86.69 108 TYR B C 1
ATOM 2916 O O . TYR B 1 108 ? -5.125 -12.844 -18.812 1 86.69 108 TYR B O 1
ATOM 2924 N N . ILE B 1 109 ? -6.855 -11.789 -19.828 1 79 109 ILE B N 1
ATOM 2925 C CA . ILE B 1 109 ? -6.297 -10.453 -19.672 1 79 109 ILE B CA 1
ATOM 2926 C C . ILE B 1 109 ? -7.203 -9.609 -18.781 1 79 109 ILE B C 1
ATOM 2928 O O . ILE B 1 109 ? -8.32 -9.258 -19.188 1 79 109 ILE B O 1
ATOM 2932 N N . PRO B 1 110 ? -6.684 -9.305 -17.641 1 81.44 110 PRO B N 1
ATOM 2933 C CA . PRO B 1 110 ? -7.5 -8.477 -16.75 1 81.44 110 PRO B CA 1
ATOM 2934 C C . PRO B 1 110 ? -7.762 -7.082 -17.328 1 81.44 110 PRO B C 1
ATOM 2936 O O . PRO B 1 110 ? -6.98 -6.594 -18.156 1 81.44 110 PRO B O 1
ATOM 2939 N N . LYS B 1 111 ? -8.836 -6.586 -17.094 1 76.69 111 LYS B N 1
ATOM 2940 C CA . LYS B 1 111 ? -9.18 -5.23 -17.516 1 76.69 111 LYS B CA 1
ATOM 2941 C C . LYS B 1 111 ? -8.922 -4.227 -16.391 1 76.69 111 LYS B C 1
ATOM 2943 O O . LYS B 1 111 ? -9.773 -4.023 -15.523 1 76.69 111 LYS B O 1
ATOM 2948 N N . ALA B 1 112 ? -7.684 -3.672 -16.453 1 69.25 112 ALA B N 1
ATOM 2949 C CA . ALA B 1 112 ? -7.34 -2.715 -15.414 1 69.25 112 ALA B CA 1
ATOM 2950 C C . ALA B 1 112 ? -8.047 -1.381 -15.633 1 69.25 112 ALA B C 1
ATOM 2952 O O . ALA B 1 112 ? -8.203 -0.936 -16.766 1 69.25 112 ALA B O 1
ATOM 2953 N N . ASN B 1 113 ? -8.727 -0.871 -14.609 1 69.19 113 ASN B N 1
ATOM 2954 C CA . ASN B 1 113 ? -9.336 0.453 -14.617 1 69.19 113 ASN B CA 1
ATOM 2955 C C . ASN B 1 113 ? -8.539 1.451 -13.789 1 69.19 113 ASN B C 1
ATOM 2957 O O . ASN B 1 113 ? -8.258 1.204 -12.617 1 69.19 113 ASN B O 1
ATOM 2961 N N . SER B 1 114 ? -8.086 2.51 -14.422 1 66.25 114 SER B N 1
ATOM 2962 C CA . SER B 1 114 ? -7.25 3.502 -13.758 1 66.25 114 SER B CA 1
ATOM 2963 C C . SER B 1 114 ? -8.062 4.34 -12.773 1 66.25 114 SER B C 1
ATOM 2965 O O . SER B 1 114 ? -7.5 5.059 -11.945 1 66.25 114 SER B O 1
ATOM 2967 N N . ASN B 1 115 ? -9.266 4.199 -12.766 1 73.75 115 ASN B N 1
ATOM 2968 C CA . ASN B 1 115 ? -10.086 4.988 -11.852 1 73.75 115 ASN B CA 1
ATOM 2969 C C . ASN B 1 115 ? -10.922 4.102 -10.938 1 73.75 115 ASN B C 1
ATOM 2971 O O . ASN B 1 115 ? -12.039 4.473 -10.562 1 73.75 115 ASN B O 1
ATOM 2975 N N . SER B 1 116 ? -10.297 3.115 -10.617 1 87.19 116 SER B N 1
ATOM 2976 C CA . SER B 1 116 ? -11 2.184 -9.75 1 87.19 116 SER B CA 1
ATOM 2977 C C . SER B 1 116 ? -11.062 2.705 -8.312 1 87.19 116 SER B C 1
ATOM 2979 O O . SER B 1 116 ? -10.391 3.686 -7.98 1 87.19 116 SER B O 1
ATOM 2981 N N . PHE B 1 117 ? -11.938 2.172 -7.547 1 93.31 117 PHE B N 1
ATOM 2982 C CA . PHE B 1 117 ? -12.016 2.479 -6.125 1 93.31 117 PHE B CA 1
ATOM 2983 C C . PHE B 1 117 ? -10.664 2.281 -5.449 1 93.31 117 PHE B C 1
ATOM 2985 O O . PHE B 1 117 ? -10.242 3.1 -4.629 1 93.31 117 PHE B O 1
ATOM 2992 N N . GLY B 1 118 ? -9.977 1.245 -5.809 1 93.81 118 GLY B N 1
ATOM 2993 C CA . GLY B 1 118 ? -8.656 0.983 -5.258 1 93.81 118 GLY B CA 1
ATOM 2994 C C . GLY B 1 118 ? -7.645 2.072 -5.578 1 93.81 118 GLY B C 1
ATOM 2995 O O . GLY B 1 118 ? -6.863 2.473 -4.715 1 93.81 118 GLY B O 1
ATOM 2996 N N . ASP B 1 119 ? -7.672 2.562 -6.789 1 90.88 119 ASP B N 1
ATOM 2997 C CA . ASP B 1 119 ? -6.766 3.633 -7.188 1 90.88 119 ASP B CA 1
ATOM 2998 C C . ASP B 1 119 ? -7.039 4.91 -6.398 1 90.88 119 ASP B C 1
ATOM 3000 O O . ASP B 1 119 ? -6.109 5.566 -5.93 1 90.88 119 ASP B O 1
ATOM 3004 N N . LYS B 1 120 ? -8.25 5.199 -6.301 1 93.44 120 LYS B N 1
ATOM 3005 C CA . LYS B 1 120 ? -8.641 6.391 -5.555 1 93.44 120 LYS B CA 1
ATOM 3006 C C . LYS B 1 120 ? -8.273 6.258 -4.078 1 93.44 120 LYS B C 1
ATOM 3008 O O . LYS B 1 120 ? -7.816 7.219 -3.457 1 93.44 120 LYS B O 1
ATOM 3013 N N . PHE B 1 121 ? -8.5 5.109 -3.545 1 96.19 121 PHE B N 1
ATOM 3014 C CA . PHE B 1 121 ? -8.141 4.809 -2.166 1 96.19 121 PHE B CA 1
ATOM 3015 C C . PHE B 1 121 ? -6.652 5.039 -1.934 1 96.19 121 PHE B C 1
ATOM 3017 O O . PHE B 1 121 ? -6.266 5.703 -0.968 1 96.19 121 PHE B O 1
ATOM 3024 N N . ASP B 1 122 ? -5.832 4.516 -2.824 1 94.12 122 ASP B N 1
ATOM 3025 C CA . ASP B 1 122 ? -4.387 4.684 -2.705 1 94.12 122 ASP B CA 1
ATOM 3026 C C . ASP B 1 122 ? -3.996 6.16 -2.777 1 94.12 122 ASP B C 1
ATOM 3028 O O . ASP B 1 122 ? -3.215 6.641 -1.956 1 94.12 122 ASP B O 1
ATOM 3032 N N . ASP B 1 123 ? -4.543 6.852 -3.727 1 95.5 123 ASP B N 1
ATOM 3033 C CA . ASP B 1 123 ? -4.203 8.258 -3.93 1 95.5 123 ASP B CA 1
ATOM 3034 C C . ASP B 1 123 ? -4.633 9.102 -2.734 1 95.5 123 ASP B C 1
ATOM 3036 O O . ASP B 1 123 ? -3.926 10.031 -2.338 1 95.5 123 ASP B O 1
ATOM 3040 N N . THR B 1 124 ? -5.754 8.828 -2.211 1 97 124 THR B N 1
ATOM 3041 C CA . THR B 1 124 ? -6.242 9.547 -1.039 1 97 124 THR B CA 1
ATOM 3042 C C . THR B 1 124 ? -5.305 9.336 0.15 1 97 124 THR B C 1
ATOM 3044 O O . THR B 1 124 ? -5.008 10.281 0.884 1 97 124 THR B O 1
ATOM 3047 N N . ASN B 1 125 ? -4.859 8.125 0.33 1 96.69 125 ASN B N 1
ATOM 3048 C CA . ASN B 1 125 ? -3.906 7.828 1.393 1 96.69 125 ASN B CA 1
ATOM 3049 C C . ASN B 1 125 ? -2.586 8.562 1.182 1 96.69 125 ASN B C 1
ATOM 3051 O O . ASN B 1 125 ? -2.025 9.125 2.125 1 96.69 125 ASN B O 1
ATOM 3055 N N . ILE B 1 126 ? -2.105 8.547 -0.017 1 96.06 126 ILE B N 1
ATOM 3056 C CA . ILE B 1 126 ? -0.857 9.227 -0.34 1 96.06 126 ILE B CA 1
ATOM 3057 C C . ILE B 1 126 ? -0.98 10.719 -0.012 1 96.06 126 ILE B C 1
ATOM 3059 O O . ILE B 1 126 ? -0.104 11.289 0.639 1 96.06 126 ILE B O 1
ATOM 3063 N N . THR B 1 127 ? -2.057 11.312 -0.446 1 97.06 127 THR B N 1
ATOM 3064 C CA . THR B 1 127 ? -2.293 12.727 -0.19 1 97.06 127 THR B CA 1
ATOM 3065 C C . THR B 1 127 ? -2.301 13.016 1.31 1 97.06 127 THR B C 1
ATOM 3067 O O . THR B 1 127 ? -1.648 13.953 1.77 1 97.06 127 THR B O 1
ATOM 3070 N N . ALA B 1 128 ? -2.932 12.188 2.008 1 95.88 128 ALA B N 1
ATOM 3071 C CA . ALA B 1 128 ? -3.004 12.375 3.455 1 95.88 128 ALA B CA 1
ATOM 3072 C C . ALA B 1 128 ? -1.621 12.25 4.09 1 95.88 128 ALA B C 1
ATOM 3074 O O . ALA B 1 128 ? -1.266 13.039 4.969 1 95.88 128 ALA B O 1
ATOM 3075 N N . ALA B 1 129 ? -0.897 11.32 3.656 1 95.25 129 ALA B N 1
ATOM 3076 C CA . ALA B 1 129 ? 0.441 11.102 4.203 1 95.25 129 ALA B CA 1
ATOM 3077 C C . ALA B 1 129 ? 1.334 12.312 3.961 1 95.25 129 ALA B C 1
ATOM 3079 O O . ALA B 1 129 ? 2.025 12.773 4.871 1 95.25 129 ALA B O 1
ATOM 3080 N N . ILE B 1 130 ? 1.295 12.797 2.77 1 95.94 130 ILE B N 1
ATOM 3081 C CA . ILE B 1 130 ? 2.119 13.953 2.426 1 95.94 130 ILE B CA 1
ATOM 3082 C C . ILE B 1 130 ? 1.699 15.156 3.27 1 95.94 130 ILE B C 1
ATOM 3084 O O . ILE B 1 130 ? 2.545 15.836 3.855 1 95.94 130 ILE B O 1
ATOM 3088 N N . ARG B 1 131 ? 0.452 15.383 3.363 1 94.81 131 ARG B N 1
ATOM 3089 C CA . ARG B 1 131 ? -0.047 16.516 4.148 1 94.81 131 ARG B CA 1
ATOM 3090 C C . ARG B 1 131 ? 0.374 16.391 5.609 1 94.81 131 ARG B C 1
ATOM 3092 O O . ARG B 1 131 ? 0.736 17.375 6.242 1 94.81 131 ARG B O 1
ATOM 3099 N N . SER B 1 132 ? 0.33 15.219 6.117 1 93.25 132 SER B N 1
ATOM 3100 C CA . SER B 1 132 ? 0.76 14.984 7.492 1 93.25 132 SER B CA 1
ATOM 3101 C C . SER B 1 132 ? 2.24 15.305 7.668 1 93.25 132 SER B C 1
ATOM 3103 O O . SER B 1 132 ? 2.619 16.016 8.594 1 93.25 132 SER B O 1
ATOM 3105 N N . LYS B 1 133 ? 2.98 14.805 6.793 1 93.12 133 LYS B N 1
ATOM 3106 C CA . LYS B 1 133 ? 4.418 15.039 6.859 1 93.12 133 LYS B CA 1
ATOM 3107 C C . LYS B 1 133 ? 4.734 16.531 6.805 1 93.12 133 LYS B C 1
ATOM 3109 O O . LYS B 1 133 ? 5.609 17.016 7.523 1 93.12 133 LYS B O 1
ATOM 3114 N N . LEU B 1 134 ? 4.051 17.219 5.957 1 92.62 134 LEU B N 1
ATOM 3115 C CA . LEU B 1 134 ? 4.254 18.656 5.844 1 92.62 134 LEU B CA 1
ATOM 3116 C C . LEU B 1 134 ? 3.879 19.359 7.145 1 92.62 134 LEU B C 1
ATOM 3118 O O . LEU B 1 134 ? 4.594 20.25 7.598 1 92.62 134 LEU B O 1
ATOM 3122 N N . GLN B 1 135 ? 2.842 18.922 7.711 1 89.94 1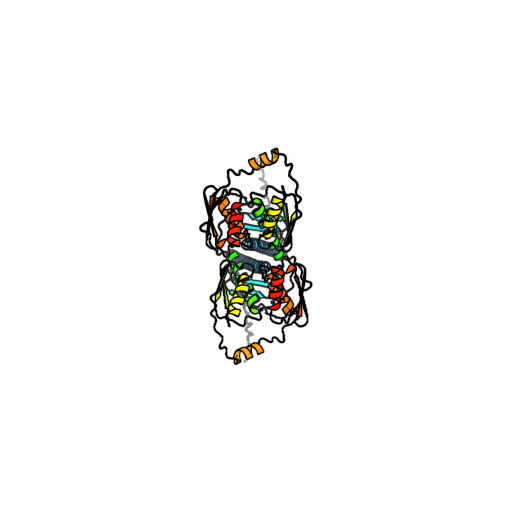35 GLN B N 1
ATOM 3123 C CA . GLN B 1 135 ? 2.34 19.547 8.93 1 89.94 135 GLN B CA 1
ATOM 3124 C C . GLN B 1 135 ? 3.312 19.344 10.094 1 89.94 135 GLN B C 1
ATOM 3126 O O . GLN B 1 135 ? 3.445 20.219 10.953 1 89.94 135 GLN B O 1
ATOM 3131 N N . TRP B 1 136 ? 4.016 18.25 10.109 1 90.94 136 TRP B N 1
ATOM 3132 C CA . TRP B 1 136 ? 4.875 17.891 11.227 1 90.94 136 TRP B CA 1
ATOM 3133 C C . TRP B 1 136 ? 6.273 18.469 11.047 1 90.94 136 TRP B C 1
ATOM 3135 O O . TRP B 1 136 ? 7.074 18.484 11.984 1 90.94 136 TRP B O 1
ATOM 3145 N N . ASN B 1 137 ? 6.543 18.938 9.945 1 91.81 137 ASN B N 1
ATOM 3146 C CA . ASN B 1 137 ? 7.902 19.359 9.641 1 91.81 137 ASN B CA 1
ATOM 3147 C C . ASN B 1 137 ? 8.172 20.781 10.156 1 91.81 137 ASN B C 1
ATOM 3149 O O . ASN B 1 137 ? 7.336 21.672 10.008 1 91.81 137 ASN B O 1
ATOM 3153 N N . LYS B 1 138 ? 9.336 21.031 10.703 1 88.25 138 LYS B N 1
ATOM 3154 C CA . LYS B 1 138 ? 9.648 22.297 11.336 1 88.25 138 LYS B CA 1
ATOM 3155 C C . LYS B 1 138 ? 10.008 23.359 10.297 1 88.25 138 LYS B C 1
ATOM 3157 O O . LYS B 1 138 ? 9.938 24.562 10.57 1 88.25 138 LYS B O 1
ATOM 3162 N N . ASP B 1 139 ? 10.461 22.891 9.188 1 83.75 139 ASP B N 1
ATOM 3163 C CA . ASP B 1 139 ? 10.938 23.844 8.18 1 83.75 139 ASP B CA 1
ATOM 3164 C C . ASP B 1 139 ? 9.797 24.281 7.266 1 83.75 139 ASP B C 1
ATOM 3166 O O . ASP B 1 139 ? 9.992 25.125 6.379 1 83.75 139 ASP B O 1
ATOM 3170 N N . VAL B 1 140 ? 8.75 23.625 7.383 1 82.62 140 VAL B N 1
ATOM 3171 C CA . VAL B 1 140 ? 7.613 23.938 6.527 1 82.62 140 VAL B CA 1
ATOM 3172 C C . VAL B 1 140 ? 6.535 24.641 7.344 1 82.62 140 VAL B C 1
ATOM 3174 O O . VAL B 1 140 ? 6.113 24.156 8.391 1 82.62 140 VAL B O 1
ATOM 3177 N N . ASP B 1 141 ? 6.449 25.875 7.137 1 67 141 ASP B N 1
ATOM 3178 C CA . ASP B 1 141 ? 5.434 26.641 7.852 1 67 141 ASP B CA 1
ATOM 3179 C C . ASP B 1 141 ? 4.039 26.375 7.289 1 67 141 ASP B C 1
ATOM 3181 O O . ASP B 1 141 ? 3.895 25.656 6.301 1 67 141 ASP B O 1
ATOM 3185 N N . ASP B 1 142 ? 3.053 26.984 7.969 1 58.19 142 ASP B N 1
ATOM 3186 C CA . ASP B 1 142 ? 1.637 26.891 7.621 1 58.19 142 ASP B CA 1
ATOM 3187 C C . ASP B 1 142 ? 1.425 27.109 6.125 1 58.19 142 ASP B C 1
ATOM 3189 O O . ASP B 1 142 ? 0.669 28 5.727 1 58.19 142 ASP B O 1
ATOM 3193 N N . VAL B 1 143 ? 2.398 26.781 5.383 1 57.72 143 VAL B N 1
ATOM 3194 C CA . VAL B 1 143 ? 2.287 26.984 3.941 1 57.72 143 VAL B CA 1
ATOM 3195 C C . VAL B 1 143 ? 1.086 26.203 3.404 1 57.72 143 VAL B C 1
ATOM 3197 O O . VAL B 1 143 ? 0.854 25.062 3.797 1 57.72 143 VAL B O 1
ATOM 3200 N N . VAL B 1 144 ? 0.345 26.984 2.75 1 68 144 VAL B N 1
ATOM 3201 C CA . VAL B 1 144 ? -0.828 26.438 2.07 1 68 144 VAL B CA 1
ATOM 3202 C C . VAL B 1 144 ? -0.39 25.609 0.865 1 68 144 VAL B C 1
ATOM 3204 O O . VAL B 1 144 ? -0.074 26.172 -0.193 1 68 144 VAL B O 1
ATOM 3207 N N . THR B 1 145 ? -0.041 24.5 1.146 1 87.06 145 THR B N 1
ATOM 3208 C CA . THR B 1 145 ? 0.321 23.594 0.057 1 87.06 145 THR B CA 1
ATOM 3209 C C . THR B 1 145 ? -0.847 22.672 -0.297 1 87.06 145 THR B C 1
ATOM 3211 O O . THR B 1 145 ? -1.396 22 0.573 1 87.06 145 THR B O 1
ATOM 3214 N N . GLU B 1 146 ? -1.271 22.875 -1.479 1 94.5 146 GLU B N 1
ATOM 3215 C CA . GLU B 1 146 ? -2.256 21.938 -2.01 1 94.5 146 GLU B CA 1
ATOM 3216 C C . GLU B 1 146 ? -1.582 20.703 -2.596 1 94.5 146 GLU B C 1
ATOM 3218 O O . GLU B 1 146 ? -0.695 20.812 -3.443 1 94.5 146 GLU B O 1
ATOM 3223 N N . VAL B 1 147 ? -2.025 19.594 -2.109 1 96.94 147 VAL B N 1
ATOM 3224 C CA . VAL B 1 147 ? -1.472 18.328 -2.566 1 96.94 147 VAL B CA 1
ATOM 3225 C C . VAL B 1 147 ? -2.523 17.562 -3.367 1 96.94 147 VAL B C 1
ATOM 3227 O O . VAL B 1 147 ? -3.59 17.219 -2.844 1 96.94 147 VAL B O 1
ATOM 3230 N N . ILE B 1 148 ? -2.225 17.281 -4.645 1 97.12 148 ILE B N 1
ATOM 3231 C CA . ILE B 1 148 ? -3.098 16.5 -5.508 1 97.12 148 ILE B CA 1
ATOM 3232 C C . ILE B 1 148 ? -2.361 15.25 -5.984 1 97.12 148 ILE B C 1
ATOM 3234 O O . ILE B 1 148 ? -1.249 15.344 -6.508 1 97.12 148 ILE B O 1
ATOM 3238 N N . THR B 1 149 ? -3.02 14.156 -5.773 1 96.56 149 THR B N 1
ATOM 3239 C CA . THR B 1 149 ? -2.412 12.898 -6.188 1 96.56 149 THR B CA 1
ATOM 3240 C C . THR B 1 149 ? -3.289 12.18 -7.215 1 96.56 149 THR B C 1
ATOM 3242 O O . THR B 1 149 ? -4.492 12.023 -7.004 1 96.56 149 THR B O 1
ATOM 3245 N N . LYS B 1 150 ? -2.74 11.773 -8.312 1 92.75 150 LYS B N 1
ATOM 3246 C CA . LYS B 1 150 ? -3.377 10.953 -9.344 1 92.75 150 LYS B CA 1
ATOM 3247 C C . LYS B 1 150 ? -2.475 9.797 -9.758 1 92.75 150 LYS B C 1
ATOM 3249 O O . LYS B 1 150 ? -1.443 10.008 -10.398 1 92.75 150 LYS B O 1
ATOM 3254 N N . SER B 1 151 ? -2.865 8.578 -9.438 1 87.94 151 SER B N 1
ATOM 3255 C CA . SER B 1 151 ? -2.115 7.371 -9.758 1 87.94 151 SER B CA 1
ATOM 3256 C C . SER B 1 151 ? -0.686 7.449 -9.234 1 87.94 151 SER B C 1
ATOM 3258 O O . SER B 1 151 ? 0.264 7.141 -9.953 1 87.94 151 SER B O 1
ATOM 3260 N N . GLY B 1 152 ? -0.572 8.016 -8.047 1 90.06 152 GLY B N 1
ATOM 3261 C CA . GLY B 1 152 ? 0.718 8.086 -7.379 1 90.06 152 GLY B CA 1
ATOM 3262 C C . GLY B 1 152 ? 1.558 9.266 -7.824 1 90.06 152 GLY B C 1
ATOM 3263 O O . GLY B 1 152 ? 2.664 9.477 -7.32 1 90.06 152 GLY B O 1
ATOM 3264 N N . ARG B 1 153 ? 1.107 10.016 -8.805 1 91.62 153 ARG B N 1
ATOM 3265 C CA . ARG B 1 153 ? 1.794 11.227 -9.242 1 91.62 153 ARG B CA 1
ATOM 3266 C C . ARG B 1 153 ? 1.273 12.445 -8.492 1 91.62 153 ARG B C 1
ATOM 3268 O O . ARG B 1 153 ? 0.086 12.773 -8.57 1 91.62 153 ARG B O 1
ATOM 3275 N N . VAL B 1 154 ? 2.191 13.156 -7.836 1 96.69 154 VAL B N 1
ATOM 3276 C CA . VAL B 1 154 ? 1.807 14.211 -6.898 1 96.69 154 VAL B CA 1
ATOM 3277 C C . VAL B 1 154 ? 2.084 15.578 -7.516 1 96.69 154 VAL B C 1
ATOM 3279 O O . VAL B 1 154 ? 3.148 15.797 -8.094 1 96.69 154 VAL B O 1
ATOM 3282 N N . THR B 1 155 ? 1.119 16.391 -7.406 1 97.94 155 THR B N 1
ATOM 3283 C CA . THR B 1 155 ? 1.277 17.781 -7.773 1 97.94 155 THR B CA 1
ATOM 3284 C C . THR B 1 155 ? 1.136 18.688 -6.551 1 97.94 155 THR B C 1
ATOM 3286 O O . THR B 1 155 ? 0.173 18.562 -5.789 1 97.94 155 THR B O 1
ATOM 3289 N N . LEU B 1 156 ? 2.139 19.531 -6.441 1 97 156 LEU B N 1
ATOM 3290 C CA . LEU B 1 156 ? 2.146 20.5 -5.348 1 97 156 LEU B CA 1
ATOM 3291 C C . LEU B 1 156 ? 1.873 21.906 -5.867 1 97 156 LEU B C 1
ATOM 3293 O O . LEU B 1 156 ? 2.562 22.375 -6.773 1 97 156 LEU B O 1
ATOM 3297 N N . ASN B 1 157 ? 0.826 22.469 -5.289 1 96.31 157 ASN B N 1
ATOM 3298 C CA . ASN B 1 157 ? 0.492 23.844 -5.621 1 96.31 157 ASN B CA 1
ATOM 3299 C C . ASN B 1 157 ? 0.427 24.734 -4.379 1 96.31 157 ASN B C 1
ATOM 3301 O O . ASN B 1 157 ? 0.123 24.25 -3.285 1 96.31 157 ASN B O 1
ATOM 3305 N N . GLY B 1 158 ? 0.749 26.047 -4.586 1 93.5 158 GLY B N 1
ATOM 3306 C CA . GLY B 1 158 ? 0.679 27 -3.492 1 93.5 158 GLY B CA 1
ATOM 3307 C C . GLY B 1 158 ? 1.938 27.828 -3.348 1 93.5 158 GLY B C 1
ATOM 3308 O O . GLY B 1 158 ? 2.539 28.234 -4.348 1 93.5 158 GLY B O 1
ATOM 3309 N N . ILE B 1 159 ? 2.264 28.172 -2.059 1 89.5 159 ILE B N 1
ATOM 3310 C CA . ILE B 1 159 ? 3.361 29.094 -1.798 1 89.5 159 ILE B CA 1
ATOM 3311 C C . ILE B 1 159 ? 4.332 28.469 -0.793 1 89.5 159 ILE B C 1
ATOM 3313 O O . ILE B 1 159 ? 3.908 27.844 0.184 1 89.5 159 ILE B O 1
ATOM 3317 N N . ALA B 1 160 ? 5.57 28.625 -1.099 1 90.12 160 ALA B N 1
ATOM 3318 C CA . ALA B 1 160 ? 6.641 28.312 -0.156 1 90.12 160 ALA B CA 1
ATOM 3319 C C . ALA B 1 160 ? 7.328 29.578 0.342 1 90.12 160 ALA B C 1
ATOM 3321 O O . ALA B 1 160 ? 7.531 30.531 -0.425 1 90.12 160 ALA B O 1
ATOM 3322 N N . GLU B 1 161 ? 7.684 29.547 1.545 1 85.81 161 GLU B N 1
ATOM 3323 C CA . GLU B 1 161 ? 8.266 30.719 2.168 1 85.81 161 GLU B CA 1
ATOM 3324 C C . GLU B 1 161 ? 9.594 31.094 1.512 1 85.81 161 GLU B C 1
ATOM 3326 O O . GLU B 1 161 ? 9.953 32.281 1.438 1 85.81 161 GLU B O 1
ATOM 3331 N N . ASN B 1 162 ? 10.391 30.172 1.162 1 89.19 162 ASN B N 1
ATOM 3332 C CA . ASN B 1 162 ? 11.68 30.328 0.507 1 89.19 162 ASN B CA 1
ATOM 3333 C C . ASN B 1 162 ? 12.047 29.094 -0.306 1 89.19 162 ASN B C 1
ATOM 3335 O O . ASN B 1 162 ? 11.305 28.109 -0.32 1 89.19 162 ASN B O 1
ATOM 3339 N N . GLN B 1 163 ? 13.117 29.234 -0.926 1 91.5 163 GLN B N 1
ATOM 3340 C CA . GLN B 1 163 ? 13.531 28.156 -1.81 1 91.5 163 GLN B CA 1
ATOM 3341 C C . GLN B 1 163 ? 13.828 26.875 -1.019 1 91.5 163 GLN B C 1
ATOM 3343 O O . GLN B 1 163 ? 13.555 25.766 -1.487 1 91.5 163 GLN B O 1
ATOM 3348 N N . ASN B 1 164 ? 14.359 27.062 0.108 1 90.12 164 ASN B N 1
ATOM 3349 C CA . ASN B 1 164 ? 14.648 25.906 0.941 1 90.12 164 ASN B CA 1
ATOM 3350 C C . ASN B 1 164 ? 13.367 25.156 1.325 1 90.12 164 ASN B C 1
ATOM 3352 O O . ASN B 1 164 ? 13.32 23.938 1.265 1 90.12 164 ASN B O 1
ATOM 3356 N N . ALA B 1 165 ? 12.445 25.875 1.695 1 89.81 165 ALA B N 1
ATOM 3357 C CA . ALA B 1 165 ? 11.156 25.266 2.033 1 89.81 165 ALA B CA 1
ATOM 3358 C C . ALA B 1 165 ? 10.578 24.516 0.843 1 89.81 165 ALA B C 1
ATOM 3360 O O . ALA B 1 165 ? 10.078 23.391 0.996 1 89.81 165 ALA B O 1
ATOM 3361 N N . LYS B 1 166 ? 10.633 25.109 -0.288 1 93.12 166 LYS B N 1
ATOM 3362 C CA . LYS B 1 166 ? 10.148 24.453 -1.504 1 93.12 166 LYS B CA 1
ATOM 3363 C C . LYS B 1 166 ? 10.859 23.125 -1.734 1 93.12 166 LYS B C 1
ATOM 3365 O O . LYS B 1 166 ? 10.219 22.125 -2.062 1 93.12 166 LYS B O 1
ATOM 3370 N N . ASN B 1 167 ? 12.18 23.172 -1.504 1 93 167 ASN B N 1
ATOM 3371 C CA . ASN B 1 167 ? 12.969 21.953 -1.695 1 93 167 ASN B CA 1
ATOM 3372 C C . ASN B 1 167 ? 12.609 20.891 -0.664 1 93 167 ASN B C 1
ATOM 3374 O O . ASN B 1 167 ? 12.539 19.703 -0.991 1 93 167 ASN B O 1
ATOM 3378 N N . VAL B 1 168 ? 12.414 21.312 0.518 1 91.38 168 VAL B N 1
ATOM 3379 C CA . VAL B 1 168 ? 12.078 20.391 1.594 1 91.38 168 VAL B CA 1
ATOM 3380 C C . VAL B 1 168 ? 10.719 19.766 1.322 1 91.38 168 VAL B C 1
ATOM 3382 O O . VAL B 1 168 ? 10.547 18.547 1.468 1 91.38 168 VAL B O 1
ATOM 3385 N N . ILE B 1 169 ? 9.812 20.562 0.904 1 93.69 169 ILE B N 1
ATOM 3386 C CA . ILE B 1 169 ? 8.469 20.078 0.601 1 93.69 169 ILE B CA 1
ATOM 3387 C C . ILE B 1 169 ? 8.539 19.047 -0.521 1 93.69 169 ILE B C 1
ATOM 3389 O O . ILE B 1 169 ? 7.902 18 -0.438 1 93.69 169 ILE B O 1
ATOM 3393 N N . HIS B 1 170 ? 9.312 19.344 -1.467 1 93.69 170 HIS B N 1
ATOM 3394 C CA . HIS B 1 170 ? 9.484 18.422 -2.584 1 93.69 170 HIS B CA 1
ATOM 3395 C C . HIS B 1 170 ? 10.039 17.078 -2.107 1 93.69 170 HIS B C 1
ATOM 3397 O O . HIS B 1 170 ? 9.523 16.016 -2.482 1 93.69 170 HIS B O 1
ATOM 3403 N N . ARG B 1 171 ? 11.008 17.141 -1.301 1 91.06 171 ARG B N 1
ATOM 3404 C CA . ARG B 1 171 ? 11.664 15.93 -0.821 1 91.06 171 ARG B CA 1
ATOM 3405 C C . ARG B 1 171 ? 10.727 15.117 0.065 1 91.06 171 ARG B C 1
ATOM 3407 O O . ARG B 1 171 ? 10.711 13.883 -0.002 1 91.06 171 ARG B O 1
ATOM 3414 N N . LEU B 1 172 ? 10.008 15.781 0.867 1 91.88 172 LEU B N 1
ATOM 3415 C CA . LEU B 1 172 ? 9.062 15.102 1.735 1 91.88 172 LEU B CA 1
ATOM 3416 C C . LEU B 1 172 ? 8.016 14.344 0.915 1 91.88 172 LEU B C 1
ATOM 3418 O O . LEU B 1 172 ? 7.691 13.195 1.223 1 91.88 172 LEU B O 1
ATOM 3422 N N . ALA B 1 173 ? 7.543 15 -0.124 1 94.5 173 ALA B N 1
ATOM 3423 C CA . ALA B 1 173 ? 6.562 14.359 -0.999 1 94.5 173 ALA B CA 1
ATOM 3424 C C . ALA B 1 173 ? 7.176 13.18 -1.74 1 94.5 173 ALA B C 1
ATOM 3426 O O . ALA B 1 173 ? 6.605 12.086 -1.761 1 94.5 173 ALA B O 1
ATOM 3427 N N . LEU B 1 174 ? 8.375 13.422 -2.205 1 89.94 174 LEU B N 1
ATOM 3428 C CA . LEU B 1 174 ? 9.047 12.414 -3.021 1 89.94 174 LEU B CA 1
ATOM 3429 C C . LEU B 1 174 ? 9.336 11.164 -2.203 1 89.94 174 LEU B C 1
ATOM 3431 O O . LEU B 1 174 ? 9.289 10.047 -2.727 1 89.94 174 LEU B O 1
ATOM 3435 N N . ASN B 1 175 ? 9.625 11.359 -0.952 1 88 175 ASN B N 1
ATOM 3436 C CA . ASN B 1 175 ? 10.023 10.242 -0.098 1 88 175 ASN B CA 1
ATOM 3437 C C . ASN B 1 175 ? 8.828 9.656 0.655 1 88 175 ASN B C 1
ATOM 3439 O O . ASN B 1 175 ? 8.992 9.102 1.741 1 88 175 ASN B O 1
ATOM 3443 N N . THR B 1 176 ? 7.715 9.844 0.098 1 91.62 176 THR B N 1
ATOM 3444 C CA . THR B 1 176 ? 6.508 9.266 0.675 1 91.62 176 THR B CA 1
ATOM 3445 C C . THR B 1 176 ? 6.145 7.965 -0.036 1 91.62 176 THR B C 1
ATOM 3447 O O . THR B 1 176 ? 6.23 7.875 -1.263 1 91.62 176 THR B O 1
ATOM 3450 N N . ARG B 1 177 ? 5.715 7.004 0.763 1 87.94 177 ARG B N 1
ATOM 3451 C CA . ARG B 1 177 ? 5.375 5.691 0.221 1 87.94 177 ARG B CA 1
ATOM 3452 C C . ARG B 1 177 ? 4.27 5.805 -0.824 1 87.94 177 ARG B C 1
ATOM 3454 O O . ARG B 1 177 ? 3.24 6.441 -0.583 1 87.94 177 ARG B O 1
ATOM 3461 N N . GLY B 1 178 ? 4.535 5.188 -1.978 1 86.88 178 GLY B N 1
ATOM 3462 C CA . GLY B 1 178 ? 3.523 5.156 -3.02 1 86.88 178 GLY B CA 1
ATOM 3463 C C . GLY B 1 178 ? 3.703 6.246 -4.059 1 86.88 178 GLY B C 1
ATOM 3464 O O . GLY B 1 178 ? 3.096 6.199 -5.129 1 86.88 178 GLY B O 1
ATOM 3465 N N . VAL B 1 179 ? 4.527 7.266 -3.758 1 90.88 179 VAL B N 1
ATOM 3466 C CA . VAL B 1 179 ? 4.727 8.375 -4.688 1 90.88 179 VAL B CA 1
ATOM 3467 C C . VAL B 1 179 ? 5.652 7.938 -5.82 1 90.88 179 VAL B C 1
ATOM 3469 O O . VAL B 1 179 ? 6.719 7.363 -5.57 1 90.88 179 VAL B O 1
ATOM 3472 N N . LYS B 1 180 ? 5.211 8.297 -6.992 1 84.31 180 LYS B N 1
ATOM 3473 C CA . LYS B 1 180 ? 5.98 7.93 -8.18 1 84.31 180 LYS B CA 1
ATOM 3474 C C . LYS B 1 180 ? 6.742 9.133 -8.734 1 84.31 180 LYS B C 1
ATOM 3476 O O . LYS B 1 180 ? 7.848 8.977 -9.258 1 84.31 180 LYS B O 1
ATOM 3481 N N . SER B 1 181 ? 6.102 10.227 -8.648 1 87.12 181 SER B N 1
ATOM 3482 C CA . SER B 1 181 ? 6.715 11.469 -9.102 1 87.12 181 SER B CA 1
ATOM 3483 C C . SER B 1 181 ? 6.078 12.68 -8.422 1 87.12 181 SER B C 1
ATOM 3485 O O . SER B 1 181 ? 4.98 12.578 -7.867 1 87.12 181 SER B O 1
ATOM 3487 N N . VAL B 1 182 ? 6.863 13.758 -8.477 1 93.81 182 VAL B N 1
ATOM 3488 C CA . VAL B 1 182 ? 6.367 14.992 -7.871 1 93.81 182 VAL B CA 1
ATOM 3489 C C . VAL B 1 182 ? 6.539 16.156 -8.844 1 93.81 182 VAL B C 1
ATOM 3491 O O . VAL B 1 182 ? 7.637 16.375 -9.359 1 93.81 182 VAL B O 1
ATOM 3494 N N . THR B 1 183 ? 5.457 16.719 -9.188 1 95.19 183 THR B N 1
ATOM 3495 C CA . THR B 1 183 ? 5.477 18.016 -9.859 1 95.19 183 THR B CA 1
ATOM 3496 C C . THR B 1 183 ? 5.316 19.156 -8.844 1 95.19 183 THR B C 1
ATOM 3498 O O . THR B 1 183 ? 4.25 19.312 -8.242 1 95.19 183 THR B O 1
ATOM 3501 N N . ASN B 1 184 ? 6.371 19.953 -8.711 1 96.19 184 ASN B N 1
ATOM 3502 C CA . ASN B 1 184 ? 6.387 21 -7.699 1 96.19 184 ASN B CA 1
ATOM 3503 C C . ASN B 1 184 ? 6.141 22.375 -8.312 1 96.19 184 ASN B C 1
ATOM 3505 O O . ASN B 1 184 ? 7.07 23.016 -8.797 1 96.19 184 ASN B O 1
ATOM 3509 N N . ASN B 1 185 ? 4.906 22.859 -8.164 1 96.38 185 ASN B N 1
ATOM 3510 C CA . ASN B 1 185 ? 4.512 24.156 -8.719 1 96.38 185 ASN B CA 1
ATOM 3511 C C . ASN B 1 185 ? 4.504 25.234 -7.641 1 96.38 185 ASN B C 1
ATOM 3513 O O . ASN B 1 185 ? 3.904 26.297 -7.828 1 96.38 185 ASN B O 1
ATOM 3517 N N . LEU B 1 186 ? 5.117 24.984 -6.59 1 94.25 186 LEU B N 1
ATOM 3518 C CA . LEU B 1 186 ? 5.133 25.969 -5.512 1 94.25 186 LEU B CA 1
ATOM 3519 C C . LEU B 1 186 ? 5.855 27.25 -5.945 1 94.25 186 LEU B C 1
ATOM 3521 O O . LEU B 1 186 ? 6.902 27.172 -6.59 1 94.25 186 LEU B O 1
ATOM 3525 N N . LYS B 1 187 ? 5.258 28.344 -5.668 1 93.56 187 LYS B N 1
ATOM 3526 C CA . LYS B 1 187 ? 5.891 29.641 -5.891 1 93.56 187 LYS B CA 1
ATOM 3527 C C . LYS B 1 187 ? 6.562 30.156 -4.617 1 93.56 187 LYS B C 1
ATOM 3529 O O . LYS B 1 187 ? 5.988 30.078 -3.531 1 93.56 187 LYS B O 1
ATOM 3534 N N . VAL B 1 188 ? 7.754 30.656 -4.836 1 91.31 188 VAL B N 1
ATOM 3535 C CA . VAL B 1 188 ? 8.484 31.172 -3.686 1 91.31 188 VAL B CA 1
ATOM 3536 C C . VAL B 1 188 ? 8.102 32.625 -3.439 1 91.31 188 VAL B C 1
ATOM 3538 O O . VAL B 1 188 ? 8.344 33.5 -4.285 1 91.31 188 VAL B O 1
ATOM 3541 N N . GLU B 1 189 ? 7.422 32.781 -2.52 1 83.25 189 GLU B N 1
ATOM 3542 C CA . GLU B 1 189 ? 7.059 34.156 -2.123 1 83.25 189 GLU B CA 1
ATOM 3543 C C . GLU B 1 189 ? 7.344 34.375 -0.644 1 83.25 189 GLU B C 1
ATOM 3545 O O . GLU B 1 189 ? 6.957 33.562 0.207 1 83.25 189 GLU B O 1
ATOM 3550 N N . SER B 1 190 ? 8.375 35.156 -0.503 1 66.5 190 SER B N 1
ATOM 3551 C CA . SER B 1 190 ? 8.703 35.5 0.875 1 66.5 190 SER B CA 1
ATOM 3552 C C . SER B 1 190 ? 7.48 36.031 1.616 1 66.5 190 SER B C 1
ATOM 3554 O O . SER B 1 190 ? 6.754 36.875 1.098 1 66.5 190 SER B O 1
ATOM 3556 N N . SER B 1 191 ? 6.781 35.219 1.991 1 55.47 191 SER B N 1
ATOM 3557 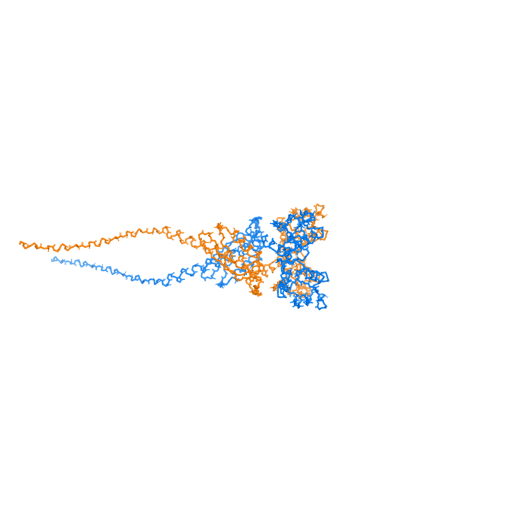C CA . SER B 1 191 ? 5.652 35.719 2.756 1 55.47 191 SER B CA 1
ATOM 3558 C C . SER B 1 191 ? 6.027 36.969 3.518 1 55.47 191 SER B C 1
ATOM 3560 O O . SER B 1 191 ? 6.875 36.938 4.41 1 55.47 191 SER B O 1
ATOM 3562 N N . ALA B 1 192 ? 6.141 38.188 2.9 1 48.44 192 ALA B N 1
ATOM 3563 C CA . ALA B 1 192 ? 5.84 39.344 3.732 1 48.44 192 ALA B CA 1
ATOM 3564 C C . ALA B 1 192 ? 4.734 39.031 4.734 1 48.44 192 ALA B C 1
ATOM 3566 O O . ALA B 1 192 ? 3.59 39.469 4.559 1 48.44 192 ALA B O 1
ATOM 3567 N N . ILE B 1 193 ? 4.422 37.812 4.871 1 47.72 193 ILE B N 1
ATOM 3568 C CA . ILE B 1 193 ? 3.439 37.656 5.934 1 47.72 193 ILE B CA 1
ATOM 3569 C C . ILE B 1 193 ? 3.777 38.594 7.094 1 47.72 193 ILE B C 1
ATOM 3571 O O . ILE B 1 193 ? 4.93 38.656 7.527 1 47.72 193 ILE B O 1
ATOM 3575 N N . ASN B 1 194 ? 3.051 39.531 7.254 1 44.78 194 ASN B N 1
ATOM 3576 C CA . ASN B 1 194 ? 3.148 40.5 8.32 1 44.78 194 ASN B CA 1
ATOM 3577 C C . ASN B 1 194 ? 3.586 39.875 9.641 1 44.78 194 ASN B C 1
ATOM 3579 O O . ASN B 1 194 ? 3.133 38.781 9.977 1 44.78 194 ASN B O 1
ATOM 3583 N N . LYS B 1 195 ? 4.809 40.094 10.141 1 48.78 195 LYS B N 1
ATOM 3584 C CA . LYS B 1 195 ? 5.324 39.781 11.469 1 48.78 195 LYS B CA 1
ATOM 3585 C C . LYS B 1 195 ? 4.188 39.469 12.438 1 48.78 195 LYS B C 1
ATOM 3587 O O . LYS B 1 195 ? 4.352 38.625 13.336 1 48.78 195 LYS B O 1
ATOM 3592 N N . GLU B 1 196 ? 3.129 40.094 12.258 1 47.41 196 GLU B N 1
ATOM 3593 C CA . GLU B 1 196 ? 2.021 40 13.203 1 47.41 196 GLU B CA 1
ATOM 3594 C C . GLU B 1 196 ? 1.315 38.656 13.109 1 47.41 196 GLU B C 1
ATOM 3596 O O . GLU B 1 196 ? 0.945 38.062 14.125 1 47.41 196 GLU B O 1
ATOM 3601 N N . GLU B 1 197 ? 1.128 38.094 11.82 1 48.75 197 GLU B N 1
ATOM 3602 C CA . GLU B 1 197 ? 0.357 36.844 11.711 1 48.75 197 GLU B CA 1
ATOM 3603 C C . GLU B 1 197 ? 1.203 35.625 12.078 1 48.75 197 GLU B C 1
ATOM 3605 O O . GLU B 1 197 ? 0.692 34.656 12.641 1 48.75 197 GLU B O 1
ATOM 3610 N N . LYS B 1 198 ? 2.461 35.719 11.758 1 51.88 198 LYS B N 1
ATOM 3611 C CA . LYS B 1 198 ? 3.414 34.719 12.234 1 51.88 198 LYS B CA 1
ATOM 3612 C C . LYS B 1 198 ? 3.482 34.719 13.766 1 51.88 198 LYS B C 1
ATOM 3614 O O . LYS B 1 198 ? 3.594 33.656 14.375 1 51.88 198 LYS B O 1
ATOM 3619 N N . GLU B 1 199 ? 3.553 35.938 14.258 1 48.25 199 GLU B N 1
ATOM 3620 C CA . GLU B 1 199 ? 3.555 36.062 15.711 1 48.25 199 GLU B CA 1
ATOM 3621 C C . GLU B 1 199 ? 2.285 35.469 16.328 1 48.25 199 GLU B C 1
ATOM 3623 O O . GLU B 1 199 ? 2.324 34.906 17.422 1 48.25 199 GLU B O 1
ATOM 3628 N N . LYS B 1 200 ? 1.157 35.719 15.695 1 46.25 200 LYS B N 1
ATOM 3629 C CA . LYS B 1 200 ? -0.117 35.188 16.156 1 46.25 200 LYS B CA 1
ATOM 3630 C C . LYS B 1 200 ? -0.158 33.656 16.016 1 46.25 200 LYS B C 1
ATOM 3632 O O . LYS B 1 200 ? -0.712 32.969 16.875 1 46.25 200 LYS B O 1
ATOM 3637 N N . ARG B 1 201 ? 0.332 33.125 14.914 1 48.38 201 ARG B N 1
ATOM 3638 C CA . ARG B 1 201 ? 0.298 31.688 14.719 1 48.38 201 ARG B CA 1
ATOM 3639 C C . ARG B 1 201 ? 1.354 31 15.57 1 48.38 201 ARG B C 1
ATOM 3641 O O . ARG B 1 201 ? 1.177 29.844 15.969 1 48.38 201 ARG B O 1
ATOM 3648 N N . LYS B 1 202 ? 2.549 31.531 15.578 1 49.44 202 LYS B N 1
ATOM 3649 C CA . LYS B 1 202 ? 3.514 31.047 16.562 1 49.44 202 LYS B CA 1
ATOM 3650 C C . LYS B 1 202 ? 2.908 31.016 17.953 1 49.44 202 LYS B C 1
ATOM 3652 O O . LYS B 1 202 ? 3.172 30.094 18.734 1 49.44 202 LYS B O 1
ATOM 3657 N N . ASN B 1 203 ? 2.221 32.094 18.203 1 44.28 203 ASN B N 1
ATOM 3658 C CA . ASN B 1 203 ? 1.54 32.125 19.484 1 44.28 203 ASN B CA 1
ATOM 3659 C C . ASN B 1 203 ? 0.454 31.047 19.562 1 44.28 203 ASN B C 1
ATOM 3661 O O . ASN B 1 203 ? 0.198 30.5 20.641 1 44.28 203 ASN B O 1
ATOM 3665 N N . GLU B 1 204 ? -0.284 30.875 18.5 1 42.81 204 GLU B N 1
ATOM 3666 C CA . GLU B 1 204 ? -1.306 29.828 18.516 1 42.81 204 GLU B CA 1
ATOM 3667 C C . GLU B 1 204 ? -0.682 28.438 18.391 1 42.81 204 GLU B C 1
ATOM 3669 O O . GLU B 1 204 ? -1.302 27.438 18.75 1 42.81 204 GLU B O 1
ATOM 3674 N N . THR B 1 205 ? 0.193 28.203 17.375 1 47.53 205 THR B N 1
ATOM 3675 C CA . THR B 1 205 ? 0.872 26.906 17.328 1 47.53 205 THR B CA 1
ATOM 3676 C C . THR B 1 205 ? 1.719 26.688 18.578 1 47.53 205 THR B C 1
ATOM 3678 O O . THR B 1 205 ? 2.73 27.375 18.766 1 47.53 205 THR B O 1
ATOM 3681 N N . GLU B 1 206 ? 1.343 26.812 19.703 1 43.03 206 GLU B N 1
ATOM 3682 C CA . GLU B 1 206 ? 1.847 26.422 21.016 1 43.03 206 GLU B CA 1
ATOM 3683 C C . GLU B 1 206 ? 2.959 25.391 20.906 1 43.03 206 GLU B C 1
ATOM 3685 O O . GLU B 1 206 ? 2.691 24.203 20.656 1 43.03 206 GLU B O 1
ATOM 3690 N N . ILE B 1 207 ? 4.035 25.609 20.266 1 47.72 207 ILE B N 1
ATOM 3691 C CA . ILE B 1 207 ? 5.262 24.859 20.531 1 47.72 207 ILE B CA 1
ATOM 3692 C C . ILE B 1 207 ? 5.211 24.266 21.938 1 47.72 207 ILE B C 1
ATOM 3694 O O . ILE B 1 207 ? 5.645 23.141 22.156 1 47.72 207 ILE B O 1
ATOM 3698 N N . HIS B 1 208 ? 4.824 25.234 22.891 1 49.09 208 HIS B N 1
ATOM 3699 C CA . HIS B 1 208 ? 5.02 24.922 24.312 1 49.09 208 HIS B CA 1
ATOM 3700 C C . HIS B 1 208 ? 4.316 23.609 24.688 1 49.09 208 HIS B C 1
ATOM 3702 O O . HIS B 1 208 ? 4.598 23.031 25.734 1 49.09 208 HIS B O 1
ATOM 3708 N N . ASN B 1 209 ? 3.51 23.062 23.75 1 61.69 209 ASN B N 1
ATOM 3709 C CA . ASN B 1 209 ? 2.705 21.984 24.312 1 61.69 209 ASN B CA 1
ATOM 3710 C C . ASN B 1 209 ? 2.85 20.688 23.5 1 61.69 209 ASN B C 1
ATOM 3712 O O . ASN B 1 209 ? 1.974 19.828 23.547 1 61.69 209 ASN B O 1
ATOM 3716 N N . ILE B 1 210 ? 4.109 20.781 22.797 1 80.12 210 ILE B N 1
ATOM 3717 C CA . ILE B 1 210 ? 4.336 19.5 22.125 1 80.12 210 ILE B CA 1
ATOM 3718 C C . ILE B 1 210 ? 4.945 18.5 23.109 1 80.12 210 ILE B C 1
ATOM 3720 O O . ILE B 1 210 ? 6.055 18.719 23.609 1 80.12 210 ILE B O 1
ATOM 3724 N N . SER B 1 211 ? 4.301 17.531 23.406 1 87.25 211 SER B N 1
ATOM 3725 C CA . SER B 1 211 ? 4.73 16.5 24.344 1 87.25 211 SER B CA 1
ATOM 3726 C C . SER B 1 211 ? 5.695 15.523 23.688 1 87.25 211 SER B C 1
ATOM 3728 O O . SER B 1 211 ? 5.746 15.414 22.453 1 87.25 211 SER B O 1
ATOM 3730 N N . ASP B 1 212 ? 6.504 14.953 24.531 1 93.06 212 ASP B N 1
ATOM 3731 C CA . ASP B 1 212 ? 7.43 13.93 24.047 1 93.06 212 ASP B CA 1
ATOM 3732 C C . ASP B 1 212 ? 6.684 12.766 23.406 1 93.06 212 ASP B C 1
ATOM 3734 O O . ASP B 1 212 ? 7.172 12.164 22.438 1 93.06 212 ASP B O 1
ATOM 3738 N N . SER B 1 213 ? 5.547 12.523 23.922 1 88.81 213 SER B N 1
ATOM 3739 C CA . SER B 1 213 ? 4.73 11.461 23.359 1 88.81 213 SER B CA 1
ATOM 3740 C C . SER B 1 213 ? 4.289 11.812 21.938 1 88.81 213 SER B C 1
ATOM 3742 O O . SER B 1 213 ? 4.258 10.945 21.062 1 88.81 213 SER B O 1
ATOM 3744 N N . TRP B 1 214 ? 4 13.008 21.766 1 89 214 TRP B N 1
ATOM 3745 C CA . TRP B 1 214 ? 3.631 13.477 20.438 1 89 214 TRP B CA 1
ATOM 3746 C C . TRP B 1 214 ? 4.805 13.352 19.469 1 89 214 TRP B C 1
ATOM 3748 O O . TRP B 1 214 ? 4.656 12.82 18.359 1 89 214 TRP B O 1
ATOM 3758 N N . ILE B 1 215 ? 5.895 13.836 19.922 1 92.75 215 ILE B N 1
ATOM 3759 C CA . ILE B 1 215 ? 7.094 13.781 19.094 1 92.75 215 ILE B CA 1
ATOM 3760 C C . ILE B 1 215 ? 7.379 12.336 18.688 1 92.75 215 ILE B C 1
ATOM 3762 O O . ILE B 1 215 ? 7.57 12.047 17.5 1 92.75 215 ILE B O 1
ATOM 3766 N N . THR B 1 216 ? 7.348 11.461 19.656 1 92.62 216 THR B N 1
ATOM 3767 C CA . THR B 1 216 ? 7.625 10.047 19.406 1 92.62 216 THR B CA 1
ATOM 3768 C C . THR B 1 216 ? 6.637 9.477 18.391 1 92.62 216 THR B C 1
ATOM 3770 O O . THR B 1 216 ? 7.031 8.797 17.453 1 92.62 216 THR B O 1
ATOM 3773 N N . ALA B 1 217 ? 5.453 9.812 18.562 1 87.75 217 ALA B N 1
ATOM 3774 C CA . ALA B 1 217 ? 4.406 9.305 17.672 1 87.75 217 ALA B CA 1
ATOM 3775 C C . ALA B 1 217 ? 4.605 9.805 16.25 1 87.75 217 ALA B C 1
ATOM 3777 O O . ALA B 1 217 ? 4.445 9.047 15.289 1 87.75 217 ALA B O 1
ATOM 3778 N N . LYS B 1 218 ? 4.988 11 16.156 1 91.31 218 LYS B N 1
ATOM 3779 C CA . LYS B 1 218 ? 5.109 11.594 14.828 1 91.31 218 LYS B CA 1
ATOM 3780 C C . LYS B 1 218 ? 6.363 11.094 14.117 1 91.31 218 LYS B C 1
ATOM 3782 O O . LYS B 1 218 ? 6.359 10.906 12.898 1 91.31 218 LYS B O 1
ATOM 3787 N N . ILE B 1 219 ? 7.375 10.891 14.867 1 93.94 219 ILE B N 1
ATOM 3788 C CA . ILE B 1 219 ? 8.57 10.305 14.281 1 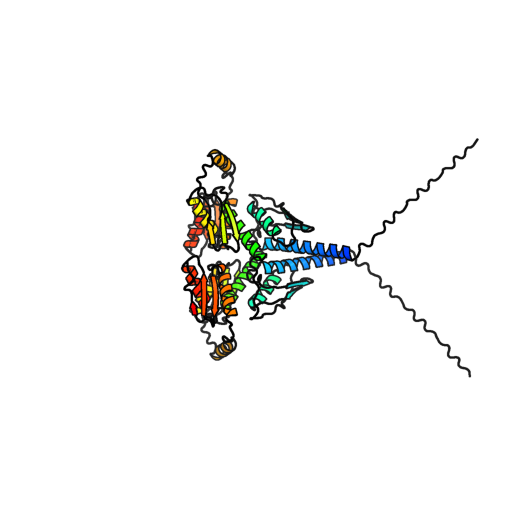93.94 219 ILE B CA 1
ATOM 3789 C C . ILE B 1 219 ? 8.266 8.898 13.766 1 93.94 219 ILE B C 1
ATOM 3791 O O . ILE B 1 219 ? 8.578 8.562 12.617 1 93.94 219 ILE B O 1
ATOM 3795 N N . LYS B 1 220 ? 7.613 8.133 14.531 1 89.38 220 LYS B N 1
ATOM 3796 C CA . LYS B 1 220 ? 7.246 6.781 14.125 1 89.38 220 LYS B CA 1
ATOM 3797 C C . LYS B 1 220 ? 6.348 6.801 12.891 1 89.38 220 LYS B C 1
ATOM 3799 O O . LYS B 1 220 ? 6.531 6.008 11.969 1 89.38 220 LYS B O 1
ATOM 3804 N N . SER B 1 221 ? 5.449 7.668 12.906 1 89.06 221 SER B N 1
ATOM 3805 C CA . SER B 1 221 ? 4.562 7.805 11.758 1 89.06 221 SER B CA 1
ATOM 3806 C C . SER B 1 221 ? 5.336 8.234 10.516 1 89.06 221 SER B C 1
ATOM 3808 O O . SER B 1 221 ? 5.078 7.738 9.414 1 89.06 221 SER B O 1
ATOM 3810 N N . SER B 1 222 ? 6.188 9.141 10.719 1 92 222 SER B N 1
ATOM 3811 C CA . SER B 1 222 ? 6.992 9.602 9.594 1 92 222 SER B CA 1
ATOM 3812 C C . SER B 1 222 ? 7.789 8.461 8.977 1 92 222 SER B C 1
ATOM 3814 O O . SER B 1 222 ? 7.91 8.367 7.75 1 92 222 SER B O 1
ATOM 3816 N N . PHE B 1 223 ? 8.312 7.621 9.82 1 91 223 PHE B N 1
ATOM 3817 C CA . PHE B 1 223 ? 9.016 6.445 9.32 1 91 223 PHE B CA 1
ATOM 3818 C C . PHE B 1 223 ? 8.07 5.531 8.555 1 91 223 PHE B C 1
ATOM 3820 O O . PHE B 1 223 ? 8.406 5.035 7.477 1 91 223 PHE B O 1
ATOM 3827 N N . MET B 1 224 ? 6.922 5.398 9.039 1 83.81 224 MET B N 1
ATOM 3828 C CA . MET B 1 224 ? 5.926 4.523 8.43 1 83.81 224 MET B CA 1
ATOM 3829 C C . MET B 1 224 ? 5.504 5.051 7.062 1 83.81 224 MET B C 1
ATOM 3831 O O . MET B 1 224 ? 5.234 4.27 6.148 1 83.81 224 MET B O 1
ATOM 3835 N N . TYR B 1 225 ? 5.465 6.312 6.953 1 88.31 225 TYR B N 1
ATOM 3836 C CA . TYR B 1 225 ? 4.977 6.941 5.73 1 88.31 225 TYR B CA 1
ATOM 3837 C C . TYR B 1 225 ? 6.082 7.043 4.688 1 88.31 225 TYR B C 1
ATOM 3839 O O . TYR B 1 225 ? 5.816 7.328 3.518 1 88.31 225 TYR B O 1
ATOM 3847 N N . SER B 1 226 ? 7.246 6.723 5.117 1 88.38 226 SER B N 1
ATOM 3848 C CA . SER B 1 226 ? 8.391 6.91 4.234 1 88.38 226 SER B CA 1
ATOM 3849 C C . SER B 1 226 ? 8.625 5.68 3.363 1 88.38 226 SER B C 1
ATOM 3851 O O . SER B 1 226 ? 8.43 4.551 3.811 1 88.38 226 SER B O 1
ATOM 3853 N N . ASN B 1 227 ? 9.094 5.914 2.162 1 81.75 227 ASN B N 1
ATOM 3854 C CA . ASN B 1 227 ? 9.375 4.812 1.248 1 81.75 227 ASN B CA 1
ATOM 3855 C C . ASN B 1 227 ? 10.781 4.262 1.442 1 81.75 227 ASN B C 1
ATOM 3857 O O . ASN B 1 227 ? 11.102 3.178 0.958 1 81.75 227 ASN B O 1
ATOM 3861 N N . ASN B 1 228 ? 11.586 4.941 2.205 1 79 228 ASN B N 1
ATOM 3862 C CA . ASN B 1 228 ? 12.992 4.547 2.256 1 79 228 ASN B CA 1
ATOM 3863 C C . ASN B 1 228 ? 13.445 4.258 3.684 1 79 228 ASN B C 1
ATOM 3865 O O . ASN B 1 228 ? 14.641 4.168 3.953 1 79 228 ASN B O 1
ATOM 3869 N N . ILE B 1 229 ? 12.516 4.27 4.57 1 84.69 229 ILE B N 1
ATOM 3870 C CA . ILE B 1 229 ? 12.82 3.959 5.965 1 84.69 229 ILE B CA 1
ATOM 3871 C C . ILE B 1 229 ? 11.93 2.814 6.445 1 84.69 229 ILE B C 1
ATOM 3873 O O . ILE B 1 229 ? 10.711 2.857 6.277 1 84.69 229 ILE B O 1
ATOM 3877 N N . ASN B 1 230 ? 12.562 1.868 7.004 1 81.5 230 ASN B N 1
ATOM 3878 C CA . ASN B 1 230 ? 11.805 0.815 7.668 1 81.5 230 ASN B CA 1
ATOM 3879 C C . ASN B 1 230 ? 11.609 1.115 9.148 1 81.5 230 ASN B C 1
ATOM 3881 O O . ASN B 1 230 ? 12.422 0.714 9.984 1 81.5 230 ASN B O 1
ATOM 3885 N N . GLY B 1 231 ? 10.547 1.658 9.484 1 82.25 231 GLY B N 1
ATOM 3886 C CA . GLY B 1 231 ? 10.297 2.15 10.828 1 82.25 231 GLY B CA 1
ATOM 3887 C C . GLY B 1 231 ? 10.281 1.052 11.875 1 82.25 231 GLY B C 1
ATOM 3888 O O . GLY B 1 231 ? 10.562 1.303 13.055 1 82.25 231 GLY B O 1
ATOM 3889 N N . SER B 1 232 ? 9.984 -0.166 11.445 1 77.88 232 SER B N 1
ATOM 3890 C CA . SER B 1 232 ? 9.891 -1.271 12.391 1 77.88 232 SER B CA 1
ATOM 3891 C C . SER B 1 232 ? 11.25 -1.619 12.977 1 77.88 232 SER B C 1
ATOM 3893 O O . SER B 1 232 ? 11.336 -2.256 14.023 1 77.88 232 SER B O 1
ATOM 3895 N N . ASP B 1 233 ? 12.25 -1.197 12.352 1 86.44 233 ASP B N 1
ATOM 3896 C CA . ASP B 1 233 ? 13.602 -1.528 12.773 1 86.44 233 ASP B CA 1
ATOM 3897 C C . ASP B 1 233 ? 14.172 -0.45 13.695 1 86.44 233 ASP B C 1
ATOM 3899 O O . ASP B 1 233 ? 15.297 -0.565 14.172 1 86.44 233 ASP B O 1
ATOM 3903 N N . ILE B 1 234 ? 13.383 0.521 13.898 1 92.38 234 ILE B N 1
ATOM 3904 C CA . ILE B 1 234 ? 13.891 1.669 14.633 1 92.38 234 ILE B CA 1
ATOM 3905 C C . ILE B 1 234 ? 13.023 1.915 15.867 1 92.38 234 ILE B C 1
ATOM 3907 O O . ILE B 1 234 ? 11.82 2.164 15.75 1 92.38 234 ILE B O 1
ATOM 3911 N N . ASP B 1 235 ? 13.602 1.835 16.984 1 94.88 235 ASP B N 1
ATOM 3912 C CA . ASP B 1 235 ? 12.938 2.256 18.219 1 94.88 235 ASP B CA 1
ATOM 3913 C C . ASP B 1 235 ? 13.148 3.748 18.469 1 94.88 235 ASP B C 1
ATOM 3915 O O . ASP B 1 235 ? 14.25 4.27 18.281 1 94.88 235 ASP B O 1
ATOM 3919 N N . VAL B 1 236 ? 12.117 4.371 18.891 1 96.44 236 VAL B N 1
ATOM 3920 C CA . VAL B 1 236 ? 12.148 5.816 19.094 1 96.44 236 VAL B CA 1
ATOM 3921 C C . VAL B 1 236 ? 11.781 6.141 20.547 1 96.44 236 VAL B C 1
ATOM 3923 O O . VAL B 1 236 ? 10.75 5.684 21.047 1 96.44 236 VAL B O 1
ATOM 3926 N N . SER B 1 237 ? 12.602 6.879 21.188 1 96.75 237 SER B N 1
ATOM 3927 C CA . SER B 1 237 ? 12.32 7.441 22.5 1 96.75 237 SER B CA 1
ATOM 3928 C C . SER B 1 237 ? 12.648 8.93 22.562 1 96.75 237 SER B C 1
ATOM 3930 O O . SER B 1 237 ? 13.594 9.383 21.906 1 96.75 237 SER B O 1
ATOM 3932 N N . THR B 1 238 ? 11.805 9.609 23.281 1 96.62 238 THR B N 1
ATOM 3933 C CA . THR B 1 238 ? 11.992 11.055 23.391 1 96.62 238 THR B CA 1
ATOM 3934 C C . THR B 1 238 ? 11.977 11.5 24.844 1 96.62 238 THR B C 1
ATOM 3936 O O . THR B 1 238 ? 11.156 11.023 25.641 1 96.62 238 THR B O 1
ATOM 3939 N N . ASN B 1 239 ? 12.914 12.336 25.188 1 96.25 239 ASN B N 1
ATOM 3940 C CA . ASN B 1 239 ? 12.977 12.984 26.484 1 96.25 239 ASN B CA 1
ATOM 3941 C C . ASN B 1 239 ? 13.289 14.477 26.359 1 96.25 239 ASN B C 1
ATOM 3943 O O . ASN B 1 239 ? 14.43 14.852 26.078 1 96.25 239 ASN B O 1
ATOM 3947 N N . ASN B 1 240 ? 12.336 15.281 26.672 1 94.88 240 ASN B N 1
ATOM 3948 C CA . ASN B 1 240 ? 12.445 16.734 26.594 1 94.88 240 ASN B CA 1
ATOM 3949 C C . ASN B 1 240 ? 12.969 17.188 25.234 1 94.88 240 ASN B C 1
ATOM 3951 O O . ASN B 1 240 ? 13.93 17.953 25.156 1 94.88 240 ASN B O 1
ATOM 3955 N N . GLY B 1 241 ? 12.422 16.594 24.219 1 95.12 241 GLY B N 1
ATOM 3956 C CA . GLY B 1 241 ? 12.727 17 22.859 1 95.12 241 GLY B CA 1
ATOM 3957 C C . GLY B 1 241 ? 13.984 16.344 22.312 1 95.12 241 GLY B C 1
ATOM 3958 O O . GLY B 1 241 ? 14.32 16.531 21.141 1 95.12 241 GLY B O 1
ATOM 3959 N N . VAL B 1 242 ? 14.695 15.641 23.188 1 97.38 242 VAL B N 1
ATOM 3960 C CA . VAL B 1 242 ? 15.867 14.906 22.719 1 97.38 242 VAL B CA 1
ATOM 3961 C C . VAL B 1 242 ? 15.461 13.492 22.297 1 97.38 242 VAL B C 1
ATOM 3963 O O . VAL B 1 242 ? 15 12.703 23.125 1 97.38 242 VAL B O 1
ATOM 3966 N N . VAL B 1 243 ? 15.688 13.117 21.031 1 98.12 243 VAL B N 1
ATOM 3967 C CA . VAL B 1 243 ? 15.219 11.859 20.453 1 98.12 243 VAL B CA 1
ATOM 3968 C C . VAL B 1 243 ? 16.375 10.859 20.391 1 98.12 243 VAL B C 1
ATOM 3970 O O . VAL B 1 243 ? 17.469 11.195 19.953 1 98.12 243 VAL B O 1
ATOM 3973 N N . ILE B 1 244 ? 16.094 9.703 20.875 1 98 244 ILE B N 1
ATOM 3974 C CA . ILE B 1 244 ? 17.062 8.617 20.766 1 98 244 ILE B CA 1
ATOM 3975 C C . ILE B 1 244 ? 16.531 7.562 19.797 1 98 244 ILE B C 1
ATOM 3977 O O . ILE B 1 244 ? 15.43 7.047 19.953 1 98 244 ILE B O 1
ATOM 3981 N N . LEU B 1 245 ? 17.344 7.309 18.781 1 97.81 245 LEU B N 1
ATOM 3982 C CA . LEU B 1 245 ? 17.047 6.254 17.828 1 97.81 245 LEU B CA 1
ATOM 3983 C C . LEU B 1 245 ? 17.938 5.043 18.062 1 97.81 245 LEU B C 1
ATOM 3985 O O . LEU B 1 245 ? 19.172 5.176 18.125 1 97.81 245 LEU B O 1
ATOM 3989 N N . THR B 1 246 ? 17.297 3.906 18.203 1 96.94 246 THR B N 1
ATOM 3990 C CA . THR B 1 246 ? 18.047 2.67 18.391 1 96.94 246 THR B CA 1
ATOM 3991 C C . THR B 1 246 ? 17.562 1.591 17.422 1 96.94 246 THR B C 1
ATOM 3993 O O . THR B 1 246 ? 16.406 1.574 17.031 1 96.94 246 THR B O 1
ATOM 3996 N N . GLY B 1 247 ? 18.531 0.775 17.016 1 94.94 247 GLY B N 1
ATOM 3997 C CA . GLY B 1 247 ? 18.188 -0.32 16.125 1 94.94 247 GLY B CA 1
ATOM 3998 C C . GLY B 1 247 ? 19.234 -0.551 15.047 1 94.94 247 GLY B C 1
ATOM 3999 O O . GLY B 1 247 ? 20.359 -0.063 15.156 1 94.94 247 GLY B O 1
ATOM 4000 N N . LYS B 1 248 ? 18.906 -1.445 14.133 1 90.81 248 LYS B N 1
ATOM 4001 C CA . LYS B 1 248 ? 19.766 -1.766 13 1 90.81 248 LYS B CA 1
ATOM 4002 C C . LYS B 1 248 ? 19.047 -1.563 11.68 1 90.81 248 LYS B C 1
ATOM 4004 O O . LYS B 1 248 ? 18 -2.182 11.438 1 90.81 248 LYS B O 1
ATOM 4009 N N . VAL B 1 249 ? 19.578 -0.657 10.898 1 89.88 249 VAL B N 1
ATOM 4010 C CA . VAL B 1 249 ? 18.969 -0.371 9.609 1 89.88 249 VAL B CA 1
ATOM 4011 C C . VAL B 1 249 ? 19.797 -0.99 8.492 1 89.88 249 VAL B C 1
ATOM 4013 O O . VAL B 1 249 ? 20.844 -1.592 8.742 1 89.88 249 VAL B O 1
ATOM 4016 N N . ASN B 1 250 ? 19.297 -0.851 7.254 1 80.62 250 ASN B N 1
ATOM 4017 C CA . ASN B 1 250 ? 19.859 -1.644 6.16 1 80.62 250 ASN B CA 1
ATOM 4018 C C . ASN B 1 250 ? 21.062 -0.957 5.527 1 80.62 250 ASN B C 1
ATOM 4020 O O . ASN B 1 250 ? 21.859 -1.599 4.84 1 80.62 250 ASN B O 1
ATOM 4024 N N . SER B 1 251 ? 21.188 0.365 5.695 1 83.31 251 SER B N 1
ATOM 4025 C CA . SER B 1 251 ? 22.281 1.093 5.047 1 83.31 251 SER B CA 1
ATOM 4026 C C . SER B 1 251 ? 22.578 2.4 5.773 1 83.31 251 SER B C 1
ATOM 4028 O O . SER B 1 251 ? 21.781 2.854 6.598 1 83.31 251 SER B O 1
ATOM 4030 N N . GLY B 1 252 ? 23.734 2.908 5.414 1 89.75 252 GLY B N 1
ATOM 4031 C CA . GLY B 1 252 ? 24.094 4.215 5.949 1 89.75 252 GLY B CA 1
ATOM 4032 C C . GLY B 1 252 ? 23.188 5.324 5.457 1 89.75 252 GLY B C 1
ATOM 4033 O O . GLY B 1 252 ? 22.875 6.254 6.203 1 89.75 252 GLY B O 1
ATOM 4034 N N . ILE B 1 253 ? 22.797 5.16 4.312 1 85.88 253 ILE B N 1
ATOM 4035 C CA . ILE B 1 253 ? 21.875 6.137 3.727 1 85.88 253 ILE B CA 1
ATOM 4036 C C . ILE B 1 253 ? 20.562 6.137 4.492 1 85.88 253 ILE B C 1
ATOM 4038 O O . ILE B 1 253 ? 20.031 7.195 4.828 1 85.88 253 ILE B O 1
ATOM 4042 N N . GLU B 1 254 ? 20.031 4.957 4.793 1 87.75 254 GLU B N 1
ATOM 4043 C CA . GLU B 1 254 ? 18.812 4.848 5.57 1 87.75 254 GLU B CA 1
ATOM 4044 C C . GLU B 1 254 ? 18.969 5.445 6.961 1 87.75 254 GLU B C 1
ATOM 4046 O O . GLU B 1 254 ? 18.062 6.105 7.473 1 87.75 254 GLU B O 1
ATOM 4051 N N . GLN B 1 255 ? 20.094 5.191 7.559 1 93.19 255 GLN B N 1
ATOM 4052 C CA . GLN B 1 255 ? 20.391 5.738 8.883 1 93.19 255 GLN B CA 1
ATOM 4053 C C . GLN B 1 255 ? 20.344 7.266 8.867 1 93.19 255 GLN B C 1
ATOM 4055 O O . GLN B 1 255 ? 19.688 7.879 9.719 1 93.19 255 GLN B O 1
ATOM 4060 N N . SER B 1 256 ? 21.031 7.828 7.91 1 92.75 256 SER B N 1
ATOM 4061 C CA . SER B 1 256 ? 21.094 9.281 7.797 1 92.75 256 SER B CA 1
ATOM 4062 C C . SER B 1 256 ? 19.703 9.867 7.539 1 92.75 256 SER B C 1
ATOM 4064 O O . SER B 1 256 ? 19.359 10.922 8.086 1 92.75 256 SER B O 1
ATOM 4066 N N . LEU B 1 257 ? 19 9.164 6.773 1 90.38 257 LEU B N 1
ATOM 4067 C CA . LEU B 1 257 ? 17.641 9.617 6.457 1 90.38 257 LEU B CA 1
ATOM 4068 C C . LEU B 1 257 ? 16.766 9.578 7.695 1 90.38 257 LEU B C 1
ATOM 4070 O O . LEU B 1 257 ? 15.945 10.484 7.914 1 90.38 257 LEU B O 1
ATOM 4074 N N . ALA B 1 258 ? 16.859 8.531 8.43 1 94.62 258 ALA B N 1
ATOM 4075 C CA . ALA B 1 258 ? 16.094 8.414 9.664 1 94.62 258 ALA B CA 1
ATOM 4076 C C . ALA B 1 258 ? 16.406 9.562 10.625 1 94.62 258 ALA B C 1
ATOM 4078 O O . ALA B 1 258 ? 15.5 10.164 11.195 1 94.62 258 ALA B O 1
ATOM 4079 N N . VAL B 1 259 ? 17.672 9.859 10.742 1 95.5 259 VAL B N 1
ATOM 4080 C CA . VAL B 1 259 ? 18.109 10.93 11.625 1 95.5 259 VAL B CA 1
ATOM 4081 C C . VAL B 1 259 ? 17.578 12.273 11.125 1 95.5 259 VAL B C 1
ATOM 4083 O O . VAL B 1 259 ? 17.031 13.055 11.906 1 95.5 259 VAL B O 1
ATOM 4086 N N . GLU B 1 260 ? 17.703 12.445 9.898 1 93.06 260 GLU B N 1
ATOM 4087 C CA . GLU B 1 260 ? 17.234 13.688 9.305 1 93.06 260 GLU B CA 1
ATOM 4088 C C . GLU B 1 260 ? 15.727 13.836 9.477 1 93.06 260 GLU B C 1
ATOM 4090 O O . GLU B 1 260 ? 15.234 14.922 9.805 1 93.06 260 GLU B O 1
ATOM 4095 N N . THR B 1 261 ? 15.031 12.781 9.195 1 93.75 261 THR B N 1
ATOM 4096 C CA . THR B 1 261 ? 13.578 12.797 9.336 1 93.75 261 THR B CA 1
ATOM 4097 C C . THR B 1 261 ? 13.172 13.148 10.766 1 93.75 261 THR B C 1
ATOM 4099 O O . THR B 1 261 ? 12.312 14 10.977 1 93.75 261 THR B O 1
ATOM 4102 N N . ALA B 1 262 ? 13.828 12.555 11.68 1 96 262 ALA B N 1
ATOM 4103 C CA . ALA B 1 262 ? 13.531 12.812 13.086 1 96 262 ALA B CA 1
ATOM 4104 C C . ALA B 1 262 ? 13.883 14.25 13.469 1 96 262 ALA B C 1
ATOM 4106 O O . ALA B 1 262 ? 13.117 14.922 14.148 1 96 262 ALA B O 1
ATOM 4107 N N . GLN B 1 263 ? 14.984 14.719 13.008 1 95.25 263 GLN B N 1
ATOM 4108 C CA . GLN B 1 263 ? 15.484 16.047 13.352 1 95.25 263 GLN B CA 1
ATOM 4109 C C . GLN B 1 263 ? 14.531 17.141 12.883 1 95.25 263 GLN B C 1
ATOM 4111 O O . GLN B 1 263 ? 14.461 18.203 13.484 1 95.25 263 GLN B O 1
ATOM 4116 N N . ASN B 1 264 ? 13.781 16.812 11.875 1 93.06 264 ASN B N 1
ATOM 4117 C CA . ASN B 1 264 ? 12.992 17.859 11.234 1 93.06 264 ASN B CA 1
ATOM 4118 C C . ASN B 1 264 ? 11.555 17.859 11.734 1 93.06 264 ASN B C 1
ATOM 4120 O O . ASN B 1 264 ? 10.719 18.609 11.227 1 93.06 264 ASN B O 1
ATOM 4124 N N . ILE B 1 265 ? 11.312 17.078 12.703 1 93.5 265 ILE B N 1
ATOM 4125 C CA . ILE B 1 265 ? 9.984 17.078 13.312 1 93.5 265 ILE B CA 1
ATOM 4126 C C . ILE B 1 265 ? 9.883 18.219 14.32 1 93.5 265 ILE B C 1
ATOM 4128 O O . ILE B 1 265 ? 10.812 18.469 15.094 1 93.5 265 ILE B O 1
ATOM 4132 N N . ARG B 1 266 ? 8.781 18.906 14.25 1 91 266 ARG B N 1
ATOM 4133 C CA . ARG B 1 266 ? 8.555 19.984 15.203 1 91 266 ARG B CA 1
ATOM 4134 C C . ARG B 1 266 ? 8.773 19.516 16.625 1 91 266 ARG B C 1
ATOM 4136 O O . ARG B 1 266 ? 8.359 18.406 17 1 91 266 ARG B O 1
ATOM 4143 N N . GLY B 1 267 ? 9.484 20.312 17.406 1 92.19 267 GLY B N 1
ATOM 4144 C CA . GLY B 1 267 ? 9.688 20 18.812 1 92.19 267 GLY B CA 1
ATOM 4145 C C . GLY B 1 267 ? 11 19.266 19.078 1 92.19 267 GLY B C 1
ATOM 4146 O O . GLY B 1 267 ? 11.461 19.219 20.219 1 92.19 267 GLY B O 1
ATOM 4147 N N . VAL B 1 268 ? 11.562 18.734 18.062 1 95.69 268 VAL B N 1
ATOM 4148 C CA . VAL B 1 268 ? 12.812 18.016 18.25 1 95.69 268 VAL B CA 1
ATOM 4149 C C . VAL B 1 268 ? 13.969 19 18.406 1 95.69 268 VAL B C 1
ATOM 4151 O O . VAL B 1 268 ? 14.133 19.906 17.594 1 95.69 268 VAL B O 1
ATOM 4154 N N . LYS B 1 269 ? 14.695 18.797 19.453 1 95.62 269 LYS B N 1
ATOM 4155 C CA . LYS B 1 269 ? 15.859 19.641 19.719 1 95.62 269 LYS B CA 1
ATOM 4156 C C . LYS B 1 269 ? 17.141 19 19.188 1 95.62 269 LYS B C 1
ATOM 4158 O O . LYS B 1 269 ? 18 19.688 18.625 1 95.62 269 LYS B O 1
ATOM 4163 N N . SER B 1 270 ? 17.219 17.703 19.453 1 96.44 270 SER B N 1
ATOM 4164 C CA . SER B 1 270 ? 18.375 16.953 18.969 1 96.44 270 SER B CA 1
ATOM 4165 C C . SER B 1 270 ? 18.047 15.469 18.828 1 96.44 270 SER B C 1
ATOM 4167 O O . SER B 1 270 ? 17.047 14.992 19.375 1 96.44 270 SER B O 1
ATOM 4169 N N . VAL B 1 271 ? 18.906 14.797 18 1 97.69 271 VAL B N 1
ATOM 4170 C CA . VAL B 1 271 ? 18.734 13.359 17.781 1 97.69 271 VAL B CA 1
ATOM 4171 C C . VAL B 1 271 ? 20.016 12.625 18.109 1 97.69 271 VAL B C 1
ATOM 4173 O O . VAL B 1 271 ? 21.094 12.984 17.625 1 97.69 271 VAL B O 1
ATOM 4176 N N . ILE B 1 272 ? 19.922 11.734 19.031 1 96.06 272 ILE B N 1
ATOM 4177 C CA . ILE B 1 272 ? 21.016 10.844 19.375 1 96.06 272 ILE B CA 1
ATOM 4178 C C . ILE B 1 272 ? 20.859 9.516 18.625 1 96.06 272 ILE B C 1
ATOM 4180 O O . ILE B 1 272 ? 19.844 8.836 18.781 1 96.06 272 ILE B O 1
ATOM 4184 N N . SER B 1 273 ? 21.844 9.109 17.844 1 94.44 273 SER B N 1
ATOM 4185 C CA . SER B 1 273 ? 21.703 7.934 17 1 94.44 273 SER B CA 1
ATOM 4186 C C . SER B 1 273 ? 22.891 6.996 17.156 1 94.44 273 SER B C 1
ATOM 4188 O O . SER B 1 273 ? 23.203 6.223 16.234 1 94.44 273 SER B O 1
ATOM 4190 N N . LYS B 1 274 ? 23.625 7.02 18.219 1 92.19 274 LYS B N 1
ATOM 4191 C CA . LYS B 1 274 ? 24.812 6.191 18.422 1 92.19 274 LYS B CA 1
ATOM 4192 C C . LYS B 1 274 ? 24.453 4.707 18.391 1 92.19 274 LYS B C 1
ATOM 4194 O O . LYS B 1 274 ? 25.25 3.881 17.953 1 92.19 274 LYS B O 1
ATOM 4199 N N . SER B 1 275 ? 23.297 4.383 18.781 1 93.38 275 SER B N 1
ATOM 4200 C CA . SER B 1 275 ? 22.859 2.992 18.859 1 93.38 275 SER B CA 1
ATOM 4201 C C . SER B 1 275 ? 22.031 2.594 17.656 1 93.38 275 SER B C 1
ATOM 4203 O O . SER B 1 275 ? 21.391 1.54 17.641 1 93.38 275 SER B O 1
ATOM 4205 N N . LEU B 1 276 ? 21.938 3.516 16.703 1 94.12 276 LEU B N 1
ATOM 4206 C CA . LEU B 1 276 ? 21.344 3.186 15.406 1 94.12 276 LEU B CA 1
ATOM 4207 C C . LEU B 1 276 ? 22.422 2.781 14.398 1 94.12 276 LEU B C 1
ATOM 4209 O O . LEU B 1 276 ? 23.047 3.641 13.773 1 94.12 276 LEU B O 1
ATOM 4213 N N . THR B 1 277 ? 22.531 1.476 14.172 1 91.81 277 THR B N 1
ATOM 4214 C CA . THR B 1 277 ? 23.641 0.961 13.383 1 91.81 277 THR B CA 1
ATOM 4215 C C . THR B 1 277 ? 23.156 0.42 12.039 1 91.81 277 THR B C 1
ATOM 4217 O O . THR B 1 277 ? 21.953 0.344 11.805 1 91.81 277 THR B O 1
ATOM 4220 N N . PHE B 1 278 ? 24.109 0.185 11.156 1 87.06 278 PHE B N 1
ATOM 4221 C CA . PHE B 1 278 ? 23.797 -0.448 9.883 1 87.06 278 PHE B CA 1
ATOM 4222 C C . PHE B 1 278 ? 24.844 -1.481 9.516 1 87.06 278 PHE B C 1
ATOM 4224 O O . PHE B 1 278 ? 25.984 -1.426 10.008 1 87.06 278 PHE B O 1
#

Foldseek 3Di:
DPPPPPPPPPPPPPPPPPPPPPPPPPVNVVVVVVQVVVQVVLQVQLVVVLCQDPQRNLWPKHWGGDQQEIEIEGEDQDPVNLVVSLVSSVPGPSRDYYHRPYYHHNPDDGHDDQPGPNQVVLQVVLQVLLVLLLVFFQQRPVWPWDWGGGQQEIETEGEGQAPVNLVVSLVLSCFFPSHDYYHRPYYYDNPVVPPVVCVVVVVVVPLVPCDQVNLQVSLLSSQVGGPLHDSVQWDWGDDQQEIEIAGEDDDPVNLVVSLVSSCRGRSHDHYHYPRYYD/DCPPPPPPPPPPPPPPPPPPPPPPPPVNVVVVVVQVVVQVVLQVQLVVVLCQDPQRVLWPKHWGGDQQEIEIEGEDQDPVNLVVSLVSSVPGPSRDYYHRPYYHHNPDDGHDDQPGPNQVVLQVVLQVLLVLLLVFFQQRPVWPWDWGGGQQEIETEGEGLAPVNLVVSLVLSCFFPSHDYYHRPYHYDNPVVPPVVCVVVCVVVPLVPCDQVNLQVSLLSSQVGGPLHDSVQWHWGDDQQEIEIAGEDDDPVNLVVSLVSSCRGRSHDHYHYPRYYD

Organism: Shewanella oneidensis (strain ATCC 700550 / JCM 31522 / CIP 106686 / LMG 19005 / NCIMB 14063 / MR-1) (NCBI:txid211586)

Nearest PDB structures (foldseek):
  8rjx-assembly1_A  TM=4.482E-01  e=2.693E-10  Escherichia coli
  6v4v-assembly1_A-2  TM=4.550E-01  e=7.547E-08  Acinetobacter baumannii
  6xmv-assembly1_A  TM=3.919E-01  e=1.343E-06  Neisseria gonorrhoeae FA 1090
  8zex-assembly1_A  TM=8.299E-01  e=1.163E-02  Escherichia coli
  7vcm-assembly1_A  TM=8.968E-01  e=2.281E-02  Aequorea victoria

Solvent-accessible surface area (backbone atoms only — not comparable to full-atom values): 30204 Å² total; per-residue (Å²): 135,86,76,75,77,76,79,76,76,77,76,76,76,76,74,74,74,73,69,71,76,65,72,74,45,73,62,58,54,47,52,51,51,52,51,52,50,50,20,47,33,49,28,26,36,42,52,42,48,38,40,59,30,92,84,40,43,37,38,73,67,45,67,46,41,57,91,31,34,33,40,35,37,42,60,36,48,39,64,60,56,50,51,43,52,48,52,56,44,56,61,39,85,72,40,78,46,74,50,72,59,49,39,68,32,74,83,49,74,67,64,73,61,88,78,32,67,34,46,52,50,51,19,52,51,41,37,41,48,42,52,50,52,47,70,44,25,59,73,43,63,96,50,59,63,43,70,45,50,57,86,29,35,32,37,36,37,48,46,20,62,35,68,64,34,44,51,49,52,49,50,53,44,55,44,23,45,74,45,68,43,70,46,77,58,54,39,70,42,64,61,80,57,53,69,63,58,55,51,50,41,55,60,64,54,52,69,89,70,63,44,38,68,52,44,37,51,50,42,50,47,50,25,62,43,23,61,71,41,63,38,89,43,47,46,72,44,49,57,90,29,36,30,40,37,34,37,58,45,92,33,69,67,38,46,53,46,52,52,49,56,44,50,37,30,53,70,40,76,42,70,46,49,90,57,43,42,96,134,88,77,78,81,77,79,76,77,76,78,78,77,76,76,76,75,73,71,72,76,64,73,75,46,73,62,60,54,48,52,52,48,51,52,52,51,48,21,45,32,49,27,26,37,42,50,43,50,38,40,59,30,91,83,41,41,35,37,73,67,46,67,44,42,57,91,33,34,33,41,34,36,43,59,34,47,39,64,61,55,51,51,43,53,48,53,55,43,56,61,39,85,73,40,77,45,73,50,73,58,48,41,69,32,75,82,51,72,67,65,73,60,88,78,32,66,34,44,51,50,51,19,51,51,41,37,42,48,40,52,49,53,47,69,42,25,60,71,42,63,95,50,58,63,45,71,45,47,58,86,28,34,33,38,36,38,47,47,20,61,35,68,64,33,44,51,50,53,48,50,53,43,53,44,24,46,74,45,68,43,71,46,79,58,54,39,71,42,64,62,77,58,53,70,64,58,55,51,50,41,55,60,64,54,51,68,89,69,64,44,39,66,52,44,38,52,48,44,50,46,50,24,63,43,23,62,70,41,62,37,90,43,46,47,73,45,49,57,91,29,37,32,39,37,36,38,58,46,93,32,68,66,40,47,53,47,52,49,52,56,44,50,38,30,53,70,42,75,43,71,46,48,88,56,43,42,94

Secondary structure (DSSP, 8-state):
-------------------------HHHHHHHHHHHHHHHHHHHHHHHHHHH-TTTTTS--EEEEETTEEEEE-EESSHHHHHHHHHHHHTSTT--EEEE--EE-TT------TT-HHHHHHHHHHHHHHHHHHHHBTTS-S--EEEEEETTEEEEEEEESSHHHHHHHHHHHHTBTT--EEEE--EE------HHHHHHHHHHS-GGG--HHHHHHHHHHHHHHBSS--GGGEEEEEETTEEEEEEE-S-HHHHHHHHHHHHTBTT--EEE-TTEE-/-------------------------HHHHHHHHHHHHHHHHHHHHHHHHHHH-TTTTTS--EEEEETTEEEEE-EESSHHHHHHHHHHHHTSTT--EEEE--EE-TT------TT-HHHHHHHHHHHHHHHHHHHHBTTS-S--EEEEEETTEEEEEEEESSHHHHHHHHHHHHTBTT--EEEE--EE------HHHHHHHHHHS-GGG--HHHHHHHHHHHHHHBSS--GGGEEEEEETTEEEEEEE-S-HHHHHHHHHHHHTBTT--EEE-TTEE-

InterPro domains:
  IPR007055 BON domain [PF04972] (38-105)
  IPR007055 BON domain [PF04972] (122-189)
  IPR007055 BON domain [PF04972] (211-273)
  IPR007055 BON domain [PS50914] (38-106)
  IPR007055 BON domain [PS50914] (122-190)
  IPR007055 BON domain [PS50914] (211-278)
  IPR014004 Transport-associated and nodulation domain, bacteria [SM00749] (43-106)
  IPR014004 Transport-associated and nodulation domain, bacteria [SM00749] (127-190)
  IPR014004 Transport-associated and nodulation domain, bacteria [SM00749] (216-277)
  IPR051686 Outer membrane lipoprotein DolP [PTHR34606] (113-274)

Radius of gyration: 32.1 Å; Cα contacts (8 Å, |Δi|>4): 919; chains: 2; bounding box: 120×107×70 Å

pLDDT: mean 82.71, std 19.81, range [27.72, 98.81]